Protein 3SQZ (pdb70)

CATH classification: 3.40.47.10 (+1 more: 3.40.47.10)

Structure (mmCIF, N/CA/C/O backbone):
data_3SQZ
#
_entry.id   3SQZ
#
_cell.length_a   115.648
_cell.length_b   56.058
_cell.length_c   67.365
_cell.angle_alpha   90.00
_cell.angle_beta   117.33
_cell.angle_gamma   90.00
#
_symmetry.space_group_name_H-M   'C 1 2 1'
#
loop_
_entity.id
_entity.type
_entity.pdbx_description
1 polymer 'Putative hydroxymethylglutaryl-CoA synthase'
2 non-polymer GLYCEROL
3 non-polymer 'COENZYME A'
4 water water
#
loop_
_atom_site.group_PDB
_atom_site.id
_atom_site.type_symbol
_atom_site.label_atom_id
_atom_site.label_alt_id
_atom_site.label_comp_id
_atom_site.label_asym_id
_atom_site.label_entity_id
_atom_site.label_seq_id
_atom_site.pdbx_PDB_ins_code
_atom_site.Cartn_x
_atom_site.Cartn_y
_atom_site.Cartn_z
_atom_site.occupancy
_atom_site.B_iso_or_equiv
_atom_site.auth_seq_id
_atom_site.auth_comp_id
_atom_site.auth_asym_id
_atom_site.auth_atom_id
_atom_site.pdbx_PDB_model_num
ATOM 1 N N . MET A 1 35 ? -38.667 25.586 -21.543 1.00 34.57 1 MET A N 1
ATOM 2 C CA . MET A 1 35 ? -39.446 24.522 -20.921 1.00 33.32 1 MET A CA 1
ATOM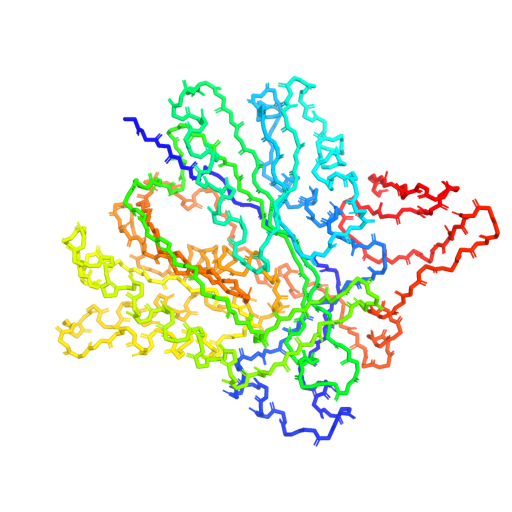 3 C C . MET A 1 35 ? -38.565 23.333 -20.548 1.00 29.29 1 MET A C 1
ATOM 4 O O . MET A 1 35 ? -37.898 22.748 -21.401 1.00 30.57 1 MET A O 1
ATOM 9 N N . ARG A 1 36 ? -38.566 22.986 -19.266 1.00 23.67 2 ARG A N 1
ATOM 10 C CA . ARG A 1 36 ? -37.763 21.879 -18.771 1.00 19.14 2 ARG A CA 1
ATOM 11 C C . ARG A 1 36 ? -38.625 20.635 -18.685 1.00 16.13 2 ARG A C 1
ATOM 12 O O . ARG A 1 36 ? -39.653 20.638 -18.019 1.00 16.47 2 ARG A O 1
ATOM 16 N N . ILE A 1 37 ? -38.192 19.578 -19.361 1.00 14.73 3 ILE A N 1
ATOM 17 C CA . ILE A 1 37 ? -38.920 18.321 -19.380 1.00 13.38 3 ILE A CA 1
ATOM 18 C C . ILE A 1 37 ? -37.928 17.219 -19.054 1.00 12.30 3 ILE A C 1
ATOM 19 O O . ILE A 1 37 ? -36.794 17.242 -19.530 1.00 13.22 3 ILE A O 1
ATOM 24 N N . GLY A 1 38 ? -38.341 16.233 -18.272 1.00 11.44 4 GLY A N 1
ATOM 25 C CA . GLY A 1 38 ? -37.442 15.129 -18.026 1.00 11.41 4 GLY A CA 1
ATOM 26 C C . GLY A 1 38 ? -37.945 14.123 -17.032 1.00 10.75 4 GLY A C 1
ATOM 27 O O . GLY A 1 38 ? -39.152 13.958 -16.837 1.00 11.33 4 GLY A O 1
ATOM 28 N N . ILE A 1 39 ? -36.989 13.442 -16.406 1.00 10.54 5 ILE A N 1
ATOM 29 C CA . ILE A 1 39 ? -37.272 12.377 -15.467 1.00 10.67 5 ILE A CA 1
ATOM 30 C C . ILE A 1 39 ? -37.549 12.966 -14.091 1.00 10.00 5 ILE A C 1
ATOM 31 O O . ILE A 1 39 ? -36.680 13.589 -13.465 1.00 10.52 5 ILE A O 1
ATOM 36 N N . ASP A 1 40 ? -38.777 12.767 -13.629 1.00 10.26 6 ASP A N 1
ATOM 37 C CA . ASP A 1 40 ? -39.228 13.287 -12.349 1.00 10.76 6 ASP A CA 1
ATOM 38 C 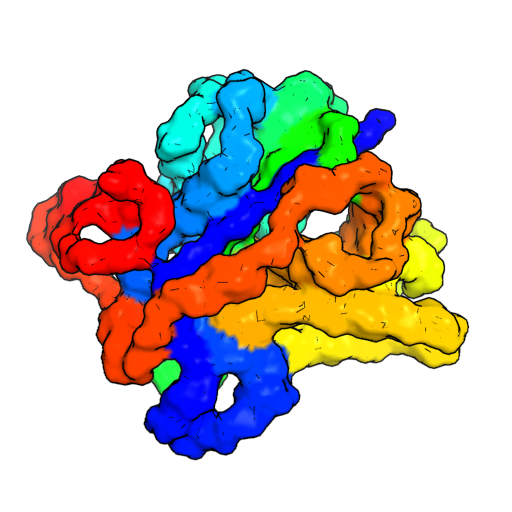C . ASP A 1 40 ? -38.994 12.292 -11.219 1.00 9.94 6 ASP A C 1
ATOM 39 O O . ASP A 1 40 ? -38.636 12.687 -10.110 1.00 11.22 6 ASP A O 1
ATOM 44 N N . LYS A 1 41 ? -39.244 11.015 -11.502 1.00 10.27 7 LYS A N 1
ATOM 45 C CA . LYS A 1 41 ? -39.081 9.946 -10.524 1.00 10.55 7 LYS A CA 1
ATOM 46 C C . LYS A 1 41 ? -38.583 8.698 -11.230 1.00 10.16 7 LYS A C 1
ATOM 47 O O . LYS A 1 41 ? -38.907 8.476 -12.403 1.00 10.39 7 LYS A O 1
ATOM 53 N N . ILE A 1 42 ? -37.791 7.900 -10.513 1.00 9.98 8 ILE A N 1
ATOM 54 C CA . ILE A 1 42 ? -37.295 6.614 -10.985 1.00 9.82 8 ILE A CA 1
ATOM 55 C C . ILE A 1 42 ? -37.634 5.542 -9.958 1.00 9.95 8 ILE A C 1
ATOM 56 O O . ILE A 1 42 ? -37.305 5.689 -8.778 1.00 11.22 8 ILE A O 1
ATOM 61 N N . GLY A 1 43 ? -38.308 4.486 -10.408 1.00 9.31 9 GLY A N 1
ATOM 62 C CA . GLY A 1 43 ? -38.598 3.340 -9.570 1.00 9.79 9 GLY A CA 1
ATOM 63 C C . GLY A 1 43 ? -37.832 2.135 -10.071 1.00 9.21 9 GLY A C 1
ATOM 64 O O . GLY A 1 43 ? -37.502 2.047 -11.261 1.00 9.35 9 GLY A O 1
ATOM 65 N N . PHE A 1 44 ? -37.538 1.207 -9.167 1.00 9.43 10 PHE A N 1
ATOM 66 C CA . PHE A 1 44 ? -36.876 -0.026 -9.550 1.00 10.10 10 PHE A CA 1
ATOM 67 C C . PHE A 1 44 ? -37.420 -1.191 -8.757 1.00 9.74 10 PHE A C 1
ATOM 68 O O . PHE A 1 44 ? -37.580 -1.098 -7.542 1.00 10.60 10 PHE A O 1
ATOM 76 N N . THR A 1 45 ? -37.689 -2.292 -9.439 1.00 9.61 11 THR A N 1
ATOM 77 C CA A THR A 1 45 ? -38.092 -3.556 -8.816 0.63 10.58 11 THR A CA 1
ATOM 78 C CA B THR A 1 45 ? -37.921 -3.519 -8.723 0.37 11.31 11 THR A CA 1
ATOM 79 C C . THR A 1 45 ? -37.243 -4.678 -9.413 1.00 10.97 11 THR A C 1
ATOM 80 O O . THR A 1 45 ? -37.061 -4.712 -10.627 1.00 12.46 11 THR A O 1
ATOM 87 N N . SER A 1 46 ? -36.773 -5.599 -8.586 1.00 9.77 12 SER A N 1
ATOM 88 C CA . SER A 1 46 ? -36.184 -6.824 -9.093 1.00 10.20 12 SER A CA 1
ATOM 89 C C . SER A 1 46 ? -36.967 -8.004 -8.536 1.00 9.55 12 SER A C 1
ATOM 90 O O . SER A 1 46 ? -37.975 -7.818 -7.859 1.00 10.54 12 SER A O 1
ATOM 93 N N . SER A 1 47 ? -36.525 -9.214 -8.860 1.00 9.79 13 SER A N 1
ATOM 94 C CA . SER A 1 47 ? -37.160 -10.410 -8.341 1.00 9.78 13 SER A CA 1
ATOM 95 C C . SER A 1 47 ? -36.716 -10.667 -6.898 1.00 9.56 13 SER A C 1
ATOM 96 O O . SER A 1 47 ? -35.877 -9.941 -6.342 1.00 10.48 13 SER A O 1
ATOM 99 N N . GLN A 1 48 ? -37.287 -11.700 -6.289 1.00 9.87 14 GLN A N 1
ATOM 100 C CA . GLN A 1 48 ? -37.107 -11.942 -4.861 1.00 10.14 14 GLN A CA 1
ATOM 101 C C . GLN A 1 48 ? -36.039 -12.988 -4.542 1.00 9.48 14 GLN A C 1
ATOM 102 O O . GLN A 1 48 ? -35.864 -13.349 -3.383 1.00 10.57 14 GLN A O 1
ATOM 108 N N . TYR A 1 49 ? -35.335 -13.458 -5.567 1.00 9.74 15 TYR A N 1
ATOM 109 C CA . TYR A 1 49 ? -34.330 -14.513 -5.425 1.00 9.57 15 TYR A CA 1
ATOM 110 C C . TYR A 1 49 ? -33.006 -14.053 -6.023 1.00 9.16 15 TYR A C 1
ATOM 111 O O . TYR A 1 49 ? -32.976 -13.219 -6.933 1.00 9.72 15 TYR A O 1
ATOM 120 N N . VAL A 1 50 ? -31.915 -14.634 -5.535 1.00 9.54 16 VAL A N 1
ATOM 121 C CA . VAL A 1 50 ? -30.590 -14.283 -6.012 1.00 9.66 16 VAL A CA 1
ATOM 122 C C . VAL A 1 50 ? -29.745 -15.538 -6.187 1.00 9.59 16 VAL A C 1
ATOM 123 O O . VAL A 1 50 ? -29.837 -16.478 -5.395 1.00 10.71 16 VAL A O 1
ATOM 127 N N . LEU A 1 51 ? -28.948 -15.547 -7.252 1.00 9.80 17 LEU A N 1
ATOM 128 C CA . LEU A 1 51 ? -27.934 -16.563 -7.481 1.00 10.57 17 LEU A CA 1
ATOM 129 C C . LEU A 1 51 ? -26.579 -15.906 -7.257 1.00 10.21 17 LEU A C 1
ATOM 130 O O . LEU A 1 51 ? -26.203 -14.966 -7.961 1.00 10.77 17 LEU A O 1
ATOM 135 N N . ASN A 1 52 ? -25.851 -16.391 -6.261 1.00 11.16 18 ASN A N 1
ATOM 136 C CA . ASN A 1 52 ? -24.532 -15.851 -5.982 1.00 12.72 18 ASN A CA 1
ATOM 137 C C . ASN A 1 52 ? -23.518 -16.441 -6.966 1.00 11.90 18 ASN A C 1
ATOM 138 O O . ASN A 1 52 ? -23.515 -17.648 -7.218 1.00 13.29 18 ASN A O 1
ATOM 143 N N . MET A 1 53 ? -22.672 -15.589 -7.537 1.00 12.61 19 MET A N 1
ATOM 144 C CA . MET A 1 53 ? -21.764 -16.031 -8.589 1.00 13.23 19 MET A CA 1
ATOM 145 C C . MET A 1 53 ? -20.781 -17.097 -8.115 1.00 13.85 19 MET A C 1
ATOM 146 O O . MET A 1 53 ? -20.404 -17.985 -8.877 1.00 14.75 19 MET A O 1
ATOM 151 N N . LYS A 1 54 ? -20.371 -17.035 -6.855 1.00 14.01 20 LYS A N 1
ATOM 152 C CA . LYS A 1 54 ? -19.463 -18.056 -6.351 1.00 15.38 20 LYS A CA 1
ATOM 153 C C . LYS A 1 54 ? -20.120 -19.436 -6.373 1.00 14.94 20 LYS A C 1
ATOM 154 O O . LYS A 1 54 ? -19.441 -20.446 -6.580 1.00 16.12 20 LYS A O 1
ATOM 160 N N . ASP A 1 55 ? -21.432 -19.486 -6.147 1.00 13.96 21 ASP A N 1
ATOM 161 C CA . ASP A 1 55 ? -22.156 -20.752 -6.211 1.00 13.48 21 ASP A CA 1
ATOM 162 C C . ASP A 1 55 ? -22.222 -21.280 -7.647 1.00 13.16 21 ASP A C 1
ATOM 163 O O . ASP A 1 55 ? -22.055 -22.479 -7.884 1.00 14.22 21 ASP A O 1
ATOM 168 N N . LEU A 1 56 ? -22.488 -20.390 -8.602 1.00 12.62 22 LEU A N 1
ATOM 169 C CA . LEU A 1 56 ? -22.503 -20.776 -10.006 1.00 12.61 22 LEU A CA 1
ATOM 170 C C . LEU A 1 56 ? -21.119 -21.281 -10.417 1.00 13.53 22 LEU A C 1
ATOM 171 O O . LEU A 1 56 ? -20.994 -22.305 -11.089 1.00 14.43 22 LEU A O 1
ATOM 176 N N . ALA A 1 57 ? -20.074 -20.574 -9.994 1.00 14.10 23 ALA A N 1
ATOM 177 C CA . ALA A 1 57 ? -18.711 -20.970 -10.330 1.00 15.35 23 ALA A CA 1
ATOM 178 C C . ALA A 1 57 ? -18.417 -22.380 -9.836 1.00 16.47 23 ALA A C 1
ATOM 179 O O . ALA A 1 57 ? -17.868 -23.205 -10.569 1.00 17.19 23 ALA A O 1
ATOM 181 N N . GLU A 1 58 ? -18.790 -22.653 -8.591 1.00 16.85 24 GLU A N 1
ATOM 182 C CA . GLU A 1 58 ? -18.556 -23.965 -8.002 1.00 17.66 24 GLU A CA 1
ATOM 183 C C . GLU A 1 58 ? -19.273 -25.057 -8.794 1.00 17.20 24 GLU A C 1
ATOM 184 O O . GLU A 1 58 ? -18.695 -26.102 -9.086 1.00 18.45 24 GLU A O 1
ATOM 188 N N . ALA A 1 59 ? -20.530 -24.814 -9.151 1.00 16.62 25 ALA A N 1
ATOM 189 C CA . ALA A 1 59 ? -21.310 -25.816 -9.868 1.00 16.72 25 ALA A CA 1
ATOM 190 C C . ALA A 1 59 ? -20.761 -26.062 -11.268 1.00 17.21 25 ALA A C 1
ATOM 191 O O . ALA A 1 59 ? -20.816 -27.184 -11.775 1.00 19.00 25 ALA A O 1
ATOM 193 N N . ARG A 1 60 ? -20.229 -25.015 -11.890 1.00 17.16 26 ARG A N 1
ATOM 194 C CA . ARG A 1 60 ? -19.801 -25.093 -13.287 1.00 18.09 26 ARG A CA 1
ATOM 195 C C . ARG A 1 60 ? -18.314 -25.391 -13.464 1.00 19.69 26 ARG A C 1
ATOM 196 O O . ARG A 1 60 ? -17.840 -25.529 -14.591 1.00 22.01 26 ARG A O 1
ATOM 204 N N . GLY A 1 61 ? -17.581 -25.480 -12.360 1.00 19.88 27 GLY A N 1
ATOM 205 C CA . GLY A 1 61 ? -16.154 -25.744 -12.425 1.00 21.31 27 GLY A CA 1
ATOM 206 C C . GLY A 1 61 ? -15.355 -24.562 -12.943 1.00 22.38 27 GLY A C 1
ATOM 207 O O . GLY A 1 61 ? -14.277 -24.728 -13.518 1.00 24.42 27 GLY A O 1
ATOM 208 N N . GLU A 1 62 ? -15.882 -23.361 -12.732 1.00 21.60 28 GLU A N 1
ATOM 209 C CA . GLU A 1 62 ? -15.220 -22.142 -13.173 1.00 22.47 28 GLU A CA 1
ATOM 210 C C . GLU A 1 62 ? -14.433 -21.522 -12.026 1.00 21.46 28 GLU A C 1
ATOM 211 O O . GLU A 1 62 ? -14.808 -21.657 -10.862 1.00 21.30 28 GLU A O 1
ATOM 217 N N . ASP A 1 63 ? -13.335 -20.854 -12.361 1.00 21.76 29 ASP A N 1
ATOM 218 C CA . ASP A 1 63 ? -12.606 -20.045 -11.398 1.00 22.07 29 ASP A CA 1
ATOM 219 C C . ASP A 1 63 ? -13.537 -18.924 -10.950 1.00 20.19 29 ASP A C 1
ATOM 220 O O . ASP A 1 63 ? -13.983 -18.131 -11.771 1.00 20.36 29 ASP A O 1
ATOM 225 N N . PRO A 1 64 ? -13.853 -18.860 -9.650 1.00 19.16 30 PRO A N 1
ATOM 226 C CA . PRO A 1 64 ? -14.769 -17.802 -9.200 1.00 19.04 30 PRO A CA 1
ATOM 227 C C . PRO A 1 64 ? -14.277 -16.392 -9.536 1.00 18.26 30 PRO A C 1
ATOM 228 O O . PRO A 1 64 ? -15.085 -15.459 -9.632 1.00 17.81 30 PRO A O 1
ATOM 232 N N . GLN A 1 65 ? -12.972 -16.231 -9.725 1.00 19.16 31 GLN A N 1
ATOM 233 C CA . GLN A 1 65 ? -12.439 -14.919 -10.083 1.00 19.75 31 GLN A CA 1
ATOM 234 C C . GLN A 1 65 ? -12.807 -14.503 -11.507 1.00 18.73 31 GLN A C 1
ATOM 235 O O . GLN A 1 65 ? -12.791 -13.318 -11.839 1.00 18.38 31 GLN A O 1
ATOM 241 N N . LYS A 1 66 ? -13.151 -15.469 -12.349 1.00 18.47 32 LYS A N 1
ATOM 242 C CA . LYS A 1 66 ? -13.670 -15.128 -13.662 1.00 18.39 32 LYS A CA 1
ATOM 243 C C . LYS A 1 66 ? -14.881 -14.215 -13.509 1.00 16.68 32 LYS A C 1
ATOM 244 O O . LYS A 1 66 ? -15.069 -13.268 -14.271 1.00 16.77 32 LYS A O 1
ATOM 250 N N . PHE A 1 67 ? -15.707 -14.502 -12.511 1.00 15.84 33 PHE A N 1
ATOM 251 C CA . PHE A 1 67 ? -16.898 -13.704 -12.284 1.00 15.41 33 PHE A CA 1
ATOM 252 C C . PHE A 1 67 ? -16.599 -12.437 -11.485 1.00 15.06 33 PHE A C 1
ATOM 253 O O . PHE A 1 67 ? -16.973 -11.342 -11.896 1.00 15.27 33 PHE A O 1
ATOM 261 N N . SER A 1 68 ? -15.922 -12.578 -10.350 1.00 16.37 34 SER A N 1
ATOM 262 C CA . SER A 1 68 ? -15.695 -11.430 -9.473 1.00 17.41 34 SER A CA 1
ATOM 263 C C . SER A 1 68 ? -14.779 -10.377 -10.094 1.00 18.24 34 SER A C 1
ATOM 264 O O . SER A 1 68 ? -14.985 -9.178 -9.894 1.00 19.65 34 SER A O 1
ATOM 267 N N . LYS A 1 69 ? -13.772 -10.822 -10.845 1.00 18.09 35 LYS A N 1
ATOM 268 C CA . LYS A 1 69 ? -12.827 -9.900 -11.483 1.00 18.61 35 LYS A CA 1
ATOM 269 C C . LYS A 1 69 ? -13.033 -9.777 -12.993 1.00 17.27 35 LYS A C 1
ATOM 270 O O . LYS A 1 69 ? -12.929 -8.686 -13.558 1.00 18.21 35 LYS A O 1
ATOM 274 N N . GLY A 1 70 ? -13.314 -10.899 -13.648 1.00 16.48 36 GLY A N 1
ATOM 275 C CA . GLY A 1 70 ? -13.468 -10.917 -15.091 1.00 15.85 36 GLY A CA 1
ATOM 276 C C . GLY A 1 70 ? -14.704 -10.175 -15.565 1.00 14.77 36 GLY A C 1
ATOM 277 O O . GLY A 1 70 ? -14.621 -9.295 -16.419 1.00 16.40 36 GLY A O 1
ATOM 278 N N . LEU A 1 71 ? -15.856 -10.530 -15.005 1.00 13.74 37 LEU A N 1
ATOM 279 C CA . LEU A 1 71 ? -17.119 -9.892 -15.375 1.00 13.18 37 LEU A CA 1
ATOM 280 C C . LEU A 1 71 ? -17.468 -8.720 -14.472 1.00 12.93 37 LEU A C 1
ATOM 281 O O . LEU A 1 71 ? -18.293 -7.885 -14.836 1.00 13.19 37 LEU A O 1
ATOM 286 N N . LEU A 1 72 ? -16.845 -8.676 -13.295 1.00 13.14 38 LEU A N 1
ATOM 287 C CA . LEU A 1 72 ? -17.213 -7.733 -12.233 1.00 13.98 38 LEU A CA 1
ATOM 288 C C . LEU A 1 72 ? -18.658 -7.938 -11.768 1.00 13.99 38 LEU A C 1
ATOM 289 O O . LEU A 1 72 ? -19.421 -6.981 -11.613 1.00 14.70 38 LEU A O 1
ATOM 294 N N . LEU A 1 73 ? -19.025 -9.199 -11.561 1.00 14.20 39 LEU A N 1
ATOM 295 C CA . LEU A 1 73 ? -20.346 -9.556 -11.049 1.00 13.90 39 LEU A CA 1
ATOM 296 C C . LEU A 1 73 ? -20.232 -10.349 -9.755 1.00 13.50 39 LEU A C 1
ATOM 297 O O . LEU A 1 73 ? -19.416 -11.267 -9.648 1.00 15.39 39 LEU A O 1
ATOM 302 N N . ASN A 1 74 ? -21.075 -10.006 -8.789 1.00 12.49 40 ASN A N 1
ATOM 303 C CA . ASN A 1 74 ? -21.142 -10.720 -7.517 1.00 12.46 40 ASN A CA 1
ATOM 304 C C . ASN A 1 74 ? -22.340 -11.659 -7.424 1.00 11.07 40 ASN A C 1
ATOM 305 O O . ASN A 1 74 ? -22.247 -12.734 -6.843 1.00 11.71 40 ASN A O 1
ATOM 310 N N . ALA A 1 75 ? -23.469 -11.237 -7.983 1.00 11.00 41 ALA A N 1
ATOM 311 C CA . ALA A 1 75 ? -24.715 -11.971 -7.838 1.00 10.49 41 ALA A CA 1
ATOM 312 C C . ALA A 1 75 ? -25.683 -11.531 -8.920 1.00 9.97 41 ALA A C 1
ATOM 313 O O . ALA A 1 75 ? -25.535 -10.452 -9.493 1.00 10.91 41 ALA A O 1
ATOM 315 N N . LEU A 1 76 ? -26.686 -12.359 -9.184 1.00 9.89 42 LEU A N 1
ATOM 316 C CA A LEU A 1 76 ? -27.679 -12.140 -10.244 0.62 10.35 42 LEU A CA 1
ATOM 317 C CA B LEU A 1 76 ? -27.694 -11.914 -10.115 0.38 10.45 42 LEU A CA 1
ATOM 318 C C . LEU A 1 76 ? -29.081 -12.326 -9.678 1.00 9.44 42 LEU A C 1
ATOM 319 O O . LEU A 1 76 ? -29.297 -13.305 -8.971 1.00 10.51 42 LEU A O 1
ATOM 328 N N . SER A 1 77 ? -30.034 -11.478 -10.051 1.00 9.39 43 SER A N 1
ATOM 329 C CA . SER A 1 77 ? -31.422 -11.724 -9.696 1.00 9.17 43 SER A CA 1
ATOM 330 C C . SER A 1 77 ? -32.007 -12.844 -10.541 1.00 9.56 43 SER A C 1
ATOM 331 O O . SER A 1 77 ? -31.800 -12.893 -11.755 1.00 10.29 43 SER A O 1
ATOM 334 N N . ILE A 1 78 ? -32.773 -13.715 -9.890 1.00 9.70 44 ILE A N 1
ATOM 335 C CA . ILE A 1 78 ? -33.441 -14.833 -10.545 1.00 9.91 44 ILE A CA 1
ATOM 336 C C . ILE A 1 78 ? -34.938 -14.673 -10.348 1.00 9.46 44 ILE A C 1
ATOM 337 O O . ILE A 1 78 ? -35.405 -14.435 -9.233 1.00 10.12 44 ILE A O 1
ATOM 342 N N . ALA A 1 79 ? -35.688 -14.794 -11.441 1.00 10.02 45 ALA A N 1
ATOM 343 C CA . ALA A 1 79 ? -37.140 -14.645 -11.412 1.00 10.40 45 ALA A CA 1
ATOM 344 C C . ALA A 1 79 ? -37.827 -15.995 -11.578 1.00 10.54 45 ALA A C 1
ATOM 345 O O . ALA A 1 79 ? -37.469 -16.763 -12.468 1.00 11.23 45 ALA A O 1
ATOM 347 N N . PRO A 1 80 ? -38.825 -16.285 -10.730 1.00 10.22 46 PRO A N 1
ATOM 348 C CA . PRO A 1 80 ? -39.661 -17.469 -10.925 1.00 10.90 46 PRO A CA 1
ATOM 349 C C . PRO A 1 80 ? -40.661 -17.202 -12.045 1.00 10.50 46 PRO A C 1
ATOM 350 O O . PRO A 1 80 ? -40.821 -16.067 -12.490 1.00 10.74 46 PRO A O 1
ATOM 354 N N . ILE A 1 81 ? -41.354 -18.252 -12.472 1.00 11.39 47 ILE A N 1
ATOM 355 C CA . ILE A 1 81 ? -42.281 -18.159 -13.586 1.00 11.72 47 ILE A CA 1
ATOM 356 C C . ILE A 1 81 ? -43.412 -17.157 -13.325 1.00 11.22 47 ILE A C 1
ATOM 357 O O . ILE A 1 81 ? -43.999 -16.617 -14.259 1.00 12.66 47 ILE A O 1
ATOM 362 N N . THR A 1 82 ? -43.706 -16.892 -12.056 1.00 11.28 48 THR A N 1
ATOM 363 C CA . THR A 1 82 ? -44.822 -16.025 -11.700 1.00 11.50 48 THR A CA 1
ATOM 364 C C . THR A 1 82 ? -44.435 -14.543 -11.593 1.00 10.56 48 THR A C 1
ATOM 365 O O . THR A 1 82 ? -45.283 -13.700 -11.302 1.00 11.13 48 THR A O 1
ATOM 369 N N . ASP A 1 83 ? -43.165 -14.224 -11.841 1.00 10.40 49 ASP A N 1
ATOM 370 C CA . ASP A 1 83 ? -42.696 -12.835 -11.815 1.00 10.51 49 ASP A CA 1
ATOM 371 C C . ASP A 1 83 ? -42.068 -12.572 -13.183 1.00 10.42 49 ASP A C 1
ATOM 372 O O . ASP A 1 83 ? -40.945 -13.005 -13.449 1.00 12.13 49 ASP A O 1
ATOM 377 N N . ASP A 1 84 ? -42.801 -11.883 -14.056 1.00 9.84 50 ASP A N 1
ATOM 378 C CA . ASP A 1 84 ? -42.396 -11.722 -15.450 1.00 9.85 50 ASP A CA 1
ATOM 379 C C . ASP A 1 84 ? -42.244 -10.252 -15.819 1.00 9.41 50 ASP A C 1
ATOM 380 O O . ASP A 1 84 ? -42.214 -9.379 -14.944 1.00 9.57 50 ASP A O 1
ATOM 385 N N . VAL A 1 85 ? -42.141 -9.971 -17.117 1.00 9.79 51 VAL A N 1
ATOM 386 C CA . VAL A 1 85 ? -41.967 -8.597 -17.567 1.00 10.04 51 VAL A CA 1
ATOM 387 C C . VAL A 1 85 ? -43.068 -7.673 -17.038 1.00 9.13 51 VAL A C 1
ATOM 388 O O . VAL A 1 85 ? -42.811 -6.531 -16.652 1.00 9.50 51 VAL A O 1
ATOM 392 N N . VAL A 1 86 ? -44.298 -8.169 -17.035 1.00 9.11 52 VAL A N 1
ATOM 393 C CA . VAL A 1 86 ? -45.446 -7.374 -16.620 1.00 9.54 52 VAL A CA 1
ATOM 394 C C . VAL A 1 86 ? -45.432 -7.085 -15.129 1.00 9.13 52 VAL A C 1
ATOM 395 O O . VAL A 1 86 ? -45.637 -5.943 -14.704 1.00 9.57 52 VAL A O 1
ATOM 399 N N . THR A 1 87 ? -45.206 -8.116 -14.324 1.00 9.46 53 THR A N 1
ATOM 400 C CA . THR A 1 87 ? -45.255 -7.923 -12.881 1.00 9.74 53 THR A CA 1
ATOM 401 C C . THR A 1 87 ? -44.091 -7.076 -12.385 1.00 8.83 53 THR A C 1
ATOM 402 O O . THR A 1 87 ? -44.269 -6.237 -11.505 1.00 9.50 53 THR A O 1
ATOM 406 N N . LEU A 1 88 ? -42.903 -7.284 -12.948 1.00 9.18 54 LEU A N 1
ATOM 407 C CA . LEU A 1 88 ? -41.765 -6.448 -12.580 1.00 9.15 54 LEU A CA 1
ATOM 408 C C . LEU A 1 88 ? -42.022 -4.998 -12.990 1.00 8.93 54 LEU A C 1
ATOM 409 O O . LEU A 1 88 ? -41.737 -4.073 -12.221 1.00 9.51 54 LEU A O 1
ATOM 414 N N . ALA A 1 89 ? -42.567 -4.797 -14.191 1.00 9.22 55 ALA A N 1
ATOM 415 C CA . ALA A 1 89 ? -42.852 -3.447 -14.673 1.00 9.49 55 ALA A CA 1
ATOM 416 C C . ALA A 1 89 ? -43.870 -2.757 -13.759 1.00 9.67 55 ALA A C 1
ATOM 417 O O . ALA A 1 89 ? -43.668 -1.613 -13.331 1.00 10.23 55 ALA A O 1
ATOM 419 N N . ALA A 1 90 ? -44.950 -3.459 -13.422 1.00 10.00 56 ALA A N 1
ATOM 420 C CA . ALA A 1 90 ? -45.967 -2.884 -12.554 1.00 10.59 56 ALA A CA 1
ATOM 421 C C . ALA A 1 90 ? -45.395 -2.589 -11.169 1.00 10.10 56 ALA A C 1
ATOM 422 O O . ALA A 1 90 ? -45.714 -1.565 -10.572 1.00 10.82 56 ALA A O 1
ATOM 424 N N . GLY A 1 91 ? -44.559 -3.487 -10.646 1.00 10.05 57 GLY A N 1
ATOM 425 C CA . GLY A 1 91 ? -43.915 -3.258 -9.364 1.00 9.99 57 GLY A CA 1
ATOM 426 C C . GLY A 1 91 ? -43.055 -2.007 -9.378 1.00 9.89 57 GLY A C 1
ATOM 427 O O . GLY A 1 91 ? -43.083 -1.209 -8.438 1.00 11.02 57 GLY A O 1
ATOM 428 N N . SER A 1 92 ? -42.288 -1.814 -10.447 1.00 9.52 58 SER A N 1
ATOM 429 C CA . SER A 1 92 ? -41.392 -0.663 -10.495 1.00 10.04 58 SER A CA 1
ATOM 430 C C . SER A 1 92 ? -42.184 0.644 -10.536 1.00 9.92 58 SER A C 1
ATOM 431 O O . SER A 1 92 ? -41.788 1.633 -9.929 1.00 11.62 58 SER A O 1
ATOM 434 N N . ALA A 1 93 ? -43.316 0.645 -11.230 1.00 10.83 59 ALA A N 1
ATOM 435 C CA . ALA A 1 93 ? -44.163 1.827 -11.268 1.00 11.67 59 ALA A CA 1
ATOM 436 C C . ALA A 1 93 ? -44.859 2.055 -9.920 1.00 10.63 59 ALA A C 1
ATOM 437 O O . ALA A 1 93 ? -45.040 3.190 -9.478 1.00 11.13 59 ALA A O 1
ATOM 439 N N . ASN A 1 94 ? -45.251 0.967 -9.270 1.00 10.62 60 ASN A N 1
ATOM 440 C CA . ASN A 1 94 ? -45.918 1.061 -7.981 1.00 11.08 60 ASN A CA 1
ATOM 441 C C . ASN A 1 94 ? -45.025 1.735 -6.939 1.00 11.35 60 ASN A C 1
ATOM 442 O O . ASN A 1 94 ? -45.519 2.349 -6.000 1.00 12.79 60 ASN A O 1
ATOM 447 N N . GLU A 1 95 ? -43.708 1.630 -7.128 1.00 11.64 61 GLU A N 1
ATOM 448 C CA . GLU A 1 95 ? -42.734 2.274 -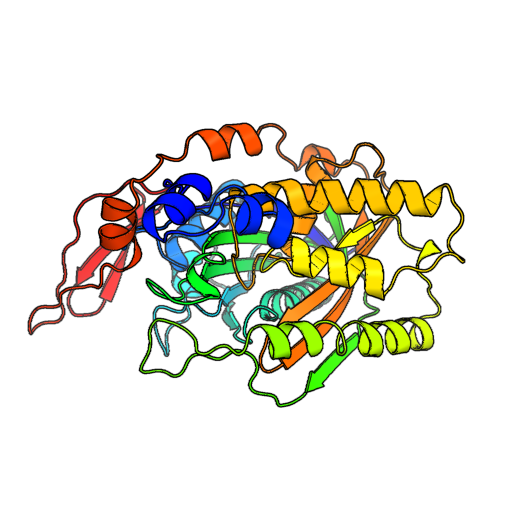6.253 1.00 13.14 61 GLU A CA 1
ATOM 449 C C . GLU A 1 95 ? -42.861 3.797 -6.250 1.00 12.88 61 GLU A C 1
ATOM 450 O O . GLU A 1 95 ? -42.512 4.437 -5.257 1.00 14.69 61 GLU A O 1
ATOM 456 N N . ILE A 1 96 ? -43.323 4.382 -7.357 1.00 12.00 62 ILE A N 1
ATOM 457 C CA . ILE A 1 96 ? -43.229 5.831 -7.528 1.00 12.39 62 ILE A CA 1
ATOM 458 C C . ILE A 1 96 ? -44.531 6.583 -7.816 1.00 12.30 62 ILE A C 1
ATOM 459 O O . ILE A 1 96 ? -44.585 7.788 -7.616 1.00 14.03 62 ILE A O 1
ATOM 464 N N . LEU A 1 97 ? -45.574 5.906 -8.286 1.00 11.62 63 LEU A N 1
ATOM 465 C CA . LEU A 1 97 ? -46.752 6.650 -8.751 1.00 12.11 63 LEU A CA 1
ATOM 466 C C . LEU A 1 97 ? -47.691 7.075 -7.636 1.00 12.88 63 LEU A C 1
ATOM 467 O O . LEU A 1 97 ? -48.006 6.299 -6.742 1.00 14.79 63 LEU A O 1
ATOM 472 N N . THR A 1 98 ? -48.159 8.312 -7.723 1.00 12.74 64 THR A N 1
ATOM 473 C CA . THR A 1 98 ? -49.196 8.817 -6.840 1.00 12.99 64 THR A CA 1
ATOM 474 C C . THR A 1 98 ? -50.547 8.802 -7.548 1.00 12.72 64 THR A C 1
ATOM 475 O O . THR A 1 98 ? -50.630 8.574 -8.753 1.00 12.87 64 THR A O 1
ATOM 479 N N . ALA A 1 99 ? -51.609 9.068 -6.799 1.00 13.79 65 ALA A N 1
ATOM 480 C CA . ALA A 1 99 ? -52.931 9.192 -7.399 1.00 14.52 65 ALA A CA 1
ATOM 481 C C . ALA A 1 99 ? -52.950 10.286 -8.458 1.00 13.98 65 ALA A C 1
ATOM 482 O O . ALA A 1 99 ? -53.568 10.133 -9.512 1.00 15.08 65 ALA A O 1
ATOM 484 N N . GLU A 1 100 ? -52.265 11.388 -8.189 1.00 14.24 66 GLU A N 1
ATOM 485 C CA . GLU A 1 100 ? -52.207 12.476 -9.155 1.00 14.59 66 GLU A CA 1
ATOM 486 C C . GLU A 1 100 ? -51.492 12.030 -10.435 1.00 13.55 66 GLU A C 1
ATOM 487 O O . GLU A 1 100 ? -51.927 12.355 -11.548 1.00 14.07 66 GLU A O 1
ATOM 493 N N . ASP A 1 101 ? -50.401 11.280 -10.293 1.00 12.83 67 ASP A N 1
ATOM 494 C CA . ASP A 1 101 ? -49.716 10.766 -11.476 1.00 12.16 67 ASP A CA 1
ATOM 495 C C . ASP A 1 101 ? -50.680 9.937 -12.318 1.00 11.98 67 ASP A C 1
ATOM 496 O O . ASP A 1 101 ? -50.707 10.048 -13.545 1.00 12.37 67 ASP A O 1
ATOM 501 N N . LYS A 1 102 ? -51.441 9.073 -11.652 1.00 11.73 68 LYS A N 1
ATOM 502 C CA . LYS A 1 102 ? -52.342 8.161 -12.344 1.00 12.15 68 LYS A CA 1
ATOM 503 C C . LYS A 1 102 ? -53.446 8.908 -13.099 1.00 12.67 68 LYS A C 1
ATOM 504 O O . LYS A 1 102 ? -53.963 8.419 -14.110 1.00 13.57 68 LYS A O 1
ATOM 510 N N . GLU A 1 103 ? -53.799 10.094 -12.608 1.00 13.11 69 GLU A N 1
ATOM 511 C CA . GLU A 1 103 ? -54.795 10.931 -13.267 1.00 13.94 69 GLU A CA 1
ATOM 512 C C . GLU A 1 103 ? -54.242 11.664 -14.485 1.00 13.61 69 GLU A C 1
ATOM 513 O O . GLU A 1 103 ? -54.997 12.011 -15.391 1.00 14.44 69 GLU A O 1
ATOM 515 N N . LYS A 1 104 ? -52.935 11.901 -14.503 1.00 13.04 70 LYS A N 1
ATOM 516 C CA . LYS A 1 104 ? -52.325 12.747 -15.525 1.00 13.39 70 LYS A CA 1
ATOM 517 C C . LYS A 1 104 ? -51.499 12.001 -16.568 1.00 11.93 70 LYS A C 1
ATOM 518 O O . LYS A 1 104 ? -51.191 12.560 -17.621 1.00 13.22 70 LYS A O 1
ATOM 522 N N . ILE A 1 105 ? -51.147 10.749 -16.294 1.00 11.72 71 ILE A N 1
ATOM 523 C CA . ILE A 1 105 ? -50.417 9.950 -17.267 1.00 11.03 71 ILE A CA 1
ATOM 524 C C . ILE A 1 105 ? -51.332 9.624 -18.440 1.00 10.98 71 ILE A C 1
ATOM 525 O O . ILE A 1 105 ? -52.419 9.067 -18.240 1.00 12.06 71 ILE A O 1
ATOM 530 N N . ASP A 1 106 ? -50.906 9.955 -19.659 1.00 10.90 72 ASP A N 1
ATOM 531 C CA . ASP A 1 106 ? -51.713 9.605 -20.828 1.00 10.81 72 ASP A CA 1
ATOM 532 C C . ASP A 1 106 ? -50.933 8.808 -21.869 1.00 10.02 72 ASP A C 1
ATOM 533 O O . ASP A 1 106 ? -51.401 8.628 -22.996 1.00 10.19 72 ASP A O 1
ATOM 538 N N . MET A 1 107 ? -49.780 8.279 -21.469 1.00 9.89 73 MET A N 1
ATOM 539 C CA . MET A 1 107 ? -49.034 7.369 -22.321 1.00 9.89 73 MET A CA 1
ATOM 540 C C . MET A 1 107 ? -48.221 6.443 -21.428 1.00 9.23 73 MET A C 1
ATOM 541 O O . MET A 1 107 ? -47.548 6.902 -20.491 1.00 9.73 73 MET A O 1
ATOM 546 N N . VAL A 1 108 ? -48.301 5.145 -21.706 1.00 9.22 74 VAL A N 1
ATOM 547 C CA . VAL A 1 108 ? -47.559 4.122 -20.979 1.00 9.50 74 VAL A CA 1
ATOM 548 C C . VAL A 1 108 ? -46.791 3.323 -22.022 1.00 9.21 74 VAL A C 1
ATOM 549 O O . VAL A 1 108 ? -47.397 2.745 -22.936 1.00 9.80 74 VAL A O 1
ATOM 553 N N . ILE A 1 109 ? -45.466 3.317 -21.918 1.00 9.10 75 ILE A N 1
ATOM 554 C CA . ILE A 1 109 ? -44.624 2.627 -22.885 1.00 8.64 75 ILE A CA 1
ATOM 555 C C . ILE A 1 109 ? -43.815 1.561 -22.162 1.00 8.62 75 ILE A C 1
ATOM 556 O O . ILE A 1 109 ? -43.092 1.867 -21.201 1.00 9.87 75 ILE A O 1
ATOM 561 N N . LEU A 1 110 ? -43.915 0.319 -22.625 1.00 8.40 76 LEU A N 1
ATOM 562 C CA . LEU A 1 110 ? -43.094 -0.771 -22.115 1.00 8.59 76 LEU A CA 1
ATOM 563 C C . LEU A 1 110 ? -41.993 -1.085 -23.113 1.00 8.47 76 LEU A C 1
ATOM 564 O O . LEU A 1 110 ? -42.280 -1.525 -24.230 1.00 9.89 76 LEU A O 1
ATOM 569 N N . ALA A 1 111 ? -40.751 -0.834 -22.715 1.00 8.45 77 ALA A N 1
ATOM 570 C CA . ALA A 1 111 ? -39.576 -1.258 -23.467 1.00 8.44 77 ALA A CA 1
ATOM 571 C C . ALA A 1 111 ? -39.148 -2.620 -22.936 1.00 8.51 77 ALA A C 1
ATOM 572 O O . ALA A 1 111 ? -38.962 -2.781 -21.726 1.00 9.35 77 ALA A O 1
ATOM 574 N N . THR A 1 112 ? -39.036 -3.606 -23.822 1.00 8.01 78 THR A N 1
ATOM 575 C CA . THR A 1 112 ? -38.679 -4.945 -23.390 1.00 7.96 78 THR A CA 1
ATOM 576 C C . THR A 1 112 ? -38.200 -5.771 -24.570 1.00 8.07 78 THR A C 1
ATOM 577 O O . THR A 1 112 ? -38.546 -5.484 -25.721 1.00 8.58 78 THR A O 1
ATOM 581 N N . GLU A 1 113 ? -37.418 -6.805 -24.272 1.00 8.36 79 GLU A N 1
ATOM 582 C CA . GLU A 1 113 ? -37.169 -7.884 -25.221 1.00 8.51 79 GLU A CA 1
ATOM 583 C C . GLU A 1 113 ? -37.576 -9.223 -24.610 1.00 8.71 79 GLU A C 1
ATOM 584 O O . GLU A 1 113 ? -37.166 -10.282 -25.089 1.00 9.92 79 GLU A O 1
ATOM 590 N N . SER A 1 114 ? -38.422 -9.158 -23.580 1.00 8.44 80 SER A N 1
ATOM 591 C CA . SER A 1 114 ? -38.884 -10.343 -22.855 1.00 9.23 80 SER A CA 1
ATOM 592 C C . SER A 1 114 ? -40.409 -10.431 -22.903 1.00 8.72 80 SER A C 1
ATOM 593 O O . SER A 1 114 ? -41.059 -10.810 -21.924 1.00 9.57 80 SER A O 1
ATOM 596 N N . SER A 1 115 ? -40.986 -10.081 -24.048 1.00 8.91 81 SER A N 1
ATOM 597 C CA . SER A 1 115 ? -42.439 -10.012 -24.168 1.00 9.26 81 SER A CA 1
ATOM 598 C C . SER A 1 115 ? -43.126 -11.346 -23.928 1.00 8.86 81 SER A C 1
ATOM 599 O O . SER A 1 115 ? -42.547 -12.416 -24.151 1.00 9.33 81 SER A O 1
ATOM 602 N N . VAL A 1 116 ? -44.365 -11.263 -23.466 1.00 8.97 82 VAL A N 1
ATOM 603 C CA . VAL A 1 116 ? -45.164 -12.447 -23.174 1.00 9.64 82 VAL A CA 1
ATOM 604 C C . VAL A 1 116 ? -46.353 -12.610 -24.129 1.00 9.21 82 VAL A C 1
ATOM 605 O O . VAL A 1 116 ? -47.114 -13.566 -23.996 1.00 9.75 82 VAL A O 1
ATOM 609 N N . ASP A 1 117 ? -46.506 -11.688 -25.085 1.00 9.08 83 ASP A N 1
ATOM 610 C CA . ASP A 1 117 ? -47.463 -11.846 -26.179 1.00 9.03 83 ASP A CA 1
ATOM 611 C C . ASP A 1 117 ? -46.851 -11.233 -27.413 1.00 9.26 83 ASP A C 1
ATOM 612 O O . ASP A 1 117 ? -46.032 -10.320 -27.306 1.00 9.70 83 ASP A O 1
ATOM 617 N N . GLN A 1 118 ? -47.270 -11.717 -28.578 1.00 8.84 84 GLN A N 1
ATOM 618 C CA . GLN A 1 118 ? -46.764 -11.201 -29.849 1.00 9.21 84 GLN A CA 1
ATOM 619 C C . GLN A 1 118 ? -47.618 -10.062 -30.396 1.00 8.73 84 GLN A C 1
ATOM 620 O O . GLN A 1 118 ? -47.197 -9.359 -31.317 1.00 9.50 84 GLN A O 1
ATOM 626 N N . SER A 1 119 ? -48.807 -9.890 -29.819 1.00 8.76 85 SER A N 1
ATOM 627 C CA . SER A 1 119 ? -49.762 -8.877 -30.262 1.00 9.19 85 SER A CA 1
ATOM 628 C C . SER A 1 119 ? -50.046 -7.864 -29.152 1.00 8.82 85 SER A C 1
ATOM 629 O O . SER A 1 119 ? -49.847 -6.662 -29.321 1.00 9.15 85 SER A O 1
ATOM 632 N N . LYS A 1 120 ? -50.528 -8.349 -28.016 1.00 9.14 86 LYS A N 1
ATOM 633 C CA . LYS A 1 120 ? -50.927 -7.456 -26.940 1.00 9.48 86 LYS A CA 1
ATOM 634 C C . LYS A 1 120 ? -49.710 -6.882 -26.234 1.00 9.29 86 LYS A C 1
ATOM 635 O O . LYS A 1 120 ? -48.873 -7.624 -25.715 1.00 10.17 86 LYS A O 1
ATOM 641 N N . ALA A 1 121 ? -49.610 -5.562 -26.189 1.00 8.91 87 ALA A N 1
ATOM 642 C CA . ALA A 1 121 ? -48.510 -4.921 -25.480 1.00 9.25 87 ALA A CA 1
ATOM 643 C C . ALA A 1 121 ? -48.584 -5.179 -23.981 1.00 8.97 87 ALA A C 1
ATOM 644 O O . ALA A 1 121 ? -49.638 -5.013 -23.369 1.00 9.51 87 ALA A O 1
ATOM 646 N N . GLY A 1 122 ? -47.450 -5.520 -23.372 1.00 9.34 88 GLY A N 1
ATOM 647 C CA . GLY A 1 122 ? -47.408 -5.704 -21.931 1.00 9.81 88 GLY A CA 1
ATOM 648 C C . GLY A 1 122 ? -47.794 -4.437 -21.185 1.00 9.71 88 GLY A C 1
ATOM 649 O O . GLY A 1 122 ? -48.281 -4.495 -20.052 1.00 10.02 88 GLY A O 1
ATOM 650 N N . ALA A 1 123 ? -47.605 -3.288 -21.830 1.00 9.38 89 ALA A N 1
ATOM 651 C CA . ALA A 1 123 ? -47.993 -2.002 -21.264 1.00 9.46 89 ALA A CA 1
ATOM 652 C C . ALA A 1 123 ? -49.472 -1.937 -20.892 1.00 9.47 89 ALA A C 1
ATOM 653 O O . ALA A 1 123 ? -49.852 -1.218 -19.974 1.00 9.99 89 ALA A O 1
ATOM 655 N N . VAL A 1 124 ? -50.325 -2.647 -21.634 1.00 9.66 90 VAL A N 1
ATOM 656 C CA . VAL A 1 124 ? -51.754 -2.619 -21.333 1.00 9.70 90 VAL A CA 1
ATOM 657 C C . VAL A 1 124 ? -52.019 -3.179 -19.931 1.00 9.92 90 VAL A C 1
ATOM 658 O O . VAL A 1 124 ? -52.825 -2.633 -19.182 1.00 10.37 90 VAL A O 1
ATOM 662 N N . TYR A 1 125 ? -51.340 -4.266 -19.580 1.00 10.49 91 TYR A N 1
ATOM 663 C CA . TYR A 1 125 ? -51.478 -4.834 -18.244 1.00 11.23 91 TYR A CA 1
ATOM 664 C C . TYR A 1 125 ? -50.979 -3.887 -17.170 1.00 11.24 91 TYR A C 1
ATOM 665 O O . TYR A 1 125 ? -51.565 -3.795 -16.095 1.00 12.50 91 TYR A O 1
ATOM 674 N N . VAL A 1 126 ? -49.880 -3.200 -17.446 1.00 11.41 92 VAL A N 1
ATOM 675 C CA . VAL A 1 126 ? -49.349 -2.261 -16.470 1.00 12.04 92 VAL A CA 1
ATOM 676 C C . VAL A 1 126 ? -50.344 -1.119 -16.242 1.00 11.72 92 VAL A C 1
ATOM 677 O O . VAL A 1 126 ? -50.618 -0.728 -15.106 1.00 12.89 92 VAL A O 1
ATOM 681 N N . HIS A 1 127 ? -50.893 -0.601 -17.334 1.00 11.26 93 HIS A N 1
ATOM 682 C CA . HIS A 1 127 ? -51.917 0.430 -17.268 1.00 11.55 93 HIS A CA 1
ATOM 683 C C . HIS A 1 127 ? -53.073 0.009 -16.347 1.00 12.13 93 HIS A C 1
ATOM 684 O O . HIS A 1 127 ? -53.522 0.771 -15.491 1.00 12.35 93 HIS A O 1
ATOM 691 N N . SER A 1 128 ? -53.537 -1.223 -16.511 1.00 12.04 94 SER A N 1
ATOM 692 C CA A SER A 1 128 ? -54.666 -1.682 -15.717 0.38 12.65 94 SER A CA 1
ATOM 693 C CA B SER A 1 128 ? -54.643 -1.771 -15.742 0.62 13.04 94 SER A CA 1
ATOM 694 C C . SER A 1 128 ? -54.279 -1.992 -14.270 1.00 12.55 94 SER A C 1
ATOM 695 O O . SER A 1 128 ? -54.993 -1.589 -13.358 1.00 13.11 94 SER A O 1
ATOM 700 N N . LEU A 1 129 ? -53.161 -2.678 -14.052 1.00 11.97 95 LEU A N 1
ATOM 701 C CA . LEU A 1 129 ? -52.743 -3.033 -12.698 1.00 12.38 95 LEU A CA 1
ATOM 702 C C . LEU A 1 129 ? -52.506 -1.799 -11.835 1.00 12.34 95 LEU A C 1
ATOM 703 O O . LEU A 1 129 ? -52.735 -1.833 -10.627 1.00 13.27 95 LEU A O 1
ATOM 708 N N . LEU A 1 130 ? -52.041 -0.716 -12.451 1.00 11.96 96 LEU A N 1
ATOM 709 C CA . LEU A 1 130 ? -51.741 0.516 -11.729 1.00 12.14 96 LEU A CA 1
ATOM 710 C C . LEU A 1 130 ? -52.934 1.450 -11.595 1.00 12.37 96 LEU A C 1
ATOM 711 O O . LEU A 1 130 ? -52.851 2.451 -10.899 1.00 14.13 96 LEU A O 1
ATOM 716 N N . GLY A 1 131 ? -54.031 1.154 -12.285 1.00 11.80 97 GLY A N 1
ATOM 717 C CA . GLY A 1 131 ? -55.203 2.002 -12.177 1.00 12.80 97 GLY A CA 1
ATOM 718 C C . GLY A 1 131 ? -55.014 3.373 -12.809 1.00 12.30 97 GLY A C 1
ATOM 719 O O . GLY A 1 131 ? -55.553 4.369 -12.327 1.00 13.99 97 GLY A O 1
ATOM 720 N N . ILE A 1 132 ? -54.252 3.429 -13.894 1.00 11.66 98 ILE A N 1
ATOM 721 C CA . ILE A 1 132 ? -54.071 4.682 -14.618 1.00 11.61 98 ILE A CA 1
ATOM 722 C C . ILE A 1 132 ? -55.364 5.074 -15.346 1.00 11.22 98 ILE A C 1
ATOM 723 O O . ILE A 1 132 ? -56.144 4.212 -15.759 1.00 11.77 98 ILE A O 1
ATOM 728 N N . GLN A 1 133 ? -55.604 6.374 -15.473 1.00 11.60 99 GLN A N 1
ATOM 729 C CA . GLN A 1 133 ? -56.818 6.866 -16.115 1.00 11.60 99 GLN A CA 1
ATOM 730 C C . GLN A 1 133 ? -56.938 6.308 -17.543 1.00 10.83 99 GLN A C 1
ATOM 731 O O . GLN A 1 133 ? -55.930 6.055 -18.203 1.00 10.95 99 GLN A O 1
ATOM 737 N N . PRO A 1 134 ? -58.179 6.099 -18.022 1.00 11.53 100 PRO A N 1
ATOM 738 C CA . PRO A 1 134 ? -58.384 5.310 -19.247 1.00 11.85 100 PRO A CA 1
ATOM 739 C C . PRO A 1 134 ? -57.947 5.974 -20.553 1.00 10.80 100 PRO A C 1
ATOM 740 O O . PRO A 1 134 ? -57.672 5.253 -21.515 1.00 10.79 100 PRO A O 1
ATOM 744 N N . PHE A 1 135 ? -57.921 7.300 -20.617 1.00 10.64 101 PHE A N 1
ATOM 745 C CA . PHE A 1 135 ? -57.632 7.970 -21.885 1.00 10.79 101 PHE A CA 1
ATOM 746 C C . PHE A 1 135 ? -56.135 8.150 -22.110 1.00 10.61 101 PHE A C 1
ATOM 747 O O . PHE A 1 135 ? -55.602 9.268 -22.118 1.00 11.92 101 PHE A O 1
ATOM 755 N N . ALA A 1 136 ? -55.473 7.007 -22.262 1.00 10.54 102 ALA A N 1
ATOM 756 C CA . ALA A 1 136 ? -54.028 6.924 -22.448 1.00 10.86 102 ALA A CA 1
ATOM 757 C C . ALA A 1 136 ? -53.748 6.000 -23.614 1.00 10.20 102 ALA A C 1
ATOM 758 O O . ALA A 1 136 ? -54.530 5.082 -23.877 1.00 10.44 102 ALA A O 1
ATOM 760 N N . ARG A 1 137 ? -52.630 6.218 -24.297 1.00 9.82 103 ARG A N 1
ATOM 761 C CA . ARG A 1 137 ? -52.147 5.204 -25.228 1.00 10.50 103 ARG A CA 1
ATOM 762 C C . ARG A 1 137 ? -51.112 4.328 -24.533 1.00 9.84 103 ARG A C 1
ATOM 763 O O . ARG A 1 137 ? -50.300 4.811 -23.738 1.00 11.29 103 ARG A O 1
ATOM 771 N N . SER A 1 138 ? -51.149 3.039 -24.838 1.00 9.45 104 SER A N 1
ATOM 772 C CA . SER A 1 138 ? -50.259 2.068 -24.213 1.00 9.61 104 SER A CA 1
ATOM 773 C C . SER A 1 138 ? -49.705 1.175 -25.310 1.00 9.64 104 SER A C 1
ATOM 774 O O . SER A 1 138 ? -50.461 0.692 -26.169 1.00 10.93 104 SER A O 1
ATOM 777 N N . PHE A 1 139 ? -48.392 0.963 -25.314 1.00 9.05 105 PHE A N 1
ATOM 778 C CA . PHE A 1 139 ? -47.783 0.095 -26.311 1.00 9.13 105 PHE A CA 1
ATOM 779 C C . PHE A 1 139 ? -46.384 -0.316 -25.858 1.00 8.60 105 PHE A C 1
ATOM 780 O O . PHE A 1 139 ? -45.853 0.192 -24.863 1.00 8.82 105 PHE A O 1
ATOM 788 N N . GLU A 1 140 ? -45.789 -1.218 -26.622 1.00 9.28 106 GLU A N 1
ATOM 789 C CA . GLU A 1 140 ? -44.471 -1.754 -26.365 1.00 9.36 106 GLU A CA 1
ATOM 790 C C . GLU A 1 140 ? -43.499 -1.251 -27.427 1.00 8.63 106 GLU A C 1
ATOM 791 O O . GLU A 1 140 ? -43.888 -1.052 -28.586 1.00 9.64 106 GLU A O 1
ATOM 797 N N . MET A 1 141 ? -42.242 -1.060 -27.032 1.00 8.96 107 MET A N 1
ATOM 798 C CA . MET A 1 141 ? -41.154 -0.853 -27.980 1.00 8.94 107 MET A CA 1
ATOM 799 C C . MET A 1 141 ? -40.156 -1.990 -27.877 1.00 8.82 107 MET A C 1
ATOM 800 O O . MET A 1 141 ? -39.899 -2.509 -26.786 1.00 10.04 107 MET A O 1
ATOM 805 N N . LYS A 1 142 ? -39.574 -2.354 -29.012 1.00 8.43 108 LYS A N 1
ATOM 806 C CA . LYS A 1 142 ? -38.606 -3.438 -29.080 1.00 8.29 108 LYS A CA 1
ATOM 807 C C . LYS A 1 142 ? -37.421 -3.056 -29.947 1.00 8.22 108 LYS A C 1
ATOM 808 O O . LYS A 1 142 ? -37.581 -2.674 -31.110 1.00 9.05 108 LYS A O 1
ATOM 814 N N . GLU A 1 143 ? -36.235 -3.195 -29.362 1.00 8.44 109 GLU A N 1
ATOM 815 C CA . GLU A 1 143 ? -34.959 -3.206 -30.067 1.00 8.63 109 GLU A CA 1
ATOM 816 C C . GLU A 1 143 ? -33.927 -3.549 -29.006 1.00 8.28 109 GLU A C 1
ATOM 817 O O . GLU A 1 143 ? -33.282 -2.663 -28.416 1.00 9.25 109 GLU A O 1
ATOM 823 N N . ALA A 1 144 ? -33.838 -4.845 -28.732 1.00 8.80 110 ALA A N 1
ATOM 824 C CA . ALA A 1 144 ? -32.874 -5.399 -27.797 1.00 9.00 110 ALA A CA 1
ATOM 825 C C . ALA A 1 144 ? -32.823 -4.561 -26.508 1.00 9.08 110 ALA A C 1
ATOM 826 O O . ALA A 1 144 ? -33.862 -4.272 -25.913 1.00 9.46 110 ALA A O 1
ATOM 836 N N A CYS A 1 145 ? -31.619 -4.191 -26.085 0.50 9.03 111 CYS A N 1
ATOM 837 C CA A CYS A 1 145 ? -31.480 -3.409 -24.883 0.50 10.97 111 CYS A CA 1
ATOM 838 C C A CYS A 1 145 ? -31.512 -1.922 -24.949 0.50 10.20 111 CYS A C 1
ATOM 839 O O A CYS A 1 145 ? -31.212 -1.210 -24.000 0.50 10.48 111 CYS A O 1
ATOM 842 N N . TYR A 1 146 ? -31.825 -1.466 -26.230 1.00 8.89 112 TYR A N 1
ATOM 843 C CA . TYR A 1 146 ? -31.810 -0.054 -26.563 1.00 9.19 112 TYR A CA 1
ATOM 844 C C . TYR A 1 146 ? -33.145 0.664 -26.321 1.00 8.70 112 TYR A C 1
ATOM 845 O O . TYR A 1 146 ? -33.162 1.865 -26.060 1.00 9.26 112 TYR A O 1
ATOM 854 N N . SER A 1 147 ? -34.264 -0.055 -26.440 1.00 8.75 113 SER A N 1
ATOM 855 C CA . SER A 1 147 ? -35.542 0.598 -26.701 1.00 9.13 113 SER A CA 1
ATOM 856 C C . SER A 1 147 ? -36.056 1.569 -25.645 1.00 8.72 113 SER A C 1
ATOM 857 O O . SER A 1 147 ? -36.861 2.432 -25.983 1.00 9.29 113 SER A O 1
ATOM 860 N N . ALA A 1 148 ? -35.636 1.453 -24.387 1.00 8.82 114 ALA A N 1
ATOM 861 C CA . ALA A 1 148 ? -36.115 2.427 -23.410 1.00 9.29 114 ALA A CA 1
ATOM 862 C C . ALA A 1 148 ? -35.625 3.836 -23.710 1.00 8.43 114 ALA A C 1
ATOM 863 O O . ALA A 1 148 ? -36.254 4.814 -23.300 1.00 9.13 114 ALA A O 1
ATOM 865 N N . THR A 1 149 ? -34.508 3.940 -24.424 1.00 8.63 115 THR A N 1
ATOM 866 C CA . THR A 1 149 ? -34.004 5.238 -24.852 1.00 9.31 115 THR A CA 1
ATOM 867 C C . THR A 1 149 ? -34.957 5.924 -25.829 1.00 8.90 115 THR A C 1
ATOM 868 O O . THR A 1 149 ? -35.218 7.125 -25.721 1.00 9.56 115 THR A O 1
ATOM 872 N N . ALA A 1 150 ? -35.484 5.158 -26.780 1.00 9.25 116 ALA A N 1
ATOM 873 C CA . ALA A 1 150 ? -36.488 5.684 -27.706 1.00 9.76 116 ALA A CA 1
ATOM 874 C C . ALA A 1 150 ? -37.780 6.015 -26.960 1.00 9.50 116 ALA A C 1
ATOM 875 O O . ALA A 1 150 ? -38.421 7.032 -27.241 1.00 10.39 116 ALA A O 1
ATOM 877 N N . ALA A 1 151 ? -38.155 5.178 -25.997 1.00 9.19 117 ALA A N 1
ATOM 878 C CA . ALA A 1 151 ? -39.349 5.434 -25.204 1.00 9.54 117 ALA A CA 1
ATOM 879 C C . ALA A 1 151 ? -39.231 6.757 -24.461 1.00 9.39 117 ALA A C 1
ATOM 880 O O . ALA A 1 151 ? -40.171 7.552 -24.431 1.00 9.72 117 ALA A O 1
ATOM 882 N N . LEU A 1 152 ? -38.079 6.982 -23.844 1.00 9.88 118 LEU A N 1
ATOM 883 C CA . LEU A 1 152 ? -37.846 8.207 -23.109 1.00 10.86 118 LEU A CA 1
ATOM 884 C C . LEU A 1 152 ? -37.898 9.418 -24.028 1.00 10.61 118 LEU A C 1
ATOM 885 O O . LEU A 1 152 ? -38.420 10.466 -23.663 1.00 11.48 118 LEU A O 1
ATOM 890 N N . ASN A 1 153 ? -37.332 9.279 -25.222 1.00 10.37 119 ASN A N 1
ATOM 891 C CA . ASN A 1 153 ? -37.330 10.383 -26.161 1.00 11.25 119 ASN A CA 1
ATOM 892 C C . ASN A 1 153 ? -38.740 10.758 -26.619 1.00 10.85 119 ASN A C 1
ATOM 893 O O . ASN A 1 153 ? -39.097 11.931 -26.660 1.00 11.62 119 ASN A O 1
ATOM 898 N N . TYR A 1 154 ? -39.534 9.758 -26.987 1.00 9.97 120 TYR A N 1
ATOM 899 C CA . TYR A 1 154 ? -40.921 10.013 -27.349 1.00 10.26 120 TYR A CA 1
ATOM 900 C C . TYR A 1 154 ? -41.658 10.644 -26.157 1.00 9.80 120 TYR A C 1
ATOM 901 O O . TYR A 1 154 ? -42.392 11.618 -26.319 1.00 10.52 120 TYR A O 1
ATOM 910 N N . ALA A 1 155 ? -41.445 10.103 -24.960 1.00 9.99 121 ALA A N 1
ATOM 911 C CA . ALA A 1 155 ? -42.074 10.654 -23.766 1.00 10.60 121 ALA A CA 1
ATOM 912 C C . ALA A 1 155 ? -41.775 12.146 -23.619 1.00 10.71 121 ALA A C 1
ATOM 913 O O . ALA A 1 155 ? -42.672 12.952 -23.344 1.00 11.31 121 ALA A O 1
ATOM 915 N N . LYS A 1 156 ? -40.503 12.499 -23.787 1.00 11.04 122 LYS A N 1
ATOM 916 C CA . LYS A 1 156 ? -40.064 13.874 -23.626 1.00 12.40 122 LYS A CA 1
ATOM 917 C C . LYS A 1 156 ? -40.759 14.792 -24.633 1.00 12.01 122 LYS A C 1
ATOM 918 O O . LYS A 1 156 ? -41.241 15.867 -24.277 1.00 12.77 122 LYS A O 1
ATOM 924 N N . LEU A 1 157 ? -40.810 14.369 -25.893 1.00 11.69 123 LEU A N 1
ATOM 925 C CA . LEU A 1 157 ? -41.445 15.188 -26.919 1.00 11.93 123 LEU A CA 1
ATOM 926 C C . LEU A 1 157 ? -42.948 15.320 -26.714 1.00 11.98 123 LEU A C 1
ATOM 927 O O . LEU A 1 157 ? -43.530 16.375 -26.966 1.00 12.52 123 LEU A O 1
ATOM 932 N N . HIS A 1 158 ? -43.581 14.235 -26.287 1.00 11.56 124 HIS A N 1
ATOM 933 C CA . HIS A 1 158 ? -45.010 14.243 -26.016 1.00 11.39 124 HIS A CA 1
ATOM 934 C C . HIS A 1 158 ? -45.353 15.254 -24.920 1.00 11.47 124 HIS A C 1
ATOM 935 O O . HIS A 1 158 ? -46.296 16.038 -25.053 1.00 11.85 124 HIS A O 1
ATOM 942 N N . VAL A 1 159 ? -44.588 15.249 -23.835 1.00 11.77 125 VAL A N 1
ATOM 943 C CA . VAL A 1 159 ? -44.857 16.176 -22.751 1.00 12.75 125 VAL A CA 1
ATOM 944 C C . VAL A 1 159 ? -44.575 17.613 -23.186 1.00 13.66 125 VAL A C 1
ATOM 945 O O . VAL A 1 159 ? -45.297 18.529 -22.822 1.00 14.61 125 VAL A O 1
ATOM 949 N N . GLU A 1 160 ? -43.537 17.810 -23.990 1.00 14.80 126 GLU A N 1
ATOM 950 C CA . GLU A 1 160 ? -43.255 19.145 -24.494 1.00 16.63 126 GLU A CA 1
ATOM 951 C C . GLU A 1 160 ? -44.443 19.689 -25.294 1.00 16.49 126 GLU A C 1
ATOM 952 O O . GLU A 1 160 ? -44.806 20.857 -25.169 1.00 18.30 126 GLU A O 1
ATOM 958 N N . LYS A 1 161 ? -45.051 18.835 -26.110 1.00 15.83 127 LYS A N 1
ATOM 959 C CA . LYS A 1 161 ? -46.219 19.219 -26.900 1.00 15.94 127 LYS A CA 1
ATOM 960 C C . LYS A 1 161 ? -47.451 19.424 -26.017 1.00 15.66 127 LYS A C 1
ATOM 961 O O . LYS A 1 161 ? -48.253 20.328 -26.261 1.00 16.24 127 LYS A O 1
ATOM 967 N N . HIS A 1 162 ? -47.582 18.583 -24.992 1.00 14.35 128 HIS A N 1
ATOM 968 C CA . HIS A 1 162 ? -48.727 18.594 -24.084 1.00 14.57 128 HIS A CA 1
ATOM 969 C C . HIS A 1 162 ? -48.229 18.693 -22.645 1.00 14.34 128 HIS A C 1
ATOM 970 O O . HIS A 1 162 ? -48.187 17.696 -21.917 1.00 14.02 128 HIS A O 1
ATOM 977 N N . PRO A 1 163 ? -47.843 19.903 -22.222 1.00 15.01 129 PRO A N 1
ATOM 978 C CA . PRO A 1 163 ? -47.076 20.052 -20.976 1.00 15.97 129 PRO A CA 1
ATOM 979 C C . PRO A 1 163 ? -47.834 19.774 -19.680 1.00 15.42 129 PRO A C 1
ATOM 980 O O . PRO A 1 163 ? -47.200 19.726 -18.628 1.00 15.98 129 PRO A O 1
ATOM 984 N N . ASP A 1 164 ? -49.144 19.581 -19.740 1.00 14.93 130 ASP A N 1
ATOM 985 C CA . ASP A 1 164 ? -49.892 19.183 -18.551 1.00 16.24 130 ASP A CA 1
ATOM 986 C C . ASP A 1 164 ? -49.920 17.667 -18.349 1.00 15.37 130 ASP A C 1
ATOM 987 O O . ASP A 1 164 ? -50.425 17.185 -17.335 1.00 16.72 130 ASP A O 1
ATOM 989 N N . THR A 1 165 ? -49.384 16.920 -19.308 1.00 13.21 131 THR A N 1
ATOM 990 C CA . THR A 1 165 ? -49.463 15.467 -19.255 1.00 13.15 131 THR A CA 1
ATOM 991 C C . THR A 1 165 ? -48.204 14.855 -18.660 1.00 11.86 131 THR A C 1
ATOM 992 O O . THR A 1 165 ? -47.178 15.527 -18.495 1.00 12.73 131 THR A O 1
ATOM 996 N N . ARG A 1 166 ? -48.299 13.570 -18.347 1.00 11.42 132 ARG A N 1
ATOM 997 C CA . ARG A 1 166 ? -47.168 12.811 -17.821 1.00 11.18 132 ARG A CA 1
ATOM 998 C C . ARG A 1 166 ? -47.081 11.504 -18.584 1.00 10.15 132 ARG A C 1
ATOM 999 O O . ARG A 1 166 ? -48.087 11.016 -19.126 1.00 10.81 132 ARG A O 1
ATOM 1007 N N . VAL A 1 167 ? -45.883 10.933 -18.642 1.00 10.22 133 VAL A N 1
ATOM 1008 C CA . VAL A 1 167 ? -45.690 9.683 -19.366 1.00 9.88 133 VAL A CA 1
ATOM 1009 C C . VAL A 1 167 ? -44.953 8.703 -18.471 1.00 9.29 133 VAL A C 1
ATOM 1010 O O . VAL A 1 167 ? -44.017 9.080 -17.763 1.00 10.44 133 VAL A O 1
ATOM 1014 N N . LEU A 1 168 ? -45.382 7.448 -18.504 1.00 9.16 134 LEU A N 1
ATOM 1015 C CA . LEU A 1 168 ? -44.728 6.392 -17.755 1.00 9.42 134 LEU A CA 1
ATOM 1016 C C . LEU A 1 168 ? -43.955 5.507 -18.722 1.00 8.81 134 LEU A C 1
ATOM 1017 O O . LEU A 1 168 ? -44.544 4.913 -19.637 1.00 9.47 134 LEU A O 1
ATOM 1022 N N . VAL A 1 169 ? -42.639 5.437 -18.529 1.00 9.15 135 VAL A N 1
ATOM 1023 C CA . VAL A 1 169 ? -41.770 4.570 -19.301 1.00 9.36 135 VAL A CA 1
ATOM 1024 C C . VAL A 1 169 ? -41.307 3.426 -18.415 1.00 9.17 135 VAL A C 1
ATOM 1025 O O . VAL A 1 169 ? -40.810 3.656 -17.315 1.00 9.89 135 VAL A O 1
ATOM 1029 N N . LEU A 1 170 ? -41.491 2.199 -18.883 1.00 9.29 136 LEU A N 1
ATOM 1030 C CA . LEU A 1 170 ? -41.052 1.003 -18.176 1.00 9.03 136 LEU A CA 1
ATOM 1031 C C . LEU A 1 170 ? -39.999 0.316 -19.019 1.00 9.29 136 LEU A C 1
ATOM 1032 O O . LEU A 1 170 ? -40.180 0.155 -20.224 1.00 11.23 136 LEU A O 1
ATOM 1037 N N . ALA A 1 171 ? -38.910 -0.094 -18.378 1.00 9.06 137 ALA A N 1
ATOM 1038 C CA . ALA A 1 171 ? -37.849 -0.852 -19.032 1.00 8.96 137 ALA A CA 1
ATOM 1039 C C . ALA A 1 171 ? -37.678 -2.118 -18.216 1.00 8.99 137 ALA A C 1
ATOM 1040 O O . ALA A 1 171 ? -37.046 -2.091 -17.151 1.00 11.08 137 ALA A O 1
ATOM 1042 N N . SER A 1 172 ? -38.263 -3.214 -18.698 1.00 8.88 138 SER A N 1
ATOM 1043 C CA . SER A 1 172 ? -38.445 -4.416 -17.894 1.00 9.21 138 SER A CA 1
ATOM 1044 C C . SER A 1 172 ? -38.008 -5.634 -18.687 1.00 8.51 138 SER A C 1
ATOM 1045 O O . SER A 1 172 ? -38.380 -5.788 -19.845 1.00 9.06 138 SER A O 1
ATOM 1048 N N . ASP A 1 173 ? -37.223 -6.508 -18.062 1.00 8.88 139 ASP A N 1
ATOM 1049 C CA . ASP A 1 173 ? -36.648 -7.637 -18.786 1.00 9.15 139 ASP A CA 1
ATOM 1050 C C . ASP A 1 173 ? -36.158 -8.713 -17.832 1.00 8.96 139 ASP A C 1
ATOM 1051 O O . ASP A 1 173 ? -35.817 -8.444 -16.667 1.00 9.67 139 ASP A O 1
ATOM 1056 N N . ILE A 1 174 ? -36.098 -9.930 -18.365 1.00 9.16 140 ILE A N 1
ATOM 1057 C CA . ILE A 1 174 ? -35.481 -11.058 -17.691 1.00 9.82 140 ILE A CA 1
ATOM 1058 C C . ILE A 1 174 ? -34.453 -11.626 -18.657 1.00 9.74 140 ILE A C 1
ATOM 1059 O O . ILE A 1 174 ? -34.804 -12.136 -19.728 1.00 11.08 140 ILE A O 1
ATOM 1064 N N . ALA A 1 175 ? -33.181 -11.499 -18.284 1.00 10.00 141 ALA A N 1
ATOM 1065 C CA . ALA A 1 175 ? -32.086 -11.963 -19.118 1.00 9.78 141 ALA A CA 1
ATOM 1066 C C . ALA A 1 175 ? -31.816 -13.424 -18.794 1.00 9.54 141 ALA A C 1
ATOM 1067 O O . ALA A 1 175 ? -31.369 -13.763 -17.699 1.00 9.99 141 ALA A O 1
ATOM 1069 N N . LYS A 1 176 ? -32.112 -14.282 -19.766 1.00 10.21 142 LYS A N 1
ATOM 1070 C CA . LYS A 1 176 ? -32.120 -15.724 -19.589 1.00 10.85 142 LYS A CA 1
ATOM 1071 C C . LYS A 1 176 ? -31.377 -16.328 -20.776 1.00 10.32 142 LYS A C 1
ATOM 1072 O O . LYS A 1 176 ? -31.835 -16.207 -21.920 1.00 11.22 142 LYS A O 1
ATOM 1078 N N . TYR A 1 177 ? -30.235 -16.965 -20.516 1.00 11.15 143 TYR A N 1
ATOM 1079 C CA . TYR A 1 177 ? -29.348 -17.415 -21.585 1.00 11.95 143 TYR A CA 1
ATOM 1080 C C . TYR A 1 177 ? -29.267 -18.929 -21.712 1.00 12.35 143 TYR A C 1
ATOM 1081 O O . TYR A 1 177 ? -28.995 -19.438 -22.797 1.00 13.01 143 TYR A O 1
ATOM 1090 N N . GLY A 1 178 ? -29.458 -19.643 -20.604 1.00 12.55 144 GLY A N 1
ATOM 1091 C CA . GLY A 1 178 ? -29.450 -21.093 -20.626 1.00 13.38 144 GLY A CA 1
ATOM 1092 C C . GLY A 1 178 ? -28.339 -21.728 -19.809 1.00 13.74 144 GLY A C 1
ATOM 1093 O O . GLY A 1 178 ? -27.227 -21.202 -19.692 1.00 13.88 144 GLY A O 1
ATOM 1094 N N . ILE A 1 179 ? -28.650 -22.882 -19.238 1.00 13.79 145 ILE A N 1
ATOM 1095 C CA . ILE A 1 179 ? -27.679 -23.639 -18.466 1.00 14.46 145 ILE A CA 1
ATOM 1096 C C . ILE A 1 179 ? -26.474 -24.026 -19.319 1.00 14.74 145 ILE A C 1
ATOM 1097 O O . ILE A 1 179 ? -26.629 -24.572 -20.412 1.00 16.13 145 ILE A O 1
ATOM 1102 N N . GLY A 1 180 ? -25.272 -23.753 -18.815 1.00 14.86 146 GLY A N 1
ATOM 1103 C CA . GLY A 1 180 ? -24.059 -24.190 -19.479 1.00 16.39 146 GLY A CA 1
ATOM 1104 C C . GLY A 1 180 ? -23.600 -23.285 -20.608 1.00 16.93 146 GLY A C 1
ATOM 1105 O O . GLY A 1 180 ? -22.571 -23.545 -21.222 1.00 19.45 146 GLY A O 1
ATOM 1106 N N . THR A 1 181 ? -24.347 -22.218 -20.884 1.00 15.61 147 THR A N 1
ATOM 1107 C CA . THR A 1 181 ? -23.979 -21.300 -21.959 1.00 15.67 147 THR A CA 1
ATOM 1108 C C . THR A 1 181 ? -23.028 -20.227 -21.448 1.00 14.89 147 THR A C 1
ATOM 1109 O O . THR A 1 181 ? -22.992 -19.942 -20.252 1.00 14.63 147 THR A O 1
ATOM 1113 N N . PRO A 1 182 ? -22.259 -19.611 -22.355 1.00 15.44 148 PRO A N 1
ATOM 1114 C CA . PRO A 1 182 ? -21.397 -18.519 -21.896 1.00 15.78 148 PRO A CA 1
ATOM 1115 C C . PRO A 1 182 ? -22.206 -17.407 -21.223 1.00 14.48 148 PRO A C 1
ATOM 1116 O O . PRO A 1 182 ? -21.737 -16.819 -20.252 1.00 15.54 148 PRO A O 1
ATOM 1120 N N . GLY A 1 183 ? -23.409 -17.135 -21.717 1.00 13.60 149 GLY A N 1
ATOM 1121 C CA . GLY A 1 183 ? -24.226 -16.071 -21.167 1.00 13.03 149 GLY A CA 1
ATOM 1122 C C . GLY A 1 183 ? -24.901 -16.377 -19.843 1.00 12.23 149 GLY A C 1
ATOM 1123 O O . GLY A 1 183 ? -25.537 -15.500 -19.271 1.00 12.90 149 GLY A O 1
ATOM 1124 N N . GLU A 1 184 ? -24.767 -17.604 -19.344 1.00 12.09 150 GLU A N 1
ATOM 1125 C CA . GLU A 1 184 ? -25.418 -17.950 -18.089 1.00 11.43 150 GLU A CA 1
ATOM 1126 C C . GLU A 1 184 ? -24.986 -17.015 -16.965 1.00 11.74 150 GLU A C 1
ATOM 1127 O O . GLU A 1 184 ? -25.773 -16.684 -16.066 1.00 12.27 150 GLU A O 1
ATOM 1133 N N . SER A 1 185 ? -23.729 -16.591 -17.021 1.00 12.29 151 SER A N 1
ATOM 1134 C CA . SER A 1 185 ? -23.183 -15.710 -16.007 1.00 13.70 151 SER A CA 1
ATOM 1135 C C . SER A 1 185 ? -23.631 -14.255 -16.154 1.00 13.15 151 SER A C 1
ATOM 1136 O O . SER A 1 185 ? -23.339 -13.447 -15.276 1.00 15.32 151 SER A O 1
ATOM 1139 N N . THR A 1 186 ? -24.305 -13.921 -17.257 1.00 12.48 152 THR A N 1
ATOM 1140 C CA . THR A 1 186 ? -24.809 -12.563 -17.475 1.00 13.84 152 THR A CA 1
ATOM 1141 C C . THR A 1 186 ? -26.332 -12.543 -17.560 1.00 12.35 152 THR A C 1
ATOM 1142 O O . THR A 1 186 ? -26.930 -11.796 -18.355 1.00 13.98 152 THR A O 1
ATOM 1146 N N . GLN A 1 187 ? -26.949 -13.346 -16.698 1.00 11.60 153 GLN A N 1
ATOM 1147 C CA . GLN A 1 187 ? -28.397 -13.362 -16.526 1.00 11.22 153 GLN A CA 1
ATOM 1148 C C . GLN A 1 187 ? -28.824 -12.294 -15.515 1.00 10.40 153 GLN A C 1
ATOM 1149 O O . GLN A 1 187 ? -27.976 -11.597 -14.947 1.00 12.24 153 GLN A O 1
ATOM 1155 N N . GLY A 1 188 ? -30.131 -12.130 -15.312 1.00 9.42 154 GLY A N 1
ATOM 1156 C CA . GLY A 1 188 ? -30.636 -11.151 -14.369 1.00 9.92 154 GLY A CA 1
ATOM 1157 C C . GLY A 1 188 ? -32.103 -10.862 -14.610 1.00 8.96 154 GLY A C 1
ATOM 1158 O O . GLY A 1 188 ? -32.724 -11.437 -15.511 1.00 9.42 154 GLY A O 1
ATOM 1159 N N . ALA A 1 189 ? -32.670 -9.980 -13.797 1.00 9.02 155 ALA A N 1
ATOM 1160 C CA . ALA A 1 189 ? -34.088 -9.654 -13.910 1.00 9.19 155 ALA A CA 1
ATOM 1161 C C . ALA A 1 189 ? -34.359 -8.336 -13.213 1.00 9.06 155 ALA A C 1
ATOM 1162 O O . ALA A 1 189 ? -33.832 -8.091 -12.127 1.00 9.97 155 ALA A O 1
ATOM 1164 N N . GLY A 1 190 ? -35.189 -7.485 -13.814 1.00 9.08 156 GLY A N 1
ATOM 1165 C CA . GLY A 1 190 ? -35.582 -6.265 -13.145 1.00 9.85 156 GLY A CA 1
ATOM 1166 C C . GLY A 1 190 ? -36.294 -5.310 -14.068 1.00 8.77 156 GLY A C 1
ATOM 1167 O O . GLY A 1 190 ? -36.330 -5.502 -15.289 1.00 9.31 156 GLY A O 1
ATOM 1168 N N . SER A 1 191 ? -36.863 -4.273 -13.470 1.00 8.56 157 SER A N 1
ATOM 1169 C CA . SER A 1 191 ? -37.554 -3.234 -14.222 1.00 8.22 157 SER A CA 1
ATOM 1170 C C . SER A 1 191 ? -37.285 -1.875 -13.615 1.00 8.26 157 SER A C 1
ATOM 1171 O O . SER A 1 191 ? -37.366 -1.697 -12.396 1.00 8.98 157 SER A O 1
ATOM 1174 N N . ILE A 1 192 ? -37.004 -0.915 -14.490 1.00 8.64 158 ILE A N 1
ATOM 1175 C CA . ILE A 1 192 ? -36.941 0.497 -14.160 1.00 8.76 158 ILE A CA 1
ATOM 1176 C C . ILE A 1 192 ? -38.224 1.172 -14.637 1.00 8.63 158 ILE A C 1
ATOM 1177 O O . ILE A 1 192 ? -38.680 0.919 -15.756 1.00 9.83 158 ILE A O 1
ATOM 1182 N N . ALA A 1 193 ? -38.816 1.999 -13.784 1.00 8.32 159 ALA A N 1
ATOM 1183 C CA . ALA A 1 193 ? -39.931 2.865 -14.172 1.00 8.81 159 ALA A CA 1
ATOM 1184 C C . ALA A 1 193 ? -39.453 4.307 -14.118 1.00 8.34 159 ALA A C 1
ATOM 1185 O O . ALA A 1 193 ? -38.801 4.707 -13.156 1.00 9.32 159 ALA A O 1
ATOM 1187 N N . MET A 1 194 ? -39.778 5.089 -15.142 1.00 9.08 160 MET A N 1
ATOM 1188 C CA . MET A 1 194 ? -39.446 6.509 -15.173 1.00 10.07 160 MET A CA 1
ATOM 1189 C C . MET A 1 194 ? -40.705 7.308 -15.454 1.00 9.88 160 MET A C 1
ATOM 1190 O O . MET A 1 194 ? -41.422 7.022 -16.415 1.00 11.18 160 MET A O 1
ATOM 1195 N N . LEU A 1 195 ? -40.990 8.279 -14.599 1.00 10.14 161 LEU A N 1
ATOM 1196 C CA . LEU A 1 195 ? -42.088 9.199 -14.822 1.00 10.45 161 LEU A CA 1
ATOM 1197 C C . LEU A 1 195 ? -41.531 10.454 -15.458 1.00 10.22 161 LEU A C 1
ATOM 1198 O O . LEU A 1 195 ? -40.643 11.104 -14.885 1.00 11.15 161 LEU A O 1
ATOM 1203 N N . VAL A 1 196 ? -42.047 10.790 -16.637 1.00 10.39 162 VAL A N 1
ATOM 1204 C CA . VAL A 1 196 ? -41.581 11.944 -17.386 1.00 10.95 162 VAL A CA 1
ATOM 1205 C C . VAL A 1 196 ? -42.639 13.039 -17.343 1.00 11.22 162 VAL A C 1
ATOM 1206 O O . VAL A 1 196 ? -43.816 12.765 -17.578 1.00 11.47 162 VAL A O 1
ATOM 1210 N N . LYS A 1 197 ? -42.225 14.258 -17.000 1.00 11.82 163 LYS A N 1
ATOM 1211 C CA . LYS A 1 197 ? -43.140 15.391 -16.954 1.00 12.53 163 LYS A CA 1
ATOM 1212 C C . LYS A 1 197 ? -42.368 16.699 -17.027 1.00 12.45 163 LYS A C 1
ATOM 1213 O O . LYS A 1 197 ? -41.138 16.718 -17.016 1.00 12.48 163 LYS A O 1
ATOM 1219 N N . LYS A 1 198 ? -43.108 17.793 -17.131 1.00 13.15 164 LYS A N 1
ATOM 1220 C CA . LYS A 1 198 ? -42.525 19.122 -17.092 1.00 14.23 164 LYS A CA 1
ATOM 1221 C C . LYS A 1 198 ? -42.003 19.419 -15.691 1.00 13.83 164 LYS A C 1
ATOM 1222 O O . LYS A 1 198 ? -42.521 18.899 -14.705 1.00 15.42 164 LYS A O 1
ATOM 1228 N N . ASP A 1 199 ? -40.970 20.251 -15.605 1.00 13.50 165 ASP A N 1
ATOM 1229 C CA . ASP A 1 199 ? -40.377 20.609 -14.320 1.00 14.31 165 ASP A CA 1
ATOM 1230 C C . ASP A 1 199 ? -40.038 19.372 -13.497 1.00 13.52 165 ASP A C 1
ATOM 1231 O O . ASP A 1 199 ? -40.463 19.226 -12.348 1.00 14.44 165 ASP A O 1
ATOM 1236 N N . PRO A 1 200 ? -39.244 18.477 -14.088 1.00 12.30 166 PRO A N 1
ATOM 1237 C CA . PRO A 1 200 ? -38.889 17.229 -13.410 1.00 11.92 166 PRO A CA 1
ATOM 1238 C C . PRO A 1 200 ? -38.006 17.470 -12.192 1.00 11.79 166 PRO A C 1
ATOM 1239 O O . PRO A 1 200 ? -37.214 18.417 -12.152 1.00 12.44 166 PRO A O 1
ATOM 1243 N N . ARG A 1 201 ? -38.106 16.571 -11.221 1.00 10.82 167 ARG A N 1
ATOM 1244 C CA . ARG A 1 201 ? -37.353 16.711 -9.983 1.00 11.01 167 ARG A CA 1
ATOM 1245 C C . ARG A 1 201 ? -35.993 16.018 -9.975 1.00 10.23 167 ARG A C 1
ATOM 1246 O O . ARG A 1 201 ? -35.223 16.232 -9.044 1.00 11.52 167 ARG A O 1
ATOM 1254 N N . ILE A 1 202 ? -35.685 15.219 -10.995 1.00 10.18 168 ILE A N 1
ATOM 1255 C CA . ILE A 1 202 ? -34.391 14.541 -11.038 1.00 9.90 168 ILE A CA 1
ATOM 1256 C C . ILE A 1 202 ? -33.495 15.005 -12.184 1.00 9.85 168 ILE A C 1
ATOM 1257 O O . ILE A 1 202 ? -32.424 15.564 -11.938 1.00 10.51 168 ILE A O 1
ATOM 1262 N N . LEU A 1 203 ? -33.927 14.789 -13.429 1.00 10.13 169 LEU A N 1
ATOM 1263 C CA . LEU A 1 203 ? -33.043 14.994 -14.567 1.00 10.51 169 LEU A CA 1
ATOM 1264 C C . LEU A 1 203 ? -33.776 15.673 -15.713 1.00 10.42 169 LEU A C 1
ATOM 1265 O O . LEU A 1 203 ? -34.725 15.116 -16.272 1.00 11.51 169 LEU A O 1
ATOM 1270 N N . ILE A 1 204 ? -33.317 16.861 -16.082 1.00 10.75 170 ILE A N 1
ATOM 1271 C CA . ILE A 1 204 ? -33.811 17.525 -17.279 1.00 11.93 170 ILE A CA 1
ATOM 1272 C C . ILE A 1 204 ? -33.183 16.863 -18.495 1.00 11.88 170 ILE A C 1
ATOM 1273 O O . ILE A 1 204 ? -31.962 16.702 -18.557 1.00 13.05 170 ILE A O 1
ATOM 1278 N N . LEU A 1 205 ? -34.013 16.472 -19.459 1.00 12.14 171 LEU A N 1
ATOM 1279 C CA . LEU A 1 205 ? -33.519 15.837 -20.676 1.00 13.05 171 LEU A CA 1
ATOM 1280 C C . LEU A 1 205 ? -33.310 16.880 -21.760 1.00 14.43 171 LEU A C 1
ATOM 1281 O O . LEU A 1 205 ? -34.119 17.792 -21.927 1.00 16.45 171 LEU A O 1
ATOM 1286 N N . HIS A 1 206 ? -32.213 16.756 -22.496 1.00 15.42 172 HIS A N 1
ATOM 1287 C CA . HIS A 1 206 ? -31.909 17.723 -23.543 1.00 16.36 172 HIS A CA 1
ATOM 1288 C C . HIS A 1 206 ? -32.181 17.186 -24.934 1.00 15.89 172 HIS A C 1
ATOM 1289 O O . HIS A 1 206 ? -32.362 15.994 -25.120 1.00 16.63 172 HIS A O 1
ATOM 1296 N N . ASP A 1 207 ? -32.217 18.082 -25.913 1.00 15.85 173 ASP A N 1
ATOM 1297 C CA . ASP A 1 207 ? -32.626 17.707 -27.262 1.00 16.63 173 ASP A CA 1
ATOM 1298 C C . ASP A 1 207 ? -31.492 17.274 -28.173 1.00 15.72 173 ASP A C 1
ATOM 1299 O O . ASP A 1 207 ? -31.735 16.839 -29.296 1.00 18.46 173 ASP A O 1
ATOM 1304 N N . GLU A 1 208 ? -30.258 17.399 -27.701 1.00 13.77 174 GLU A N 1
ATOM 1305 C CA . GLU A 1 208 ? -29.106 17.005 -28.494 1.00 14.37 174 GLU A CA 1
ATOM 1306 C C . GLU A 1 208 ? -28.890 15.504 -28.347 1.00 13.28 174 GLU A C 1
ATOM 1307 O O . GLU A 1 208 ? -28.353 15.034 -27.343 1.00 13.53 174 GLU A O 1
ATOM 1313 N N . THR A 1 209 ? -29.331 14.749 -29.346 1.00 12.94 175 THR A N 1
ATOM 1314 C CA . THR A 1 209 ? -29.239 13.298 -29.318 1.00 13.13 175 THR A CA 1
ATOM 1315 C C . THR A 1 209 ? -28.642 12.824 -30.631 1.00 12.53 175 THR A C 1
ATOM 1316 O O . THR A 1 209 ? -28.767 13.503 -31.643 1.00 13.72 175 THR A O 1
ATOM 1320 N N . LEU A 1 210 ? -28.004 11.662 -30.617 1.00 11.59 176 LEU A N 1
ATOM 1321 C CA . LEU A 1 210 ? -27.510 11.064 -31.843 1.00 11.16 176 LEU A CA 1
ATOM 1322 C C . LEU A 1 210 ? -27.586 9.553 -31.733 1.00 9.99 176 LEU A C 1
ATOM 1323 O O . LEU A 1 210 ? -27.046 8.968 -30.780 1.00 10.55 176 LEU A O 1
ATOM 1328 N N . ALA A 1 211 ? -28.251 8.929 -32.706 1.00 10.07 177 ALA A N 1
ATOM 1329 C CA . ALA A 1 211 ? -28.354 7.484 -32.782 1.00 9.98 177 ALA A CA 1
ATOM 1330 C C . ALA A 1 211 ? -27.633 6.961 -34.012 1.00 9.90 177 ALA A C 1
ATOM 1331 O O . ALA A 1 211 ? -27.370 7.703 -34.960 1.00 11.17 177 ALA A O 1
ATOM 1333 N N . GLN A 1 212 ? -27.337 5.667 -33.981 1.00 10.16 178 GLN A N 1
ATOM 1334 C CA . GLN A 1 212 ? -26.719 4.981 -35.102 1.00 10.59 178 GLN A CA 1
ATOM 1335 C C . GLN A 1 212 ? -27.317 3.582 -35.203 1.00 10.05 178 GLN A C 1
ATOM 1336 O O . GLN A 1 212 ? -27.503 2.919 -34.181 1.00 10.94 178 GLN A O 1
ATOM 1342 N N . THR A 1 213 ? -27.616 3.146 -36.426 1.00 9.42 179 THR A N 1
ATOM 1343 C CA . THR A 1 213 ? -28.091 1.794 -36.688 1.00 10.19 179 THR A CA 1
ATOM 1344 C C . THR A 1 213 ? -27.086 1.071 -37.570 1.00 10.53 179 THR A C 1
ATOM 1345 O O . THR A 1 213 ? -26.588 1.648 -38.534 1.00 11.78 179 THR A O 1
ATOM 1349 N N . ARG A 1 214 ? -26.824 -0.193 -37.252 1.00 10.79 180 ARG A N 1
ATOM 1350 C CA . ARG A 1 214 ? -25.929 -1.044 -38.033 1.00 13.24 180 ARG A CA 1
ATOM 1351 C C . ARG A 1 214 ? -26.453 -2.477 -37.986 1.00 13.93 180 ARG A C 1
ATOM 1352 O O . ARG A 1 214 ? -26.602 -3.040 -36.906 1.00 16.88 180 ARG A O 1
ATOM 1360 N N . ASP A 1 215 ? -26.686 -3.079 -39.148 1.00 12.57 181 ASP A N 1
ATOM 1361 C CA . ASP A 1 215 ? -27.302 -4.396 -39.259 1.00 12.37 181 ASP A CA 1
ATOM 1362 C C . ASP A 1 215 ? -26.269 -5.493 -39.026 1.00 11.67 181 ASP A C 1
ATOM 1363 O O . ASP A 1 215 ? -25.466 -5.798 -39.899 1.00 13.19 181 ASP A O 1
ATOM 1368 N N . ILE A 1 216 ? -26.294 -6.064 -37.825 1.00 10.79 182 ILE A N 1
ATOM 1369 C CA . ILE A 1 216 ? -25.349 -7.098 -37.407 1.00 11.07 182 ILE A CA 1
ATOM 1370 C C . ILE A 1 216 ? -26.080 -8.180 -36.614 1.00 10.50 182 ILE A C 1
ATOM 1371 O O . ILE A 1 216 ? -27.234 -8.000 -36.209 1.00 10.90 182 ILE A O 1
ATOM 1376 N N . MET A 1 217 ? -25.402 -9.299 -36.380 1.00 10.95 183 MET A N 1
ATOM 1377 C CA . MET A 1 217 ? -25.984 -10.378 -35.597 1.00 10.77 183 MET A CA 1
ATOM 1378 C C . MET A 1 217 ? -25.070 -10.757 -34.431 1.00 10.47 183 MET A C 1
ATOM 1379 O O . MET A 1 217 ? -24.548 -11.869 -34.355 1.00 11.25 183 MET A O 1
ATOM 1384 N N . ASP A 1 218 ? -24.868 -9.803 -33.522 1.00 10.67 184 ASP A N 1
ATOM 1385 C CA . ASP A 1 218 ? -24.093 -10.055 -32.312 1.00 10.22 184 ASP A CA 1
ATOM 1386 C C . ASP A 1 218 ? -24.893 -10.811 -31.250 1.00 9.76 184 ASP A C 1
ATOM 1387 O O . ASP A 1 218 ? -24.332 -11.617 -30.502 1.00 10.80 184 ASP A O 1
ATOM 1392 N N . PHE A 1 219 ? -26.190 -10.522 -31.169 1.00 9.77 185 PHE A N 1
ATOM 1393 C CA . PHE A 1 219 ? -27.098 -11.115 -30.187 1.00 9.63 185 PHE A CA 1
ATOM 1394 C C . PHE A 1 219 ? -28.475 -10.955 -30.801 1.00 9.42 185 PHE A C 1
ATOM 1395 O O . PHE A 1 219 ? -28.796 -9.890 -31.338 1.00 9.48 185 PHE A O 1
ATOM 1403 N N . TRP A 1 220 ? -29.278 -12.008 -30.726 1.00 9.58 186 TRP A N 1
ATOM 1404 C CA . TRP A 1 220 ? -30.651 -11.957 -31.218 1.00 9.95 186 TRP A CA 1
ATOM 1405 C C . TRP A 1 220 ? -31.421 -13.129 -30.633 1.00 9.52 186 TRP A C 1
ATOM 1406 O O . TRP A 1 220 ? -30.827 -14.028 -30.022 1.00 10.24 186 TRP A O 1
ATOM 1417 N N . ARG A 1 221 ? -32.741 -13.125 -30.790 1.00 9.62 187 ARG A N 1
ATOM 1418 C CA . ARG A 1 221 ? -33.540 -14.195 -30.207 1.00 9.72 187 ARG A CA 1
ATOM 1419 C C . ARG A 1 221 ? -34.735 -14.548 -31.083 1.00 9.37 187 ARG A C 1
ATOM 1420 O O . ARG A 1 221 ? -35.796 -13.921 -30.988 1.00 9.35 187 ARG A O 1
ATOM 1428 N N . PRO A 1 222 ? -34.571 -15.552 -31.951 1.00 9.67 188 PRO A N 1
ATOM 1429 C CA . PRO A 1 222 ? -35.671 -15.972 -32.826 1.00 10.27 188 PRO A CA 1
ATOM 1430 C C . PRO A 1 222 ? -36.881 -16.455 -32.037 1.00 10.51 188 PRO A C 1
ATOM 1431 O O . PRO A 1 222 ? -36.796 -16.754 -30.844 1.00 10.78 188 PRO A O 1
ATOM 1435 N N . ASN A 1 223 ? -38.011 -16.548 -32.728 1.00 10.39 189 ASN A N 1
ATOM 1436 C CA . ASN A 1 223 ? -39.283 -16.758 -32.057 1.00 10.92 189 ASN A CA 1
ATOM 1437 C C . ASN A 1 223 ? -39.390 -18.117 -31.376 1.00 11.28 189 ASN A C 1
ATOM 1438 O O . ASN A 1 223 ? -40.186 -18.294 -30.459 1.00 12.23 189 ASN A O 1
ATOM 1443 N N . TYR A 1 224 ? -38.573 -19.062 -31.826 1.00 11.43 190 TYR A N 1
ATOM 1444 C CA . TYR A 1 224 ? -38.656 -20.435 -31.354 1.00 12.52 190 TYR A CA 1
ATOM 1445 C C . TYR A 1 224 ? -37.771 -20.722 -30.145 1.00 12.31 190 TYR A C 1
ATOM 1446 O O . TYR A 1 224 ? -37.684 -21.866 -29.710 1.00 13.88 190 TYR A O 1
ATOM 1455 N N . THR A 1 225 ? -37.113 -19.702 -29.600 1.00 11.91 191 THR A N 1
ATOM 1456 C CA . THR A 1 225 ? -36.213 -19.920 -28.472 1.00 12.33 191 THR A CA 1
ATOM 1457 C C . THR A 1 225 ? -36.438 -18.924 -27.346 1.00 11.75 191 THR A C 1
ATOM 1458 O O . THR A 1 225 ? -36.565 -17.724 -27.589 1.00 11.50 191 THR A O 1
ATOM 1462 N N . THR A 1 226 ? -36.442 -19.426 -26.113 1.00 12.41 192 THR A N 1
ATOM 1463 C CA . THR A 1 226 ? -36.553 -18.564 -24.937 1.00 13.62 192 THR A CA 1
ATOM 1464 C C . THR A 1 226 ? -35.216 -17.924 -24.580 1.00 12.32 192 THR A C 1
ATOM 1465 O O . THR A 1 226 ? -35.156 -16.996 -23.774 1.00 13.01 192 THR A O 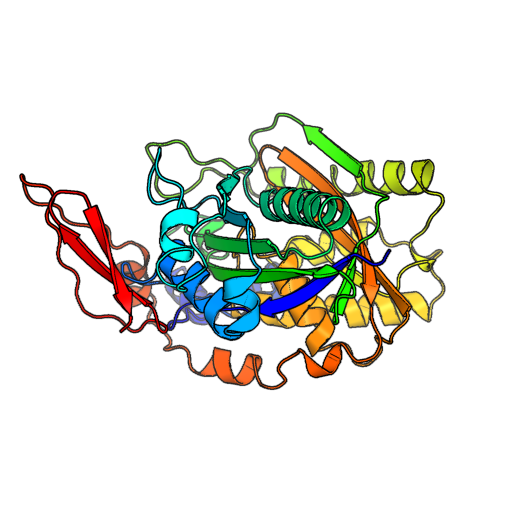1
ATOM 1469 N N . THR A 1 227 ? -34.140 -18.442 -25.167 1.00 11.50 193 THR A N 1
ATOM 1470 C CA . THR A 1 227 ? -32.796 -17.945 -24.899 1.00 11.50 193 THR A CA 1
ATOM 1471 C C . THR A 1 227 ? -32.177 -17.415 -26.194 1.00 11.02 193 THR A C 1
ATOM 1472 O O . THR A 1 227 ? -32.425 -17.943 -27.277 1.00 11.32 193 THR A O 1
ATOM 1476 N N . PRO A 1 228 ? -31.367 -16.356 -26.094 1.00 10.80 194 PRO A N 1
ATOM 1477 C CA . PRO A 1 228 ? -30.780 -15.750 -27.290 1.00 10.89 194 PRO A CA 1
ATOM 1478 C C . PRO A 1 228 ? -29.602 -16.534 -27.843 1.00 10.43 194 PRO A C 1
ATOM 1479 O O . PRO A 1 228 ? -29.012 -17.377 -27.158 1.00 11.67 194 PRO A O 1
ATOM 1483 N N . TYR A 1 229 ? -29.278 -16.240 -29.097 1.00 10.38 195 TYR A N 1
ATOM 1484 C CA . TYR A 1 229 ? -27.997 -16.601 -29.687 1.00 11.17 195 TYR A CA 1
ATOM 1485 C C . TYR A 1 229 ? -27.088 -15.392 -29.565 1.00 10.82 195 TYR A C 1
ATOM 1486 O O . TYR A 1 229 ? -27.523 -14.261 -29.754 1.00 10.84 195 TYR A O 1
ATOM 1495 N N . VAL A 1 230 ? -25.827 -15.624 -29.223 1.00 11.69 196 VAL A N 1
ATOM 1496 C CA . VAL A 1 230 ? -24.925 -14.506 -28.972 1.00 11.95 196 VAL A CA 1
ATOM 1497 C C . VAL A 1 230 ? -23.481 -14.889 -29.253 1.00 11.70 196 VAL A C 1
ATOM 1498 O O . VAL A 1 230 ? -23.042 -15.987 -28.913 1.00 13.65 196 VAL A O 1
ATOM 1502 N N . ASN A 1 231 ? -22.764 -13.983 -29.905 1.00 11.39 197 ASN A N 1
ATOM 1503 C CA . ASN A 1 231 ? -21.322 -14.091 -30.090 1.00 12.38 197 ASN A CA 1
ATOM 1504 C C . ASN A 1 231 ? -20.736 -13.033 -29.166 1.00 12.82 197 ASN A C 1
ATOM 1505 O O . ASN A 1 231 ? -20.712 -11.849 -29.494 1.00 13.04 197 ASN A O 1
ATOM 1510 N N . GLY A 1 232 ? -20.317 -13.451 -27.977 1.00 14.63 198 GLY A N 1
ATOM 1511 C CA . GLY A 1 232 ? -19.957 -12.507 -26.932 1.00 16.22 198 GLY A CA 1
ATOM 1512 C C . GLY A 1 232 ? -18.837 -11.558 -27.305 1.00 15.96 198 GLY A C 1
ATOM 1513 O O . GLY A 1 232 ? -18.925 -10.352 -27.092 1.00 16.29 198 GLY A O 1
ATOM 1514 N N . MET A 1 233 ? -17.767 -12.098 -27.868 1.00 15.94 199 MET A N 1
ATOM 1515 C CA . MET A 1 233 ? -16.620 -11.271 -28.220 1.00 15.38 199 MET A CA 1
ATOM 1516 C C . MET A 1 233 ? -16.962 -10.279 -29.328 1.00 14.27 199 MET A C 1
ATOM 1517 O O . MET A 1 233 ? -16.565 -9.114 -29.285 1.00 15.32 199 MET A O 1
ATOM 1519 N N . TYR A 1 234 ? -17.701 -10.744 -30.325 1.00 13.19 200 TYR A N 1
ATOM 1520 C CA . TYR A 1 234 ? -18.115 -9.876 -31.414 1.00 13.04 200 TYR A CA 1
ATOM 1521 C C . TYR A 1 234 ? -19.035 -8.778 -30.889 1.00 13.04 200 TYR A C 1
ATOM 1522 O O . TYR A 1 234 ? -18.931 -7.614 -31.285 1.00 14.22 200 TYR A O 1
ATOM 1531 N N . SER A 1 235 ? -19.937 -9.138 -29.984 1.00 12.81 201 SER A N 1
ATOM 1532 C CA . SER A 1 235 ? -20.834 -8.139 -29.432 1.00 13.96 201 SER A CA 1
ATOM 1533 C C . SER A 1 235 ? -20.058 -7.055 -28.674 1.00 15.00 201 SER A C 1
ATOM 1534 O O . SER A 1 235 ? -20.352 -5.875 -28.802 1.00 16.46 201 SER A O 1
ATOM 1537 N N . THR A 1 236 ? -19.055 -7.458 -27.902 1.00 14.40 202 THR A N 1
ATOM 1538 C CA . THR A 1 236 ? -18.213 -6.500 -27.193 1.00 15.22 202 THR A CA 1
ATOM 1539 C C . THR A 1 236 ? -17.532 -5.554 -28.175 1.00 14.83 202 THR A C 1
ATOM 1540 O O . THR A 1 236 ? -17.531 -4.339 -27.982 1.00 15.52 202 THR A O 1
ATOM 1544 N N . LYS A 1 237 ? -16.965 -6.109 -29.242 1.00 14.44 203 LYS A N 1
ATOM 1545 C CA . LYS A 1 237 ? -16.290 -5.285 -30.239 1.00 16.05 203 LYS A CA 1
ATOM 1546 C C . LYS A 1 237 ? -17.249 -4.291 -30.898 1.00 15.23 203 LYS A C 1
ATOM 1547 O O . LYS A 1 237 ? -16.895 -3.134 -31.136 1.00 15.84 203 LYS A O 1
ATOM 1550 N N . GLN A 1 238 ? -18.463 -4.742 -31.202 1.00 16.43 204 GLN A N 1
ATOM 1551 C CA . GLN A 1 238 ? -19.447 -3.880 -31.850 1.00 17.31 204 GLN A CA 1
ATOM 1552 C C . GLN A 1 238 ? -19.989 -2.829 -30.890 1.00 17.29 204 GLN A C 1
ATOM 1553 O O . GLN A 1 238 ? -20.220 -1.684 -31.281 1.00 18.97 204 GLN A O 1
ATOM 1559 N N . TYR A 1 239 ? -20.218 -3.222 -29.643 1.00 17.85 205 TYR A N 1
ATOM 1560 C CA A TYR A 1 239 ? -20.613 -2.272 -28.588 0.85 17.79 205 TYR A CA 1
ATOM 1561 C CA B TYR A 1 239 ? -20.599 -2.280 -28.620 0.16 17.63 205 TYR A CA 1
ATOM 1562 C CA C TYR A 1 239 ? -20.606 -2.271 -28.611 0.00 17.48 205 TYR A CA 1
ATOM 1563 C C . TYR A 1 239 ? -19.572 -1.150 -28.537 1.00 17.07 205 TYR A C 1
ATOM 1564 O O . TYR A 1 239 ? -19.919 0.036 -28.533 1.00 18.38 205 TYR A O 1
ATOM 1581 N N . LEU A 1 240 ? -18.295 -1.523 -28.506 1.00 15.92 206 LEU A N 1
ATOM 1582 C CA . LEU A 1 240 ? -17.226 -0.530 -28.399 1.00 15.31 206 LEU A CA 1
ATOM 1583 C C . LEU A 1 240 ? -17.063 0.324 -29.654 1.00 14.90 206 LEU A C 1
ATOM 1584 O O . LEU A 1 240 ? -16.782 1.517 -29.557 1.00 15.05 206 LEU A O 1
ATOM 1589 N N . ASP A 1 241 ? -17.254 -0.266 -30.832 1.00 15.43 207 ASP A N 1
ATOM 1590 C CA . ASP A 1 241 ? -17.136 0.513 -32.062 1.00 16.09 207 ASP A CA 1
ATOM 1591 C C . ASP A 1 241 ? -18.308 1.477 -32.260 1.00 15.35 207 ASP A C 1
ATOM 1592 O O . ASP A 1 241 ? -18.124 2.605 -32.722 1.00 15.94 207 ASP A O 1
ATOM 1597 N N . MET A 1 242 ? -19.517 1.038 -31.926 1.00 15.49 208 MET A N 1
ATOM 1598 C CA A MET A 1 242 ? -20.655 1.936 -32.007 0.51 15.69 208 MET A CA 1
ATOM 1599 C CA B MET A 1 242 ? -20.693 1.904 -31.972 0.49 15.45 208 MET A CA 1
ATOM 1600 C C . MET A 1 242 ? -20.548 3.037 -30.960 1.00 15.04 208 MET A C 1
ATOM 1601 O O . MET A 1 242 ? -20.930 4.174 -31.216 1.00 15.76 208 MET A O 1
ATOM 1610 N N . LEU A 1 243 ? -19.995 2.713 -29.799 1.00 14.64 209 LEU A N 1
ATOM 1611 C CA . LEU A 1 243 ? -19.733 3.745 -28.803 1.00 14.09 209 LEU A CA 1
ATOM 1612 C C . LEU A 1 243 ? -18.742 4.778 -29.348 1.00 13.10 209 LEU A C 1
ATOM 1613 O O . LEU A 1 243 ? -19.002 5.984 -29.332 1.00 13.43 209 LEU A O 1
ATOM 1618 N N . LYS A 1 244 ? -17.606 4.299 -29.840 1.00 13.21 210 LYS A N 1
ATOM 1619 C CA . LYS A 1 244 ? -16.566 5.187 -30.344 1.00 13.93 210 LYS A CA 1
ATOM 1620 C C . LYS A 1 244 ? -17.072 6.095 -31.460 1.00 13.64 210 LYS A C 1
ATOM 1621 O O . LYS A 1 244 ? -16.862 7.311 -31.430 1.00 14.38 210 LYS A O 1
ATOM 1627 N N . THR A 1 245 ? -17.737 5.501 -32.447 1.00 13.86 211 THR A N 1
ATOM 1628 C CA . THR A 1 245 ? -18.156 6.251 -33.628 1.00 14.57 211 THR A CA 1
ATOM 1629 C C . THR A 1 245 ? -19.321 7.190 -33.329 1.00 14.46 211 THR A C 1
ATOM 1630 O O . THR A 1 245 ? -19.387 8.298 -33.861 1.00 15.74 211 THR A O 1
ATOM 1634 N N . THR A 1 246 ? -20.247 6.757 -32.478 1.00 13.80 212 THR A N 1
ATOM 1635 C CA . THR A 1 246 ? -21.376 7.616 -32.141 1.00 13.39 212 THR A CA 1
ATOM 1636 C C . THR A 1 246 ? -20.906 8.795 -31.285 1.00 13.45 212 THR A C 1
ATOM 1637 O O . THR A 1 246 ? -21.321 9.932 -31.495 1.00 14.03 212 THR A O 1
ATOM 1641 N N . TRP A 1 247 ? -20.012 8.529 -30.341 1.00 13.63 213 TRP A N 1
ATOM 1642 C CA . TRP A 1 247 ? -19.496 9.595 -29.485 1.00 14.24 213 TRP A CA 1
ATOM 1643 C C . TRP A 1 247 ? -18.657 10.599 -30.277 1.00 15.06 213 TRP A C 1
ATOM 1644 O O . TRP A 1 247 ? -18.745 11.809 -30.047 1.00 15.46 213 TRP A O 1
ATOM 1655 N N . ALA A 1 248 ? -17.852 10.112 -31.217 1.00 15.84 214 ALA A N 1
ATOM 1656 C CA . ALA A 1 248 ? -17.070 11.018 -32.052 1.00 17.55 214 ALA A CA 1
ATOM 1657 C C . ALA A 1 248 ? -17.994 11.963 -32.814 1.00 17.48 214 ALA A C 1
ATOM 1658 O O . ALA A 1 248 ? -17.768 13.175 -32.858 1.00 18.93 214 ALA A O 1
ATOM 1660 N N . GLU A 1 249 ? -19.040 11.409 -33.415 1.00 16.61 215 GLU A N 1
ATOM 1661 C CA . GLU A 1 249 ? -19.951 12.217 -34.210 1.00 16.32 215 GLU A CA 1
ATOM 1662 C C . GLU A 1 249 ? -20.785 13.151 -33.330 1.00 15.42 215 GLU A C 1
ATOM 1663 O O . GLU A 1 249 ? -21.086 14.278 -33.727 1.00 16.44 215 GLU A O 1
ATOM 1669 N N . TYR A 1 250 ? -21.134 12.692 -32.129 1.00 15.01 216 TYR A N 1
ATOM 1670 C CA . TYR A 1 250 ? -21.884 13.504 -31.174 1.00 14.75 216 TYR A CA 1
ATOM 1671 C C . TYR A 1 250 ? -21.104 14.772 -30.811 1.00 15.54 216 TYR A C 1
ATOM 1672 O O . TYR A 1 250 ? -21.634 15.884 -30.835 1.00 15.88 216 TYR A O 1
ATOM 1681 N N . GLN A 1 251 ? -19.837 14.594 -30.461 1.00 16.46 217 GLN A N 1
ATOM 1682 C CA . GLN A 1 251 ? -18.977 15.719 -30.128 1.00 18.32 217 GLN A CA 1
ATOM 1683 C C . GLN A 1 251 ? -18.924 16.735 -31.256 1.00 19.31 217 GLN A C 1
ATOM 1684 O O . GLN A 1 251 ? -18.956 17.941 -31.009 1.00 20.07 217 GLN A O 1
ATOM 1690 N N . LYS A 1 252 ? -18.829 16.249 -32.491 1.00 19.01 218 LYS A N 1
ATOM 1691 C CA . LYS A 1 252 ? -18.758 17.128 -33.654 1.00 20.92 218 LYS A CA 1
ATOM 1692 C C . LYS A 1 252 ? -20.044 17.913 -33.863 1.00 20.16 218 LYS A C 1
ATOM 1693 O O . LYS A 1 252 ? -20.009 19.113 -34.109 1.00 21.50 218 LYS A O 1
ATOM 1699 N N . ARG A 1 253 ? -21.180 17.232 -33.789 1.00 17.64 219 ARG A N 1
ATOM 1700 C CA . ARG A 1 253 ? -22.451 17.887 -34.065 1.00 16.41 219 ARG A CA 1
ATOM 1701 C C . ARG A 1 253 ? -22.831 18.891 -32.991 1.00 16.08 219 ARG A C 1
ATOM 1702 O O . ARG A 1 253 ? -23.458 19.908 -33.287 1.00 17.12 219 ARG A O 1
ATOM 1710 N N . PHE A 1 254 ? -22.449 18.612 -31.748 1.00 16.37 220 PHE A N 1
ATOM 1711 C CA . PHE A 1 254 ? -22.986 19.368 -30.619 1.00 16.58 220 PHE A CA 1
ATOM 1712 C C . PHE A 1 254 ? -21.971 20.188 -29.836 1.00 17.89 220 PHE A C 1
ATOM 1713 O O . PHE A 1 254 ? -22.323 20.840 -28.853 1.00 18.92 220 PHE A O 1
ATOM 1721 N N . ASP A 1 255 ? -20.724 20.167 -30.292 1.00 18.11 221 ASP A N 1
ATOM 1722 C CA . ASP A 1 255 ? -19.664 20.976 -29.692 1.00 18.58 221 ASP A CA 1
ATOM 1723 C C . ASP A 1 255 ? -19.525 20.733 -28.191 1.00 17.76 221 ASP A C 1
ATOM 1724 O O . ASP A 1 255 ? -19.574 21.666 -27.388 1.00 19.15 221 ASP A O 1
ATOM 1729 N N . VAL A 1 256 ? -19.337 19.474 -27.823 1.00 16.50 222 VAL A N 1
ATOM 1730 C CA . VAL A 1 256 ? -19.092 19.116 -26.438 1.00 15.82 222 VAL A CA 1
ATOM 1731 C C . VAL A 1 256 ? -17.885 18.205 -26.346 1.00 15.52 222 VAL A C 1
ATOM 1732 O O . VAL A 1 256 ? -17.399 17.678 -27.355 1.00 16.81 222 VAL A O 1
ATOM 1736 N N . SER A 1 257 ? -17.407 18.037 -25.121 1.00 15.19 223 SER A N 1
ATOM 1737 C CA A SER A 1 257 ? -16.368 17.057 -24.886 0.58 16.29 223 SER A CA 1
ATOM 1738 C CA B SER A 1 257 ? -16.255 17.211 -24.793 0.42 15.77 223 SER A CA 1
ATOM 1739 C C . SER A 1 257 ? -16.568 16.432 -23.524 1.00 14.39 223 SER A C 1
ATOM 1740 O O . SER A 1 257 ? -17.519 16.757 -22.810 1.00 14.69 223 SER A O 1
ATOM 1745 N N . LEU A 1 258 ? -15.701 15.485 -23.198 1.00 14.58 224 LEU A N 1
ATOM 1746 C CA . LEU A 1 258 ? -15.816 14.746 -21.955 1.00 16.39 224 LEU A CA 1
ATOM 1747 C C . LEU A 1 258 ? -15.914 15.703 -20.770 1.00 17.69 224 LEU A C 1
ATOM 1748 O O . LEU A 1 258 ? -16.665 15.457 -19.827 1.00 18.91 224 LEU A O 1
ATOM 1753 N N . THR A 1 259 ? -15.169 16.802 -20.828 1.00 17.59 225 THR A N 1
ATOM 1754 C CA . THR A 1 259 ? -15.084 17.723 -19.699 1.00 19.85 225 THR A CA 1
ATOM 1755 C C . THR A 1 259 ? -16.373 18.507 -19.426 1.00 18.52 225 THR A C 1
ATOM 1756 O O . THR A 1 259 ? -16.484 19.185 -18.404 1.00 20.49 225 THR A O 1
ATOM 1760 N N . ASP A 1 260 ? -17.350 18.410 -20.322 1.00 15.39 226 ASP A N 1
ATOM 1761 C CA . ASP A 1 260 ? -18.637 19.062 -20.081 1.00 14.95 226 ASP A CA 1
ATOM 1762 C C . ASP A 1 260 ? -19.526 18.269 -19.129 1.00 13.75 226 ASP A C 1
ATOM 1763 O O . ASP A 1 260 ? -20.553 18.764 -18.667 1.00 14.89 226 ASP A O 1
ATOM 1768 N N . PHE A 1 261 ? -19.110 17.047 -18.812 1.00 13.19 227 PHE A N 1
ATOM 1769 C CA . PHE A 1 261 ? -19.953 16.129 -18.058 1.00 13.08 227 PHE A CA 1
ATOM 1770 C C . PHE A 1 261 ? -19.331 15.735 -16.732 1.00 13.52 227 PHE A C 1
ATOM 1771 O O . PHE A 1 261 ? -18.112 15.632 -16.614 1.00 16.49 227 PHE A O 1
ATOM 1779 N N . ALA A 1 262 ? -20.183 15.522 -15.735 1.00 11.73 228 ALA A N 1
ATOM 1780 C CA . ALA A 1 262 ? -19.739 15.104 -14.415 1.00 11.78 228 ALA A CA 1
ATOM 1781 C C . ALA A 1 262 ? -19.730 13.586 -14.282 1.00 11.75 228 ALA A C 1
ATOM 1782 O O . ALA A 1 262 ? -19.109 13.053 -13.365 1.00 12.27 228 ALA A O 1
ATOM 1784 N N . ALA A 1 263 ? -20.430 12.899 -15.185 1.00 10.98 229 ALA A N 1
ATOM 1785 C CA . ALA A 1 263 ? -20.536 11.444 -15.158 1.00 11.30 229 ALA A CA 1
ATOM 1786 C C . ALA A 1 263 ? -20.952 10.951 -16.532 1.00 10.90 229 ALA A C 1
ATOM 1787 O O . ALA A 1 263 ? -21.652 11.656 -17.280 1.00 11.63 229 ALA A O 1
ATOM 1789 N N . PHE A 1 264 ? -20.530 9.733 -16.850 1.00 11.55 230 PHE A N 1
ATOM 1790 C CA . PHE A 1 264 ? -20.945 9.048 -18.071 1.00 12.67 230 PHE A CA 1
ATOM 1791 C C . PHE A 1 264 ? -21.560 7.712 -17.668 1.00 12.91 230 PHE A C 1
ATOM 1792 O O . PHE A 1 264 ? -20.949 6.963 -16.900 1.00 15.87 230 PHE A O 1
ATOM 1800 N N . CYS A 1 265 ? -22.767 7.425 -18.155 1.00 11.34 231 CYS A N 1
ATOM 1801 C CA . CYS A 1 265 ? -23.458 6.160 -17.880 1.00 11.43 231 CYS A CA 1
ATOM 1802 C C . CYS A 1 265 ? -23.502 5.310 -19.138 1.00 10.25 231 CYS A C 1
ATOM 1803 O O . CYS A 1 265 ? -23.702 5.828 -20.236 1.00 11.42 231 CYS A O 1
ATOM 1806 N N . PHE A 1 266 ? -23.341 4.005 -18.952 1.00 9.80 232 PHE A N 1
ATOM 1807 C CA . PHE A 1 266 ? -23.288 3.052 -20.048 1.00 9.81 232 PHE A CA 1
ATOM 1808 C C . PHE A 1 266 ? -24.299 1.945 -19.874 1.00 10.28 232 PHE A C 1
ATOM 1809 O O . PHE A 1 266 ? -24.678 1.595 -18.767 1.00 11.19 232 PHE A O 1
ATOM 1817 N N . HIS A 1 267 ? -24.725 1.355 -20.975 1.00 11.03 233 HIS A N 1
ATOM 1818 C CA A HIS A 1 267 ? -25.493 0.132 -20.938 0.58 11.47 233 HIS A CA 1
ATOM 1819 C CA B HIS A 1 267 ? -25.543 0.163 -20.828 0.42 11.40 233 HIS A CA 1
ATOM 1820 C C . HIS A 1 267 ? -24.699 -0.919 -20.143 1.00 11.62 233 HIS A C 1
ATOM 1821 O O . HIS A 1 267 ? -23.466 -0.983 -20.281 1.00 12.73 233 HIS A O 1
ATOM 1834 N N . LEU A 1 268 ? -25.387 -1.738 -19.349 1.00 11.45 234 LEU A N 1
ATOM 1835 C CA . LEU A 1 268 ? -24.747 -2.593 -18.342 1.00 13.38 234 LEU A CA 1
ATOM 1836 C C . LEU A 1 268 ? -25.167 -4.066 -18.398 1.00 12.80 234 LEU A C 1
ATOM 1837 O O . LEU A 1 268 ? -25.798 -4.586 -17.477 1.00 13.47 234 LEU A O 1
ATOM 1842 N N . PRO A 1 269 ? -24.805 -4.762 -19.478 1.00 13.16 235 PRO A N 1
ATOM 1843 C CA . PRO A 1 269 ? -25.087 -6.204 -19.510 1.00 14.04 235 PRO A CA 1
ATOM 1844 C C . PRO A 1 269 ? -24.213 -6.955 -18.509 1.00 13.87 235 PRO A C 1
ATOM 1845 O O . PRO A 1 269 ? -24.615 -7.989 -17.991 1.00 15.47 235 PRO A O 1
ATOM 1849 N N . PHE A 1 270 ? -23.020 -6.424 -18.264 1.00 12.54 236 PHE A N 1
ATOM 1850 C CA . PHE A 1 270 ? -22.157 -6.832 -17.160 1.00 12.69 236 PHE A CA 1
ATOM 1851 C C . PHE A 1 270 ? -21.169 -5.680 -16.955 1.00 12.20 236 PHE A C 1
ATOM 1852 O O . PHE A 1 270 ? -20.833 -4.981 -17.907 1.00 12.02 236 PHE A O 1
ATOM 1860 N N . PRO A 1 271 ? -20.732 -5.443 -15.709 1.00 12.06 237 PRO A N 1
ATOM 1861 C CA . PRO A 1 271 ? -19.980 -4.203 -15.484 1.00 12.71 237 PRO A CA 1
ATOM 1862 C C . PRO A 1 271 ? -18.635 -4.117 -16.203 1.00 11.67 237 PRO A C 1
ATOM 1863 O O . PRO A 1 271 ? -18.227 -3.009 -16.537 1.00 12.24 237 PRO A O 1
ATOM 1867 N N . LYS A 1 272 ? -17.963 -5.237 -16.460 1.00 11.59 238 LYS A N 1
ATOM 1868 C CA . LYS A 1 272 ? -16.714 -5.173 -17.218 1.00 12.33 238 LYS A CA 1
ATOM 1869 C C . LYS A 1 272 ? -16.892 -4.526 -18.601 1.00 12.02 238 LYS A C 1
ATOM 1870 O O . LYS A 1 272 ? -16.021 -3.773 -19.045 1.00 12.41 238 LYS A O 1
ATOM 1876 N N . LEU A 1 273 ? -18.004 -4.800 -19.284 1.00 11.95 239 LEU A N 1
ATOM 1877 C CA . LEU A 1 273 ? -18.213 -4.189 -20.597 1.00 12.28 239 LEU A CA 1
ATOM 1878 C C . LEU A 1 273 ? -18.336 -2.672 -20.482 1.00 11.68 239 LEU A C 1
ATOM 1879 O O . LEU A 1 273 ? -17.774 -1.934 -21.286 1.00 11.95 239 LEU A O 1
ATOM 1884 N N . ALA A 1 274 ? -19.065 -2.214 -19.469 1.00 11.59 240 ALA A N 1
ATOM 1885 C CA . ALA A 1 274 ? -19.206 -0.785 -19.244 1.00 11.59 240 ALA A CA 1
ATOM 1886 C C . ALA A 1 274 ? -17.854 -0.147 -18.929 1.00 11.07 240 ALA A C 1
ATOM 1887 O O . ALA A 1 274 ? -17.574 0.969 -19.357 1.00 11.96 240 ALA A O 1
ATOM 1889 N N . LEU A 1 275 ? -17.017 -0.851 -18.165 1.00 11.35 241 LEU A N 1
ATOM 1890 C CA . LEU A 1 275 ? -15.668 -0.363 -17.874 1.00 11.43 241 LEU A CA 1
ATOM 1891 C C . LEU A 1 275 ? -14.839 -0.227 -19.156 1.00 11.94 241 LEU A C 1
ATOM 1892 O O . LEU A 1 275 ? -14.104 0.742 -19.334 1.00 12.41 241 LEU A O 1
ATOM 1897 N N . LYS A 1 276 ? -14.958 -1.199 -20.053 1.00 12.82 242 LYS A N 1
ATOM 1898 C CA . LYS A 1 276 ? -14.303 -1.092 -21.350 1.00 13.46 242 LYS A CA 1
ATOM 1899 C C . LYS A 1 276 ? -14.804 0.134 -22.116 1.00 13.28 242 LYS A C 1
ATOM 1900 O O . LYS A 1 276 ? -14.021 0.833 -22.756 1.00 14.90 242 LYS A O 1
ATOM 1906 N N . GLY A 1 277 ? -16.104 0.398 -22.036 1.00 13.91 243 GLY A N 1
ATOM 1907 C CA . GLY A 1 277 ? -16.676 1.563 -22.691 1.00 13.64 243 GLY A CA 1
ATOM 1908 C C . GLY A 1 277 ? -16.124 2.853 -22.108 1.00 13.39 243 GLY A C 1
ATOM 1909 O O . GLY A 1 277 ? -15.728 3.769 -22.830 1.00 14.19 243 GLY A O 1
ATOM 1910 N N . PHE A 1 278 ? -16.105 2.923 -20.783 1.00 12.90 244 PHE A N 1
ATOM 1911 C CA . PHE A 1 278 ? -15.546 4.065 -20.079 1.00 12.89 244 PHE A CA 1
ATOM 1912 C C . PHE A 1 278 ? -14.104 4.310 -20.516 1.00 13.38 244 PHE A C 1
ATOM 1913 O O . PHE A 1 278 ? -13.729 5.431 -20.869 1.00 14.40 244 PHE A O 1
ATOM 1921 N N . ASN A 1 279 ? -13.293 3.257 -20.510 1.00 14.13 245 ASN A N 1
ATOM 1922 C C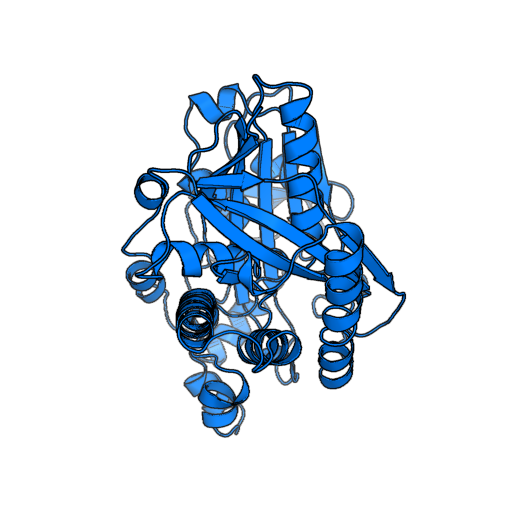A . ASN A 1 279 ? -11.896 3.402 -20.888 1.00 16.08 245 ASN A CA 1
ATOM 1923 C C . ASN A 1 279 ? -11.751 3.766 -22.369 1.00 16.97 245 ASN A C 1
ATOM 1924 O O . ASN A 1 279 ? -10.826 4.488 -22.752 1.00 19.26 245 ASN A O 1
ATOM 1929 N N . LYS A 1 280 ? -12.675 3.272 -23.193 1.00 16.97 246 LYS A N 1
ATOM 1930 C CA . LYS A 1 280 ? -12.658 3.531 -24.634 1.00 19.00 246 LYS A CA 1
ATOM 1931 C C . LYS A 1 280 ? -12.796 5.014 -24.957 1.00 20.27 246 LYS A C 1
ATOM 1932 O O . LYS A 1 280 ? -12.069 5.550 -25.790 1.00 22.05 246 LYS A O 1
ATOM 1934 N N . ILE A 1 281 ? -13.736 5.685 -24.306 1.00 18.95 247 ILE A N 1
ATOM 1935 C CA . ILE A 1 281 ? -13.968 7.085 -24.644 0.00 19.21 247 ILE A CA 1
ATOM 1936 C C . ILE A 1 281 ? -13.115 8.046 -23.830 1.00 18.99 247 ILE A C 1
ATOM 1937 O O . ILE A 1 281 ? -12.850 9.161 -24.263 1.00 19.38 247 ILE A O 1
ATOM 1942 N N . MET A 1 282 ? -12.679 7.621 -22.654 1.00 18.07 248 MET A N 1
ATOM 1943 C CA . MET A 1 282 ? -11.816 8.470 -21.852 1.00 18.75 248 MET A CA 1
ATOM 1944 C C . MET A 1 282 ? -10.446 8.618 -22.498 1.00 18.28 248 MET A C 1
ATOM 1945 O O . MET A 1 282 ? -10.005 7.765 -23.270 1.00 20.17 248 MET A O 1
ATOM 1950 N N . ASP A 1 283 ? -9.779 9.721 -22.191 1.00 16.41 249 ASP A N 1
ATOM 1951 C CA . ASP A 1 283 ? -8.387 9.888 -22.580 1.00 16.69 249 ASP A CA 1
ATOM 1952 C C . ASP A 1 283 ? -7.663 10.681 -21.505 1.00 16.06 249 ASP A C 1
ATOM 1953 O O . ASP A 1 283 ? -8.287 11.188 -20.570 1.00 16.98 249 ASP A O 1
ATOM 1958 N N . LYS A 1 284 ? -6.346 10.775 -21.627 1.00 15.89 250 LYS A N 1
ATOM 1959 C CA . LYS A 1 284 ? -5.554 11.439 -20.600 1.00 16.15 250 LYS A CA 1
ATOM 1960 C C . LYS A 1 284 ? -5.354 12.930 -20.874 1.00 14.81 250 LYS A C 1
ATOM 1961 O O . LYS A 1 284 ? -4.580 13.597 -20.183 1.00 16.05 250 LYS A O 1
ATOM 1967 N N . GLN A 1 285 ? -6.062 13.462 -21.865 1.00 13.98 251 GLN A N 1
ATOM 1968 C CA . GLN A 1 285 ? -6.140 14.910 -22.006 1.00 14.91 251 GLN A CA 1
ATOM 1969 C C . GLN A 1 285 ? -7.189 15.484 -21.041 1.00 15.01 251 GLN A C 1
ATOM 1970 O O . GLN A 1 285 ? -7.240 16.692 -20.832 1.00 17.01 251 GLN A O 1
ATOM 1976 N N . VAL A 1 286 ? -8.018 14.623 -20.455 1.00 15.55 252 VAL A N 1
ATOM 1977 C CA . VAL A 1 286 ? -8.903 15.042 -19.371 1.00 15.09 252 VAL A CA 1
ATOM 1978 C C . VAL A 1 286 ? -8.034 15.458 -18.175 1.00 15.79 252 VAL A C 1
ATOM 1979 O O . VAL A 1 286 ? -7.086 14.752 -17.836 1.00 16.12 252 VAL A O 1
ATOM 1983 N N . PRO A 1 287 ? -8.324 16.619 -17.551 1.00 16.01 253 PRO A N 1
ATOM 1984 C CA . PRO A 1 287 ? -7.548 17.005 -16.362 1.00 16.48 253 PRO A CA 1
ATOM 1985 C C . PRO A 1 287 ? -7.654 15.957 -15.262 1.00 15.71 253 PRO A C 1
ATOM 1986 O O . PRO A 1 287 ? -8.677 15.283 -15.136 1.00 15.37 253 PRO A O 1
ATOM 1990 N N . SER A 1 288 ? -6.609 15.841 -14.453 1.00 17.10 254 SER A N 1
ATOM 1991 C CA A SER A 1 288 ? -6.520 14.793 -13.438 0.27 17.51 254 SER A CA 1
ATOM 1992 C CA B SER A 1 288 ? -6.532 14.784 -13.450 0.73 17.81 254 SER A CA 1
ATOM 1993 C C . SER A 1 288 ? -7.695 14.791 -12.462 1.00 17.25 254 SER A C 1
ATOM 1994 O O . SER A 1 288 ? -8.203 13.732 -12.091 1.00 17.37 254 SER A O 1
ATOM 1999 N N . ASP A 1 289 ? -8.123 15.973 -12.034 1.00 17.18 255 ASP A N 1
ATOM 2000 C CA . ASP A 1 289 ? -9.211 16.030 -11.062 1.00 18.25 255 ASP A CA 1
ATOM 2001 C C . ASP A 1 289 ? -10.512 15.491 -11.647 1.00 16.62 255 ASP A C 1
ATOM 2002 O O . ASP A 1 289 ? -11.260 14.788 -10.965 1.00 17.16 255 ASP A O 1
ATOM 2007 N N . LEU A 1 290 ? -10.766 15.790 -12.918 1.00 16.00 256 LEU A N 1
ATOM 2008 C CA . LEU A 1 290 ? -11.952 15.269 -13.575 1.00 15.61 256 LEU A CA 1
ATOM 2009 C C . LEU A 1 290 ? -11.808 13.782 -13.873 1.00 14.91 256 LEU A C 1
ATOM 2010 O O . LEU A 1 290 ? -12.788 13.047 -13.796 1.00 15.28 256 LEU A O 1
ATOM 2015 N N . GLN A 1 291 ? -10.603 13.323 -14.209 1.00 14.88 257 GLN A N 1
ATOM 2016 C CA . GLN A 1 291 ? -10.401 11.880 -14.375 1.00 15.73 257 GLN A CA 1
ATOM 2017 C C . GLN A 1 291 ? -10.847 11.143 -13.118 1.00 15.27 257 GLN A C 1
ATOM 2018 O O . GLN A 1 291 ? -11.522 10.115 -13.184 1.00 15.88 257 GLN A O 1
ATOM 2024 N N . GLU A 1 292 ? -10.441 11.664 -11.967 1.00 15.30 258 GLU A N 1
ATOM 2025 C CA . GLU A 1 292 ? -10.774 11.032 -10.700 1.00 16.47 258 GLU A CA 1
ATOM 2026 C C . GLU A 1 292 ? -12.277 11.049 -10.442 1.00 15.20 258 GLU A C 1
ATOM 2027 O O . GLU A 1 292 ? -12.857 10.041 -10.037 1.00 15.34 258 GLU A O 1
ATOM 2029 N N . LYS A 1 293 ? -12.904 12.199 -10.673 1.00 14.91 259 LYS A N 1
ATOM 2030 C CA . LYS A 1 293 ? -14.342 12.309 -10.473 1.00 14.61 259 LYS A CA 1
ATOM 2031 C C . LYS A 1 293 ? -15.125 11.372 -11.386 1.00 12.72 259 LYS A C 1
ATOM 2032 O O . LYS A 1 293 ? -16.064 10.698 -10.953 1.00 13.17 259 LYS A O 1
ATOM 2038 N N . LEU A 1 294 ? -14.739 11.336 -12.654 1.00 12.48 260 LEU A N 1
ATOM 2039 C CA . LEU A 1 294 ? -15.433 10.483 -13.605 1.00 11.96 260 LEU A CA 1
ATOM 2040 C C . LEU A 1 294 ? -15.275 9.011 -13.234 1.00 12.16 260 LEU A C 1
ATOM 2041 O O . LEU A 1 294 ? -16.208 8.222 -13.378 1.00 12.16 260 LEU A O 1
ATOM 2046 N N . LYS A 1 295 ? -14.098 8.640 -12.739 1.00 12.44 261 LYS A N 1
ATOM 2047 C CA . LYS A 1 295 ? -13.851 7.260 -12.341 1.00 12.64 261 LYS A CA 1
ATOM 2048 C C . LYS A 1 295 ? -14.681 6.869 -11.115 1.00 12.16 261 LYS A C 1
ATOM 2049 O O . LYS A 1 295 ? -15.299 5.807 -11.082 1.00 12.43 261 LYS A O 1
ATOM 2055 N N . VAL A 1 296 ? -14.698 7.732 -10.107 1.00 12.82 262 VAL A N 1
ATOM 2056 C CA . VAL A 1 296 ? -15.499 7.482 -8.917 1.00 13.40 262 VAL A CA 1
ATOM 2057 C C . VAL A 1 296 ? -16.978 7.371 -9.288 1.00 11.42 262 VAL A C 1
ATOM 2058 O O . VAL A 1 296 ? -17.701 6.516 -8.764 1.00 11.95 262 VAL A O 1
ATOM 2062 N N . ASN A 1 297 ? -17.434 8.232 -10.193 1.00 10.81 263 ASN A N 1
ATOM 2063 C CA . ASN A 1 297 ? -18.825 8.174 -10.631 1.00 10.61 263 ASN A CA 1
ATOM 2064 C C . ASN A 1 297 ? -19.115 6.928 -11.457 1.00 10.00 263 ASN A C 1
ATOM 2065 O O . ASN A 1 297 ? -20.191 6.332 -11.328 1.00 10.49 263 ASN A O 1
ATOM 2070 N N . PHE A 1 298 ? -18.159 6.505 -12.275 1.00 10.68 264 PHE A N 1
ATOM 2071 C CA . PHE A 1 298 ? -18.310 5.235 -12.966 1.00 11.04 264 PHE A CA 1
ATOM 2072 C C . PHE A 1 298 ? -18.498 4.079 -11.967 1.00 10.55 264 PHE A C 1
ATOM 2073 O O . PHE A 1 298 ? -19.417 3.256 -12.098 1.00 11.02 264 PHE A O 1
ATOM 2081 N N . GLU A 1 299 ? -17.640 4.027 -10.953 1.00 11.11 265 GLU A N 1
ATOM 2082 C CA . GLU A 1 299 ? -17.733 2.978 -9.946 1.00 11.84 265 GLU A CA 1
ATOM 2083 C C . GLU A 1 299 ? -19.078 3.024 -9.214 1.00 11.44 265 GLU A C 1
ATOM 2084 O O . GLU A 1 299 ? -19.671 1.983 -8.934 1.00 12.33 265 GLU A O 1
ATOM 2090 N N . ALA A 1 300 ? -19.568 4.225 -8.917 1.00 10.97 266 ALA A N 1
ATOM 2091 C CA . ALA A 1 300 ? -20.879 4.363 -8.289 1.00 11.10 266 ALA A CA 1
ATOM 2092 C C . ALA A 1 300 ? -21.970 3.783 -9.188 1.00 10.05 266 ALA A C 1
ATOM 2093 O O . ALA A 1 300 ? -22.906 3.149 -8.708 1.00 11.01 266 ALA A O 1
ATOM 2095 N N . SER A 1 301 ? -21.848 4.008 -10.493 1.00 9.81 267 SER A N 1
ATOM 2096 C CA . SER A 1 301 ? -22.879 3.614 -11.447 1.00 10.20 267 SER A CA 1
ATOM 2097 C C . SER A 1 301 ? -23.023 2.106 -11.627 1.00 9.95 267 SER A C 1
ATOM 2098 O O . SER A 1 301 ? -24.076 1.645 -12.065 1.00 10.23 267 SER A O 1
ATOM 2101 N N . ILE A 1 302 ? -21.987 1.334 -11.291 1.00 10.14 268 ILE A N 1
ATOM 2102 C CA . ILE A 1 302 ? -22.054 -0.116 -11.489 1.00 10.59 268 ILE A CA 1
ATOM 2103 C C . ILE A 1 302 ? -22.398 -0.905 -10.227 1.00 10.89 268 ILE A C 1
ATOM 2104 O O . ILE A 1 302 ? -22.543 -2.123 -10.278 1.00 11.70 268 ILE A O 1
ATOM 2109 N N . LEU A 1 303 ? -22.556 -0.212 -9.105 1.00 11.16 269 LEU A N 1
ATOM 2110 C CA . LEU A 1 303 ? -22.776 -0.882 -7.827 1.00 12.12 269 LEU A CA 1
ATOM 2111 C C . LEU A 1 303 ? -23.994 -1.805 -7.835 1.00 11.27 269 LEU A C 1
ATOM 2112 O O . LEU A 1 303 ? -23.917 -2.941 -7.381 1.00 12.00 269 LEU A O 1
ATOM 2117 N N . TYR A 1 304 ? -25.125 -1.327 -8.343 1.00 10.66 270 TYR A N 1
ATOM 2118 C CA . TYR A 1 304 ? -26.326 -2.162 -8.326 1.00 11.05 270 TYR A CA 1
ATOM 2119 C C . TYR A 1 304 ? -26.212 -3.334 -9.296 1.00 10.90 270 TYR A C 1
ATOM 2120 O O . TYR A 1 304 ? -26.586 -4.462 -8.968 1.00 10.51 270 TYR A O 1
ATOM 2129 N N . SER A 1 305 ? -25.679 -3.073 -10.484 1.00 10.45 271 SER A N 1
ATOM 2130 C CA . SER A 1 305 ? -25.562 -4.118 -11.484 1.00 10.92 271 SER A CA 1
ATOM 2131 C C . SER A 1 305 ? -24.699 -5.293 -11.002 1.00 9.76 271 SER A C 1
ATOM 2132 O O . SER A 1 305 ? -24.955 -6.441 -11.352 1.00 10.01 271 SER A O 1
ATOM 2135 N N . LYS A 1 306 ? -23.693 -5.009 -10.179 1.00 9.79 272 LYS A N 1
ATOM 2136 C CA . LYS A 1 306 ? -22.858 -6.066 -9.605 1.00 10.26 272 LYS A CA 1
ATOM 2137 C C . LYS A 1 306 ? -23.663 -7.068 -8.784 1.00 10.28 272 LYS A C 1
ATOM 2138 O O . LYS A 1 306 ? -23.215 -8.197 -8.581 1.00 10.79 272 LYS A O 1
ATOM 2144 N N . GLN A 1 307 ? -24.815 -6.639 -8.274 1.00 9.94 273 GLN A N 1
ATOM 2145 C CA . GLN A 1 307 ? -25.656 -7.481 -7.421 1.00 10.58 273 GLN A CA 1
ATOM 2146 C C . GLN A 1 307 ? -26.869 -8.063 -8.139 1.00 9.90 273 GLN A C 1
ATOM 2147 O O . GLN A 1 307 ? -27.522 -8.957 -7.609 1.00 10.22 273 GLN A O 1
ATOM 2153 N N . ILE A 1 308 ? -27.199 -7.512 -9.308 1.00 10.68 274 ILE A N 1
ATOM 2154 C CA . ILE A 1 308 ? -28.440 -7.813 -10.016 1.00 10.79 274 ILE A CA 1
ATOM 2155 C C . ILE A 1 308 ? -28.228 -8.549 -11.336 1.00 10.45 274 ILE A C 1
ATOM 2156 O O . ILE A 1 308 ? -29.047 -9.386 -11.724 1.00 10.61 274 ILE A O 1
ATOM 2161 N N . GLY A 1 309 ? -27.134 -8.249 -12.025 1.00 10.32 275 GLY A N 1
ATOM 2162 C CA . GLY A 1 309 ? -26.900 -8.834 -13.328 1.00 11.06 275 GLY A CA 1
ATOM 2163 C C . GLY A 1 309 ? -27.497 -8.000 -14.444 1.00 10.61 275 GLY A C 1
ATOM 2164 O O . GLY A 1 309 ? -27.781 -6.813 -14.279 1.00 12.53 275 GLY A O 1
ATOM 2165 N N . ASN A 1 310 ? -27.682 -8.637 -15.592 1.00 10.13 276 ASN A N 1
ATOM 2166 C CA . ASN A 1 310 ? -28.176 -7.986 -16.799 1.00 10.02 276 ASN A CA 1
ATOM 2167 C C . ASN A 1 310 ? -29.692 -7.866 -16.758 1.00 9.58 276 ASN A C 1
ATOM 2168 O O . ASN A 1 310 ? -30.386 -8.857 -16.531 1.00 10.06 276 ASN A O 1
ATOM 2173 N N . ILE A 1 311 ? -30.207 -6.659 -16.994 1.00 9.06 277 ILE A N 1
ATOM 2174 C CA . ILE A 1 311 ? -31.651 -6.464 -17.109 1.00 9.53 277 ILE A CA 1
ATOM 2175 C C . ILE A 1 311 ? -32.029 -5.862 -18.458 1.00 9.08 277 ILE A C 1
ATOM 2176 O O . ILE A 1 311 ? -33.075 -5.227 -18.605 1.00 9.69 277 ILE A O 1
ATOM 2181 N N . TYR A 1 312 ? -31.176 -6.103 -19.453 1.00 9.03 278 TYR A N 1
ATOM 2182 C CA . TYR A 1 312 ? -31.447 -5.694 -20.828 1.00 9.48 278 TYR A CA 1
ATOM 2183 C C . TYR A 1 312 ? -31.860 -4.210 -20.919 1.00 9.17 278 TYR A C 1
ATOM 2184 O O . TYR A 1 312 ? -31.035 -3.331 -20.615 1.00 9.72 278 TYR A O 1
ATOM 2193 N N . THR A 1 313 ? -33.095 -3.911 -21.334 1.00 9.05 279 THR A N 1
ATOM 2194 C CA . THR A 1 313 ? -33.492 -2.518 -21.554 1.00 8.97 279 THR A CA 1
ATOM 2195 C C . THR A 1 313 ? -33.265 -1.612 -20.355 1.00 9.17 279 THR A C 1
ATOM 2196 O O . THR A 1 313 ? -32.982 -0.428 -20.514 1.00 10.52 279 THR A O 1
ATOM 2200 N N . GLY A 1 314 ? -33.420 -2.145 -19.154 1.00 8.57 280 GLY A N 1
ATOM 2201 C CA . GLY A 1 314 ? -33.300 -1.309 -17.981 1.00 9.74 280 GLY A CA 1
ATOM 2202 C C . GLY A 1 314 ? -31.882 -1.055 -17.514 1.00 9.28 280 GLY A C 1
ATOM 2203 O O . GLY A 1 314 ? -31.674 -0.236 -16.621 1.00 9.41 280 GLY A O 1
ATOM 2204 N N . SER A 1 315 ? -30.890 -1.709 -18.113 1.00 9.09 281 SER A N 1
ATOM 2205 C CA A SER A 1 315 ? -29.565 -1.713 -17.503 0.50 9.39 281 SER A CA 1
ATOM 2206 C CA B SER A 1 315 ? -29.543 -1.721 -17.541 0.50 9.69 281 SER A CA 1
ATOM 2207 C C . SER A 1 315 ? -28.894 -0.338 -17.463 1.00 8.86 281 SER A C 1
ATOM 2208 O O . SER A 1 315 ? -28.314 0.026 -16.443 1.00 9.28 281 SER A O 1
ATOM 2213 N N . LEU A 1 316 ? -28.992 0.432 -18.545 1.00 9.17 282 LEU A N 1
ATOM 2214 C CA . LEU A 1 316 ? -28.442 1.782 -18.572 1.00 9.31 282 LEU A CA 1
ATOM 2215 C C . LEU A 1 316 ? -29.062 2.623 -17.456 1.00 8.90 282 LEU A C 1
ATOM 2216 O O . LEU A 1 316 ? -28.373 3.380 -16.762 1.00 9.26 282 LEU A O 1
ATOM 2221 N N . PHE A 1 317 ? -30.369 2.481 -17.271 1.00 9.29 283 PHE A N 1
ATOM 2222 C CA . PHE A 1 317 ? -31.115 3.304 -16.331 1.00 9.74 283 PHE A CA 1
ATOM 2223 C C . PHE A 1 317 ? -30.943 2.860 -14.889 1.00 8.58 283 PHE A C 1
ATOM 2224 O O . PHE A 1 317 ? -30.963 3.684 -13.985 1.00 9.34 283 PHE A O 1
ATOM 2232 N N . LEU A 1 318 ? -30.726 1.565 -14.687 1.00 8.87 284 LEU A N 1
ATOM 2233 C CA . LEU A 1 318 ? -30.313 1.061 -13.387 1.00 9.16 284 LEU A CA 1
ATOM 2234 C C . LEU A 1 318 ? -28.957 1.674 -13.008 1.00 8.60 284 LEU A C 1
ATOM 2235 O O . LEU A 1 318 ? -28.738 2.051 -11.859 1.00 9.30 284 LEU A O 1
ATOM 2240 N N . GLY A 1 319 ? -28.044 1.771 -13.971 1.00 9.03 285 GLY A N 1
ATOM 2241 C CA . GLY A 1 319 ? -26.770 2.416 -13.711 1.00 9.44 285 GLY A CA 1
ATOM 2242 C C . GLY A 1 319 ? -26.924 3.891 -13.380 1.00 8.79 285 GLY A C 1
ATOM 2243 O O . GLY A 1 319 ? -26.226 4.412 -12.504 1.00 9.42 285 GLY A O 1
ATOM 2244 N N . LEU A 1 320 ? -27.822 4.587 -14.081 1.00 9.03 286 LEU A N 1
ATOM 2245 C CA . LEU A 1 320 ? -28.127 5.972 -13.736 1.00 9.47 286 LEU A CA 1
ATOM 2246 C C . LEU A 1 320 ? -28.608 6.058 -12.278 1.00 8.73 286 LEU A C 1
ATOM 2247 O O . LEU A 1 320 ? -28.149 6.893 -11.495 1.00 9.21 286 LEU A O 1
ATOM 2252 N N . LEU A 1 321 ? -29.531 5.180 -11.909 1.00 8.64 287 LEU A N 1
ATOM 2253 C CA . LEU A 1 321 ? -30.057 5.175 -10.549 1.00 9.08 287 LEU A CA 1
ATOM 2254 C C . LEU A 1 321 ? -28.956 4.894 -9.521 1.00 8.52 287 LEU A C 1
ATOM 2255 O O . LEU A 1 321 ? -28.850 5.573 -8.501 1.00 9.26 287 LEU A O 1
ATOM 2260 N N . SER A 1 322 ? -28.125 3.901 -9.812 1.00 8.82 288 SER A N 1
ATOM 2261 C CA . SER A 1 322 ? -27.002 3.555 -8.960 1.00 9.13 288 SER A CA 1
ATOM 2262 C C . SER A 1 322 ? -26.053 4.753 -8.799 1.00 9.25 288 SER A C 1
ATOM 2263 O O . SER A 1 322 ? -25.605 5.065 -7.693 1.00 9.98 288 SER A O 1
ATOM 2266 N N . LEU A 1 323 ? -25.756 5.422 -9.907 1.00 9.24 289 LEU A N 1
ATOM 2267 C CA . LEU A 1 323 ? -24.941 6.628 -9.882 1.00 9.82 289 LEU A CA 1
ATOM 2268 C C . LEU A 1 323 ? -25.538 7.686 -8.961 1.00 9.06 289 LEU A C 1
ATOM 2269 O O . LEU A 1 323 ? -24.854 8.237 -8.099 1.00 9.83 289 LEU A O 1
ATOM 2274 N N . LEU A 1 324 ? -26.818 7.991 -9.142 1.00 9.35 290 LEU A N 1
ATOM 2275 C CA . LEU A 1 324 ? -27.419 9.083 -8.392 1.00 9.95 290 LEU A CA 1
ATOM 2276 C C . LEU A 1 324 ? -27.493 8.782 -6.905 1.00 9.75 290 LEU A C 1
ATOM 2277 O O . LEU A 1 324 ? -27.366 9.689 -6.079 1.00 10.45 290 LEU A O 1
ATOM 2282 N N . GLU A 1 325 ? -27.695 7.512 -6.567 1.00 9.61 291 GLU A N 1
ATOM 2283 C CA . GLU A 1 325 ? -27.830 7.088 -5.179 1.00 10.26 291 GLU A CA 1
ATOM 2284 C C . GLU A 1 325 ? -26.492 6.826 -4.481 1.00 10.71 291 GLU A C 1
ATOM 2285 O O . GLU A 1 325 ? -26.445 6.698 -3.261 1.00 12.48 291 GLU A O 1
ATOM 2291 N N . ASN A 1 326 ? -25.405 6.768 -5.242 1.00 11.08 292 ASN A N 1
ATOM 2292 C CA . ASN A 1 326 ? -24.112 6.401 -4.670 1.00 11.82 292 ASN A CA 1
ATOM 2293 C C . ASN A 1 326 ? -22.957 7.360 -4.911 1.00 12.17 292 ASN A C 1
ATOM 2294 O O . ASN A 1 326 ? -21.954 7.295 -4.208 1.00 13.76 292 ASN A O 1
ATOM 2299 N N . SER A 1 327 ? -23.083 8.266 -5.871 1.00 11.81 293 SER A N 1
ATOM 2300 C CA . SER A 1 327 ? -22.045 9.277 -6.035 1.00 11.96 293 SER A CA 1
ATOM 2301 C C . SER A 1 327 ? -22.042 10.214 -4.847 1.00 11.89 293 SER A C 1
ATOM 2302 O O . SER A 1 327 ? -23.103 10.621 -4.362 1.00 13.55 293 SER A O 1
ATOM 2305 N N . GLN A 1 328 ? -20.849 10.583 -4.401 1.00 12.04 294 GLN A N 1
ATOM 2306 C CA . GLN A 1 328 ? -20.719 11.530 -3.303 1.00 13.71 294 GLN A CA 1
ATOM 2307 C C . GLN A 1 328 ? -20.393 12.937 -3.791 1.00 13.15 294 GLN A C 1
ATOM 2308 O O . GLN A 1 328 ? -20.176 13.841 -2.979 1.00 14.39 294 GLN A O 1
ATOM 2314 N N . ASN A 1 329 ? -20.374 13.137 -5.109 1.00 11.99 295 ASN A N 1
ATOM 2315 C CA . ASN A 1 329 ? -19.967 14.429 -5.657 1.00 12.68 295 ASN A CA 1
ATOM 2316 C C . ASN A 1 329 ? -20.952 15.110 -6.610 1.00 11.90 295 ASN A C 1
ATOM 2317 O O . ASN A 1 329 ? -20.771 16.279 -6.932 1.00 13.48 295 ASN A O 1
ATOM 2322 N N . LEU A 1 330 ? -21.987 14.410 -7.072 1.00 11.08 296 LEU A N 1
ATOM 2323 C CA . LEU A 1 330 ? -22.904 15.032 -8.024 1.00 10.61 296 LEU A CA 1
ATOM 2324 C C . LEU A 1 330 ? -23.711 16.137 -7.369 1.00 11.16 296 LEU A C 1
ATOM 2325 O O . LEU A 1 330 ? -24.165 16.000 -6.228 1.00 11.68 296 LEU A O 1
ATOM 2330 N N . VAL A 1 331 ? -23.888 17.232 -8.102 1.00 10.72 297 VAL A N 1
ATOM 2331 C CA . VAL A 1 331 ? -24.682 18.354 -7.635 1.00 10.99 297 VAL A CA 1
ATOM 2332 C C . VAL A 1 331 ? -25.619 18.868 -8.727 1.00 10.73 297 VAL A C 1
ATOM 2333 O O . VAL A 1 331 ? -25.429 18.610 -9.929 1.00 10.97 297 VAL A O 1
ATOM 2337 N N . ALA A 1 332 ? -26.630 19.609 -8.294 1.00 11.08 298 ALA A N 1
ATOM 2338 C CA . ALA A 1 332 ? -27.525 20.306 -9.201 1.00 11.54 298 ALA A CA 1
ATOM 2339 C C . ALA A 1 332 ? -26.730 21.024 -10.270 1.00 11.62 298 ALA A C 1
ATOM 2340 O O . ALA A 1 332 ? -25.733 21.687 -9.972 1.00 12.31 298 ALA A O 1
ATOM 2342 N N . GLY A 1 333 ? -27.175 20.897 -11.514 1.00 11.48 299 GLY A N 1
ATOM 2343 C CA . GLY A 1 333 ? -26.533 21.572 -12.620 1.00 12.24 299 GLY A CA 1
ATOM 2344 C C . GLY A 1 333 ? -25.467 20.744 -13.298 1.00 12.16 299 GLY A C 1
ATOM 2345 O O . GLY A 1 333 ? -25.052 21.080 -14.398 1.00 13.18 299 GLY A O 1
ATOM 2346 N N . ASP A 1 334 ? -25.007 19.673 -12.653 1.00 12.08 300 ASP A N 1
ATOM 2347 C CA . ASP A 1 334 ? -24.094 18.746 -13.316 1.00 11.77 300 ASP A CA 1
ATOM 2348 C C . ASP A 1 334 ? -24.802 18.073 -14.485 1.00 11.24 300 ASP A C 1
ATOM 2349 O O . ASP A 1 334 ? -25.986 17.719 -14.394 1.00 12.18 300 ASP A O 1
ATOM 2354 N N . LYS A 1 335 ? -24.058 17.872 -15.567 1.00 11.47 301 LYS A N 1
ATOM 2355 C CA . LYS A 1 335 ? -24.578 17.181 -16.737 1.00 11.46 301 LYS A CA 1
ATOM 2356 C C . LYS A 1 335 ? -24.065 15.759 -16.793 1.00 11.29 301 LYS A C 1
ATOM 2357 O O . LYS A 1 335 ? -22.930 15.467 -16.416 1.00 12.51 301 LYS A O 1
ATOM 2363 N N . ILE A 1 336 ? -24.926 14.871 -17.271 1.00 10.43 302 ILE A N 1
ATOM 2364 C CA . ILE A 1 336 ? -24.609 13.460 -17.385 1.00 10.67 302 ILE A CA 1
ATOM 2365 C C . ILE A 1 336 ? -24.793 13.059 -18.837 1.00 10.65 302 ILE A C 1
ATOM 2366 O O . ILE A 1 336 ? -25.781 13.439 -19.470 1.00 11.43 302 ILE A O 1
ATOM 2371 N N . ALA A 1 337 ? -23.826 12.321 -19.374 1.00 10.48 303 ALA A N 1
ATOM 2372 C CA . ALA A 1 337 ? -23.946 11.750 -20.712 1.00 10.49 303 ALA A CA 1
ATOM 2373 C C . ALA A 1 337 ? -24.269 10.276 -20.576 1.00 9.90 303 ALA A C 1
ATOM 2374 O O . ALA A 1 337 ? -23.717 9.590 -19.709 1.00 10.88 303 ALA A O 1
ATOM 2376 N N . LEU A 1 338 ? -25.158 9.796 -21.438 1.00 10.24 304 LEU A N 1
ATOM 2377 C CA . LEU A 1 338 ? -25.611 8.415 -21.399 1.00 10.45 304 LEU A CA 1
ATOM 2378 C C . LEU A 1 338 ? -25.420 7.751 -22.764 1.00 10.63 304 LEU A C 1
ATOM 2379 O O . LEU A 1 338 ? -25.776 8.325 -23.805 1.00 11.65 304 LEU A O 1
ATOM 2384 N N . PHE A 1 339 ? -24.857 6.542 -22.747 1.00 9.84 305 PHE A N 1
ATOM 2385 C CA . PHE A 1 339 ? -24.641 5.741 -23.945 1.00 10.57 305 PHE A CA 1
ATOM 2386 C C . PHE A 1 339 ? -25.514 4.510 -23.906 1.00 10.61 305 PHE A C 1
ATOM 2387 O O . PHE A 1 339 ? -25.289 3.600 -23.097 1.00 12.40 305 PHE A O 1
ATOM 2395 N N . SER A 1 340 ? -26.510 4.487 -24.776 1.00 10.41 306 SER A N 1
ATOM 2396 C CA . SER A 1 340 ? -27.412 3.356 -24.888 1.00 10.51 306 SER A CA 1
ATOM 2397 C C . SER A 1 340 ? -27.001 2.475 -26.054 1.00 10.40 306 SER A C 1
ATOM 2398 O O . SER A 1 340 ? -26.605 2.973 -27.102 1.00 10.82 306 SER A O 1
ATOM 2401 N N . TYR A 1 341 ? -27.069 1.166 -25.845 1.00 10.35 307 TYR A N 1
ATOM 2402 C CA . TYR A 1 341 ? -26.803 0.189 -26.889 1.00 10.45 307 TYR A CA 1
ATOM 2403 C C . TYR A 1 341 ? -27.882 -0.873 -26.880 1.00 10.10 307 TYR A C 1
ATOM 2404 O O . TYR A 1 341 ? -28.418 -1.238 -25.828 1.00 11.95 307 TYR A O 1
ATOM 2413 N N . GLY A 1 342 ? -28.196 -1.366 -28.067 1.00 9.17 308 GLY A N 1
ATOM 2414 C CA . GLY A 1 342 ? -28.985 -2.570 -28.220 1.00 9.49 308 GLY A CA 1
ATOM 2415 C C . GLY A 1 342 ? -28.361 -3.389 -29.328 1.00 9.81 308 GLY A C 1
ATOM 2416 O O . GLY A 1 342 ? -27.987 -2.860 -30.371 1.00 10.15 308 GLY A O 1
ATOM 2417 N N . SER A 1 343 ? -28.252 -4.688 -29.112 1.00 9.88 309 SER A N 1
ATOM 2418 C CA A SER A 1 343 ? -27.710 -5.569 -30.134 0.30 10.40 309 SER A CA 1
ATOM 2419 C CA B SER A 1 343 ? -27.725 -5.584 -30.128 0.70 10.34 309 SER A CA 1
ATOM 2420 C C . SER A 1 343 ? -28.553 -5.564 -31.404 1.00 10.20 309 SER A C 1
ATOM 2421 O O . SER A 1 343 ? -29.753 -5.258 -31.388 1.00 10.87 309 SER A O 1
ATOM 2426 N N . GLY A 1 344 ? -27.908 -5.888 -32.511 1.00 10.32 310 GLY A N 1
ATOM 2427 C CA . GLY A 1 344 ? -28.615 -5.991 -33.763 1.00 10.89 310 GLY A CA 1
ATOM 2428 C C . GLY A 1 344 ? -28.361 -4.997 -34.889 1.00 10.10 310 GLY A C 1
ATOM 2429 O O . GLY A 1 344 ? -28.570 -5.396 -36.029 1.00 10.45 310 GLY A O 1
ATOM 2430 N N . ALA A 1 345 ? -27.950 -3.738 -34.674 1.00 10.34 311 ALA A N 1
ATOM 2431 C CA . ALA A 1 345 ? -27.658 -3.053 -33.421 1.00 9.91 311 ALA A CA 1
ATOM 2432 C C . ALA A 1 345 ? -28.022 -1.581 -33.601 1.00 9.55 311 ALA A C 1
ATOM 2433 O O . ALA A 1 345 ? -27.945 -1.037 -34.708 1.00 10.02 311 ALA A O 1
ATOM 2435 N N . VAL A 1 346 ? -28.389 -0.941 -32.496 1.00 9.56 312 VAL A N 1
ATOM 2436 C CA . VAL A 1 346 ? -28.711 0.478 -32.465 1.00 9.79 312 VAL A CA 1
ATOM 2437 C C . VAL A 1 346 ? -28.067 1.072 -31.224 1.00 10.14 312 VAL A C 1
ATOM 2438 O O . VAL A 1 346 ? -28.103 0.459 -30.153 1.00 11.15 312 VAL A O 1
ATOM 2442 N N . ALA A 1 347 ? -27.460 2.245 -31.373 1.00 10.30 313 ALA A N 1
ATOM 2443 C CA . ALA A 1 347 ? -26.872 2.951 -30.242 1.00 11.08 313 ALA A CA 1
ATOM 2444 C C . ALA A 1 347 ? -27.357 4.384 -30.231 1.00 10.32 313 ALA A C 1
ATOM 2445 O O . ALA A 1 347 ? -27.732 4.922 -31.270 1.00 10.88 313 ALA A O 1
ATOM 2447 N N . GLU A 1 348 ? -27.335 5.019 -29.065 1.00 9.91 314 GLU A N 1
ATOM 2448 C CA . GLU A 1 348 ? -27.718 6.417 -28.995 1.00 9.95 314 GLU A CA 1
ATOM 2449 C C . GLU A 1 348 ? -27.045 7.077 -27.813 1.00 10.49 314 GLU A C 1
ATOM 2450 O O . GLU A 1 348 ? -26.943 6.479 -26.738 1.00 12.32 314 GLU A O 1
ATOM 2456 N N . ILE A 1 349 ? -26.568 8.301 -28.024 1.00 10.41 315 ILE A N 1
ATOM 2457 C CA . ILE A 1 349 ? -26.046 9.135 -26.957 1.00 10.60 315 ILE A CA 1
ATOM 2458 C C . ILE A 1 349 ? -27.017 10.272 -26.695 1.00 10.37 315 ILE A C 1
ATOM 2459 O O . ILE A 1 349 ? -27.507 10.914 -27.631 1.00 11.24 315 ILE A O 1
ATOM 2464 N N . PHE A 1 350 ? -27.310 10.498 -25.421 1.00 10.95 316 PHE A N 1
ATOM 2465 C CA . PHE A 1 350 ? -28.168 11.587 -25.006 1.00 11.56 316 PHE A CA 1
ATOM 2466 C C . PHE A 1 350 ? -27.680 12.082 -23.656 1.00 11.11 316 PHE A C 1
ATOM 2467 O O . PHE A 1 350 ? -26.811 11.462 -23.036 1.00 11.78 316 PHE A O 1
ATOM 2475 N N . THR A 1 351 ? -28.214 13.210 -23.208 1.00 11.37 317 THR A N 1
ATOM 2476 C CA . THR A 1 351 ? -27.697 13.862 -22.014 1.00 11.76 317 THR A CA 1
ATOM 2477 C C . THR A 1 351 ? -28.814 14.432 -21.170 1.00 11.88 317 THR A C 1
ATOM 2478 O O . THR A 1 351 ? -29.947 14.612 -21.630 1.00 13.17 317 THR A O 1
ATOM 2482 N N . GLY A 1 352 ? -28.473 14.761 -19.931 1.00 11.87 318 GLY A N 1
ATOM 2483 C CA . GLY A 1 352 ? -29.408 15.404 -19.033 1.00 12.33 318 GLY A CA 1
ATOM 2484 C C . GLY A 1 352 ? -28.683 16.214 -17.979 1.00 11.87 318 GLY A C 1
ATOM 2485 O O . GLY A 1 352 ? -27.474 16.063 -17.782 1.00 13.17 318 GLY A O 1
ATOM 2486 N N . THR A 1 353 ? -29.429 17.071 -17.294 1.00 11.13 319 THR A N 1
ATOM 2487 C CA . THR A 1 353 ? -28.874 17.923 -16.246 1.00 11.69 319 THR A CA 1
ATOM 2488 C C . THR A 1 353 ? -29.606 17.666 -14.938 1.00 10.62 319 THR A C 1
ATOM 2489 O O . THR A 1 353 ? -30.839 17.622 -14.900 1.00 11.15 319 THR A O 1
ATOM 2493 N N . LEU A 1 354 ? -28.843 17.483 -13.865 1.00 10.49 320 LEU A N 1
ATOM 2494 C CA . LEU A 1 354 ? -29.436 17.235 -12.553 1.00 10.84 320 LEU A CA 1
ATOM 2495 C C . LEU A 1 354 ? -30.142 18.456 -11.988 1.00 10.46 320 LEU A C 1
ATOM 2496 O O . LEU A 1 354 ? -29.656 19.583 -12.100 1.00 11.52 320 LEU A O 1
ATOM 2501 N N . VAL A 1 355 ? -31.272 18.205 -11.340 1.00 11.06 321 VAL A N 1
ATOM 2502 C CA . VAL A 1 355 ? -32.110 19.237 -10.757 1.00 12.01 321 VAL A CA 1
ATOM 2503 C C . VAL A 1 355 ? -31.882 19.322 -9.251 1.00 11.51 321 VAL A C 1
ATOM 2504 O O . VAL A 1 355 ? -31.774 18.305 -8.568 1.00 11.30 321 VAL A O 1
ATOM 2508 N N . LYS A 1 356 ? -31.789 20.544 -8.747 1.00 12.12 322 LYS A N 1
ATOM 2509 C CA . LYS A 1 356 ? -31.717 20.792 -7.318 1.00 13.17 322 LYS A CA 1
ATOM 2510 C C . LYS A 1 356 ? -32.826 20.032 -6.590 1.00 12.02 322 LYS A C 1
ATOM 2511 O O . LYS A 1 356 ? -34.008 20.129 -6.942 1.00 12.69 322 LYS A O 1
ATOM 2517 N N . GLY A 1 357 ? -32.442 19.272 -5.571 1.00 11.74 323 GLY A N 1
ATOM 2518 C CA . GLY A 1 357 ? -33.387 18.472 -4.818 1.00 11.82 323 GLY A CA 1
ATOM 2519 C C . GLY A 1 357 ? -33.548 17.039 -5.296 1.00 11.46 323 GLY A C 1
ATOM 2520 O O . GLY A 1 357 ? -34.338 16.293 -4.728 1.00 11.96 323 GLY A O 1
ATOM 2521 N N . PHE A 1 358 ? -32.801 16.631 -6.320 1.00 10.88 324 PHE A N 1
ATOM 2522 C CA . PHE A 1 358 ? -32.957 15.284 -6.866 1.00 10.60 324 PHE A CA 1
ATOM 2523 C C . PHE A 1 358 ? -32.842 14.184 -5.816 1.00 10.25 324 PHE A C 1
ATOM 2524 O O . PHE A 1 358 ? -33.505 13.150 -5.924 1.00 10.43 324 PHE A O 1
ATOM 2532 N N . LYS A 1 359 ? -32.005 14.394 -4.806 1.00 10.59 325 LYS A N 1
ATOM 2533 C CA . LYS A 1 359 ? -31.795 13.366 -3.796 1.00 10.85 325 LYS A CA 1
ATOM 2534 C C . LYS A 1 359 ? -33.078 13.041 -3.039 1.00 11.43 325 LYS A C 1
ATOM 2535 O O . LYS A 1 359 ? -33.236 11.929 -2.538 1.00 12.75 325 LYS A O 1
ATOM 2541 N N . GLU A 1 360 ? -33.994 14.007 -2.969 1.00 12.31 326 GLU A N 1
ATOM 2542 C CA . GLU A 1 360 ? -35.278 13.819 -2.289 1.00 13.52 326 GLU A CA 1
ATOM 2543 C C . GLU A 1 360 ? -36.143 12.758 -2.956 1.00 11.82 326 GLU A C 1
ATOM 2544 O O . GLU A 1 360 ? -37.087 12.257 -2.347 1.00 13.08 326 GLU A O 1
ATOM 2550 N N . GLN A 1 361 ? -35.849 12.449 -4.215 1.00 10.84 327 GLN A N 1
ATOM 2551 C CA . GLN A 1 361 ? -36.644 11.477 -4.958 1.00 11.19 327 GLN A CA 1
ATOM 2552 C C . GLN A 1 361 ? -36.026 10.088 -4.931 1.00 11.62 327 GLN A C 1
ATOM 2553 O O . GLN A 1 361 ? -36.590 9.155 -5.491 1.00 13.57 327 GLN A O 1
ATOM 2559 N N . LEU A 1 362 ? -34.874 9.949 -4.278 1.00 10.88 328 LEU A N 1
ATOM 2560 C CA . LEU A 1 362 ? -34.111 8.701 -4.320 1.00 11.08 328 LEU A CA 1
ATOM 2561 C C . LEU A 1 362 ? -34.329 7.872 -3.064 1.00 10.58 328 LEU A C 1
ATOM 2562 O O . LEU A 1 362 ? -35.007 8.298 -2.127 1.00 12.64 328 LEU A O 1
ATOM 2567 N N . GLN A 1 363 ? -33.752 6.676 -3.053 1.00 10.37 329 GLN A N 1
ATOM 2568 C CA . GLN A 1 363 ? -33.752 5.822 -1.868 1.00 11.17 329 GLN A CA 1
ATOM 2569 C C . GLN A 1 363 ? -32.329 5.602 -1.401 1.00 11.41 329 GLN A C 1
ATOM 2570 O O . GLN A 1 363 ? -31.402 5.597 -2.213 1.00 12.85 329 GLN A O 1
ATOM 2576 N N . THR A 1 364 ? -32.158 5.421 -0.097 1.00 10.69 330 THR A N 1
ATOM 2577 C CA . THR A 1 364 ? -30.835 5.223 0.485 1.00 11.02 330 THR A CA 1
ATOM 2578 C C . THR A 1 364 ? -30.541 3.782 0.874 1.00 10.73 330 THR A C 1
ATOM 2579 O O . THR A 1 364 ? -29.390 3.443 1.130 1.00 11.64 330 THR A O 1
ATOM 2583 N N . ASN A 1 365 ? -31.568 2.938 0.948 1.00 10.94 331 ASN A N 1
ATOM 2584 C CA . ASN A 1 365 ? -31.383 1.572 1.440 1.00 11.33 331 ASN A CA 1
ATOM 2585 C C . ASN A 1 365 ? -31.578 0.508 0.365 1.00 10.79 331 ASN A C 1
ATOM 2586 O O . ASN A 1 365 ? -31.939 -0.629 0.671 1.00 11.39 331 ASN A O 1
ATOM 2591 N N . ARG A 1 366 ? -31.306 0.853 -0.891 1.00 10.42 332 ARG A N 1
ATOM 2592 C CA . ARG A 1 366 ? -31.577 -0.105 -1.958 1.00 10.40 332 ARG A CA 1
ATOM 2593 C C . ARG A 1 366 ? -30.679 -1.344 -1.878 1.00 10.35 332 ARG A C 1
ATOM 2594 O O . ARG A 1 366 ? -31.117 -2.461 -2.147 1.00 10.87 332 ARG A O 1
ATOM 2602 N N . LEU A 1 367 ? -29.418 -1.154 -1.506 1.00 10.93 333 LEU A N 1
ATOM 2603 C CA . LEU A 1 367 ? -28.527 -2.300 -1.330 1.00 11.58 333 LEU A CA 1
ATOM 2604 C C . LEU A 1 367 ? -29.027 -3.200 -0.202 1.00 11.22 333 LEU A C 1
ATOM 2605 O O . LEU A 1 367 ? -28.965 -4.429 -0.290 1.00 11.92 333 LEU A O 1
ATOM 2610 N N . ASP A 1 368 ? -29.543 -2.588 0.853 1.00 10.71 334 ASP A N 1
ATOM 2611 C CA . ASP A 1 368 ? -30.130 -3.356 1.941 1.00 11.29 334 ASP A CA 1
ATOM 2612 C C . ASP A 1 368 ? -31.308 -4.180 1.446 1.00 10.31 334 ASP A C 1
ATOM 2613 O O . ASP A 1 368 ? -31.451 -5.354 1.781 1.00 10.98 334 ASP A O 1
ATOM 2618 N N . LYS A 1 369 ? -32.167 -3.562 0.643 1.00 10.66 335 LYS A N 1
ATOM 2619 C CA . LYS A 1 369 ? -33.312 -4.287 0.105 1.00 10.57 335 LYS A CA 1
ATOM 2620 C C . LYS A 1 369 ? -32.863 -5.454 -0.772 1.00 10.44 335 LYS A C 1
ATOM 2621 O O . LYS A 1 369 ? -33.444 -6.540 -0.710 1.00 10.66 335 LYS A O 1
ATOM 2627 N N . LEU A 1 370 ? -31.826 -5.248 -1.575 1.00 9.99 336 LEU A N 1
ATOM 2628 C CA . LEU A 1 370 ? -31.343 -6.325 -2.439 1.00 10.46 336 LEU A CA 1
ATOM 2629 C C . LEU A 1 370 ? -30.807 -7.513 -1.633 1.00 9.78 336 LEU A C 1
ATOM 2630 O O . LEU A 1 370 ? -30.927 -8.668 -2.060 1.00 10.26 336 LEU A O 1
ATOM 2635 N N . LYS A 1 371 ? -30.248 -7.245 -0.455 1.00 10.03 337 LYS A N 1
ATOM 2636 C CA . LYS A 1 371 ? -29.765 -8.320 0.412 1.00 10.07 337 LYS A CA 1
ATOM 2637 C C . LYS A 1 371 ? -30.896 -9.192 0.938 1.00 9.86 337 LYS A C 1
ATOM 2638 O O . LYS A 1 371 ? -30.654 -10.312 1.375 1.00 10.17 337 LYS A O 1
ATOM 2644 N N . ARG A 1 372 ? -32.128 -8.690 0.902 1.00 9.72 338 ARG A N 1
ATOM 2645 C CA . ARG A 1 372 ? -33.277 -9.479 1.329 1.00 10.02 338 ARG A CA 1
ATOM 2646 C C . ARG A 1 372 ? -33.603 -10.633 0.391 1.00 9.30 338 ARG A C 1
ATOM 2647 O O . ARG A 1 372 ? -34.320 -11.545 0.780 1.00 10.08 338 ARG A O 1
ATOM 2655 N N . ARG A 1 373 ? -33.115 -10.595 -0.844 1.00 9.37 339 ARG A N 1
ATOM 2656 C CA . ARG A 1 373 ? -33.429 -11.659 -1.788 1.00 9.52 339 ARG A CA 1
ATOM 2657 C C . ARG A 1 373 ? -33.010 -13.011 -1.220 1.00 9.47 339 ARG A C 1
ATOM 2658 O O . ARG A 1 373 ? -31.991 -13.134 -0.519 1.00 9.85 339 ARG A O 1
ATOM 2666 N N . THR A 1 374 ? -33.795 -14.036 -1.532 1.00 9.95 340 THR A N 1
ATOM 2667 C CA . THR A 1 374 ? -33.525 -15.390 -1.076 1.00 10.37 340 THR A CA 1
ATOM 2668 C C . THR A 1 374 ? -32.483 -16.049 -1.964 1.00 10.16 340 THR A C 1
ATOM 2669 O O . THR A 1 374 ? -32.698 -16.185 -3.165 1.00 10.34 340 THR A O 1
ATOM 2673 N N . PRO A 1 375 ? -31.349 -16.468 -1.376 1.00 10.33 341 PRO A N 1
ATOM 2674 C CA . PRO A 1 375 ? -30.338 -17.122 -2.210 1.00 11.49 341 PRO A CA 1
ATOM 2675 C C . PRO A 1 375 ? -30.807 -18.502 -2.649 1.00 12.03 341 PRO A C 1
ATOM 2676 O O . PRO A 1 375 ? -31.420 -19.228 -1.878 1.00 14.17 341 PRO A O 1
ATOM 2680 N N . LEU A 1 376 ? -30.516 -18.857 -3.890 1.00 11.32 342 LEU A N 1
ATOM 2681 C CA . LEU A 1 376 ? -30.882 -20.158 -4.415 1.00 11.13 342 LEU A CA 1
ATOM 2682 C C . LEU A 1 376 ? -29.661 -21.030 -4.606 1.00 11.20 342 LEU A C 1
ATOM 2683 O O . LEU A 1 376 ? -28.610 -20.553 -5.026 1.00 12.44 342 LEU A O 1
ATOM 2688 N N . SER A 1 377 ? -29.800 -22.317 -4.316 1.00 11.39 343 SER A N 1
ATOM 2689 C CA . SER A 1 377 ? -28.803 -23.273 -4.761 1.00 11.51 343 SER A CA 1
ATOM 2690 C C . SER A 1 377 ? -28.809 -23.268 -6.289 1.00 11.85 343 SER A C 1
ATOM 2691 O O . SER A 1 377 ? -29.794 -22.886 -6.928 1.00 11.89 343 SER A O 1
ATOM 2694 N N . VAL A 1 378 ? -27.719 -23.706 -6.896 1.00 12.03 344 VAL A N 1
ATOM 2695 C CA . VAL A 1 378 ? -27.705 -23.815 -8.345 1.00 12.13 344 VAL A CA 1
ATOM 2696 C C . VAL A 1 378 ? -28.811 -24.772 -8.802 1.00 11.83 344 VAL A C 1
ATOM 2697 O O . VAL A 1 378 ? -29.503 -24.509 -9.784 1.00 12.58 344 VAL A O 1
ATOM 2701 N N . GLU A 1 379 ? -28.995 -25.872 -8.083 1.00 12.33 345 GLU A N 1
ATOM 2702 C CA . GLU A 1 379 ? -30.059 -26.821 -8.413 1.00 13.50 345 GLU A CA 1
ATOM 2703 C C . GLU A 1 379 ? -31.440 -26.170 -8.439 1.00 12.58 345 GLU A C 1
ATOM 2704 O O . GLU A 1 379 ? -32.221 -26.377 -9.376 1.00 13.19 345 GLU A O 1
ATOM 2707 N N . ASN A 1 380 ? -31.752 -25.389 -7.415 1.00 12.31 346 ASN A N 1
ATOM 2708 C CA . ASN A 1 380 ? -33.051 -24.724 -7.368 1.00 12.50 346 ASN A CA 1
ATOM 2709 C C . ASN A 1 380 ? -33.176 -23.582 -8.359 1.00 11.85 346 ASN A C 1
ATOM 2710 O O . ASN A 1 380 ? -34.257 -23.362 -8.916 1.00 13.43 346 ASN A O 1
ATOM 2715 N N . TYR A 1 381 ? -32.079 -22.867 -8.601 1.00 11.52 347 TYR A N 1
ATOM 2716 C CA . TYR A 1 381 ? -32.079 -21.839 -9.637 1.00 11.37 347 TYR A CA 1
ATOM 2717 C C . TYR A 1 381 ? -32.388 -22.454 -11.005 1.00 11.25 347 TYR A C 1
ATOM 2718 O O . TYR A 1 381 ? -33.170 -21.902 -11.780 1.00 11.75 347 TYR A O 1
ATOM 2727 N N . GLU A 1 382 ? -31.802 -23.611 -11.295 1.00 11.79 348 GLU A N 1
ATOM 2728 C CA . GLU A 1 382 ? -32.043 -24.263 -12.580 1.00 12.67 348 GLU A CA 1
ATOM 2729 C C . GLU A 1 382 ? -33.512 -24.614 -12.751 1.00 13.55 348 GLU A C 1
ATOM 2730 O O . GLU A 1 382 ? -34.099 -24.422 -13.820 1.00 16.01 348 GLU A O 1
ATOM 2736 N N . LYS A 1 383 ? -34.114 -25.129 -11.691 1.00 13.99 349 LYS A N 1
ATOM 2737 C CA . LYS A 1 383 ? -35.507 -25.535 -11.742 1.00 15.67 349 LYS A CA 1
ATOM 2738 C C . LYS A 1 383 ? -36.436 -24.330 -11.850 1.00 14.89 349 LYS A C 1
ATOM 2739 O O . LYS A 1 383 ? -37.392 -24.341 -12.625 1.00 16.38 349 LYS A O 1
ATOM 2742 N N . ILE A 1 384 ? -36.158 -23.297 -11.066 1.00 13.13 350 ILE A N 1
ATOM 2743 C CA . ILE A 1 384 ? -37.045 -22.149 -10.997 1.00 12.61 350 ILE A CA 1
ATOM 2744 C C . ILE A 1 384 ? -36.906 -21.235 -12.218 1.00 11.88 350 ILE A C 1
ATOM 2745 O O . ILE A 1 384 ? -37.901 -20.834 -12.826 1.00 12.63 350 ILE A O 1
ATOM 2750 N N . PHE A 1 385 ? -35.678 -20.898 -12.592 1.00 11.79 351 PHE A N 1
ATOM 2751 C CA . PHE A 1 385 ? -35.494 -19.899 -13.639 1.00 11.84 351 PHE A CA 1
ATOM 2752 C C . PHE A 1 385 ? -35.960 -20.406 -14.997 1.00 12.64 351 PHE A C 1
ATOM 2753 O O . PHE A 1 385 ? -36.442 -19.626 -15.817 1.00 13.60 351 PHE A O 1
ATOM 2761 N N . PHE A 1 386 ? -35.826 -21.709 -15.230 1.00 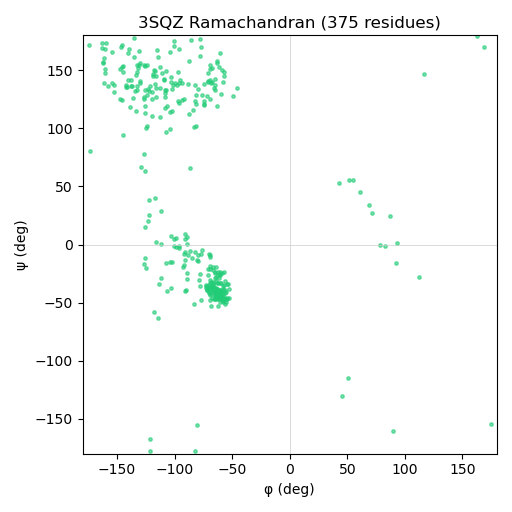13.09 352 PHE A N 1
ATOM 2762 C CA . PHE A 1 386 ? -36.116 -22.275 -16.542 1.00 13.56 352 PHE A CA 1
ATOM 2763 C C . PHE A 1 386 ? -37.453 -22.996 -16.614 1.00 13.78 352 PHE A C 1
ATOM 2764 O O . PHE A 1 386 ? -37.787 -23.606 -17.628 1.00 15.28 352 PHE A O 1
ATOM 2772 N N . GLU A 1 387 ? -38.237 -22.893 -15.548 1.00 13.55 353 GLU A N 1
ATOM 2773 C CA . GLU A 1 387 ? -39.585 -23.442 -15.571 1.00 14.51 353 GLU A CA 1
ATOM 2774 C C . GLU A 1 387 ? -40.384 -22.817 -16.715 1.00 14.76 353 GLU A C 1
ATOM 2775 O O . GLU A 1 387 ? -40.266 -21.620 -16.980 1.00 15.37 353 GLU A O 1
ATOM 2781 N N . GLU A 1 388 ? -41.177 -23.635 -17.402 1.00 15.91 354 GLU A N 1
ATOM 2782 C CA . GLU A 1 388 ? -42.090 -23.143 -18.428 1.00 16.83 354 GLU A CA 1
ATOM 2783 C C . GLU A 1 388 ? -43.507 -23.586 -18.084 1.00 16.15 354 GLU A C 1
ATOM 2784 O O . GLU A 1 388 ? -43.699 -24.579 -17.380 1.00 16.55 354 GLU A O 1
ATOM 2790 N N . ALA A 1 389 ? -44.495 -22.833 -18.557 1.00 16.24 355 ALA A N 1
ATOM 2791 C CA . ALA A 1 389 ? -45.887 -23.152 -18.269 1.00 16.97 355 ALA A CA 1
ATOM 2792 C C . ALA A 1 389 ? -46.282 -24.482 -18.889 1.00 18.21 355 ALA A C 1
ATOM 2793 O O . ALA A 1 389 ? -45.924 -24.779 -20.028 1.00 19.75 355 ALA A O 1
ATOM 2795 N N . GLN A 1 390 ? -47.014 -25.283 -18.125 1.00 18.54 356 GLN A N 1
ATOM 2796 C CA . GLN A 1 390 ? -47.519 -26.553 -18.624 1.00 20.08 356 GLN A CA 1
ATOM 2797 C C . GLN A 1 390 ? -49.009 -26.420 -18.927 1.00 19.64 356 GLN A C 1
ATOM 2798 O O . GLN A 1 390 ? -49.847 -26.478 -18.027 1.00 20.32 356 GLN A O 1
ATOM 2804 N N . LEU A 1 391 ? -49.334 -26.231 -20.200 1.00 19.42 357 LEU A N 1
ATOM 2805 C CA . LEU A 1 391 ? -50.708 -25.964 -20.598 1.00 19.58 357 LEU A CA 1
ATOM 2806 C C . LEU A 1 391 ? -51.460 -27.252 -20.865 1.00 19.93 357 LEU A C 1
ATOM 2807 O O . LEU A 1 391 ? -50.923 -28.173 -21.477 1.00 21.69 357 LEU A O 1
ATOM 2812 N N . ASP A 1 392 ? -52.703 -27.319 -20.407 1.00 19.91 358 ASP A N 1
ATOM 2813 C CA . ASP A 1 392 ? -53.562 -28.429 -20.800 1.00 21.15 358 ASP A CA 1
ATOM 2814 C C . ASP A 1 392 ? -54.165 -28.131 -22.173 1.00 21.80 358 ASP A C 1
ATOM 2815 O O . ASP A 1 392 ? -53.850 -27.111 -22.783 1.00 21.74 358 ASP A O 1
ATOM 2820 N N . ASP A 1 393 ? -55.018 -29.020 -22.668 1.00 23.03 359 ASP A N 1
ATOM 2821 C CA . ASP A 1 393 ? -55.529 -28.876 -24.032 1.00 24.74 359 ASP A CA 1
ATOM 2822 C C . ASP A 1 393 ? -56.476 -27.689 -24.222 1.00 24.12 359 ASP A C 1
ATOM 2823 O O . ASP A 1 393 ? -56.808 -27.333 -25.353 1.00 25.41 359 ASP A O 1
ATOM 2828 N N . LYS A 1 394 ? -56.900 -27.075 -23.122 1.00 22.56 360 LYS A N 1
ATOM 2829 C CA . LYS A 1 394 ? -57.758 -25.895 -23.190 1.00 22.41 360 LYS A CA 1
ATOM 2830 C C . LYS A 1 394 ? -56.970 -24.605 -22.970 1.00 20.21 360 LYS A C 1
ATOM 2831 O O . LYS A 1 394 ? -57.534 -23.515 -23.016 1.00 21.17 360 LYS A O 1
ATOM 2834 N N . GLY A 1 395 ? -55.670 -24.732 -22.731 1.00 18.10 361 GLY A N 1
ATOM 2835 C CA . GLY A 1 395 ? -54.824 -23.575 -22.507 1.00 16.55 361 GLY A CA 1
ATOM 2836 C C . GLY A 1 395 ? -54.771 -23.122 -21.060 1.00 15.08 361 GLY A C 1
ATOM 2837 O O . GLY A 1 395 ? -54.484 -21.960 -20.786 1.00 15.17 361 GLY A O 1
ATOM 2838 N N . ASN A 1 396 ? -55.031 -24.037 -20.130 1.00 15.36 362 ASN A N 1
ATOM 2839 C CA . ASN A 1 396 ? -54.942 -23.725 -18.708 1.00 15.52 362 ASN A CA 1
ATOM 2840 C C . ASN A 1 396 ? -53.612 -24.168 -18.124 1.00 15.53 362 ASN A C 1
ATOM 2841 O O . ASN A 1 396 ? -53.129 -25.260 -18.425 1.00 16.16 362 ASN A O 1
ATOM 2846 N N . ALA A 1 397 ? -53.022 -23.322 -17.285 1.00 15.22 363 ALA A N 1
ATOM 2847 C CA . ALA A 1 397 ? -51.817 -23.685 -16.548 1.00 15.63 363 ALA A CA 1
ATOM 2848 C C . ALA A 1 397 ? -51.891 -23.133 -15.138 1.00 15.37 363 ALA A C 1
ATOM 2849 O O . ALA A 1 397 ? -52.369 -22.014 -14.919 1.00 15.26 363 ALA A O 1
ATOM 2851 N N . SER A 1 398 ? -51.407 -23.930 -14.192 1.00 16.19 364 SER A N 1
ATOM 2852 C CA A SER A 1 398 ? -51.302 -23.503 -12.803 0.54 17.34 364 SER A CA 1
ATOM 2853 C CA B SER A 1 398 ? -51.302 -23.512 -12.799 0.46 17.38 364 SER A CA 1
ATOM 2854 C C . SER A 1 398 ? -49.840 -23.426 -12.387 1.00 17.21 364 SER A C 1
ATOM 2855 O O . SER A 1 398 ? -48.978 -24.070 -12.994 1.00 17.51 364 SER A O 1
ATOM 2860 N N . PHE A 1 399 ? -49.569 -22.636 -11.351 1.00 16.72 365 PHE A N 1
ATOM 2861 C CA . PHE A 1 399 ? -48.211 -22.433 -10.871 1.00 17.76 365 PHE A CA 1
ATOM 2862 C C . PHE A 1 399 ? -48.143 -22.572 -9.365 1.00 19.00 365 PHE A C 1
ATOM 2863 O O . PHE A 1 399 ? -49.087 -22.233 -8.657 1.00 19.57 365 PHE A O 1
ATOM 2871 N N . LYS A 1 400 ? -47.007 -23.057 -8.880 1.00 18.12 366 LYS A N 1
ATOM 2872 C CA . LYS A 1 400 ? -46.711 -22.999 -7.462 1.00 18.53 366 LYS A CA 1
ATOM 2873 C C . LYS A 1 400 ? -46.628 -21.535 -7.050 1.00 18.03 366 LYS A C 1
ATOM 2874 O O . LYS A 1 400 ? -46.377 -20.657 -7.879 1.00 17.76 366 LYS A O 1
ATOM 2876 N N . GLU A 1 401 ? -46.848 -21.266 -5.769 1.00 18.12 367 GLU A N 1
ATOM 2877 C CA . GLU A 1 401 ? -46.657 -19.916 -5.261 1.00 19.12 367 GLU A CA 1
ATOM 2878 C C . GLU A 1 401 ? -45.181 -19.682 -4.964 1.00 17.15 367 GLU A C 1
ATOM 2879 O O . GLU A 1 401 ? -44.558 -20.425 -4.203 1.00 18.86 367 GLU A O 1
ATOM 2885 N N . TYR A 1 402 ? -44.632 -18.647 -5.581 1.00 14.92 368 TYR A N 1
ATOM 2886 C CA . TYR A 1 402 ? -43.252 -18.255 -5.371 1.00 14.04 368 TYR A CA 1
ATOM 2887 C C . TYR A 1 402 ? -43.246 -16.889 -4.715 1.00 13.53 368 TYR A C 1
ATOM 2888 O O . TYR A 1 402 ? -44.275 -16.207 -4.655 1.00 14.86 368 TYR A O 1
ATOM 2897 N N . GLN A 1 403 ? -42.086 -16.479 -4.221 1.00 13.08 369 GLN A N 1
ATOM 2898 C CA . GLN A 1 403 ? -41.939 -15.128 -3.715 1.00 13.38 369 GLN A CA 1
ATOM 2899 C C . GLN A 1 403 ? -41.928 -14.150 -4.873 1.00 12.38 369 GLN A C 1
ATOM 2900 O O . GLN A 1 403 ? -41.153 -14.308 -5.822 1.00 12.65 369 GLN A O 1
ATOM 2906 N N . THR A 1 404 ? -42.787 -13.140 -4.784 1.00 11.87 370 THR A N 1
ATOM 2907 C CA . THR A 1 404 ? -42.840 -12.077 -5.777 1.00 11.85 370 THR A CA 1
ATOM 2908 C C . THR A 1 404 ? -42.941 -10.727 -5.078 1.00 11.96 370 THR A C 1
ATOM 2909 O O . THR A 1 404 ? -43.004 -10.658 -3.851 1.00 13.00 370 THR A O 1
ATOM 2913 N N . GLY A 1 405 ? -42.958 -9.661 -5.869 1.00 12.18 371 GLY A N 1
ATOM 2914 C CA . GLY A 1 405 ? -43.311 -8.341 -5.391 1.00 12.95 371 GLY A CA 1
ATOM 2915 C C . GLY A 1 405 ? -44.824 -8.227 -5.315 1.00 12.52 371 GLY A C 1
ATOM 2916 O O . GLY A 1 405 ? -45.528 -9.238 -5.188 1.00 12.78 371 GLY A O 1
ATOM 2917 N N . PRO A 1 406 ? -45.342 -6.993 -5.395 1.00 12.92 372 PRO A N 1
ATOM 2918 C CA . PRO A 1 406 ? -46.776 -6.767 -5.179 1.00 13.83 372 PRO A CA 1
ATOM 2919 C C . PRO A 1 406 ? -47.691 -7.417 -6.211 1.00 13.54 372 PRO A C 1
ATOM 2920 O O . PRO A 1 406 ? -48.851 -7.655 -5.889 1.00 16.07 372 PRO A O 1
ATOM 2924 N N . PHE A 1 407 ? -47.189 -7.690 -7.411 1.00 11.75 373 PHE A N 1
ATOM 2925 C CA . PHE A 1 407 ? -47.995 -8.297 -8.462 1.00 11.54 373 PHE A CA 1
ATOM 2926 C C . PHE A 1 407 ? -47.423 -9.645 -8.856 1.00 11.03 373 PHE A C 1
ATOM 2927 O O . PHE A 1 407 ? -46.211 -9.864 -8.787 1.00 11.80 373 PHE A O 1
ATOM 2935 N N . 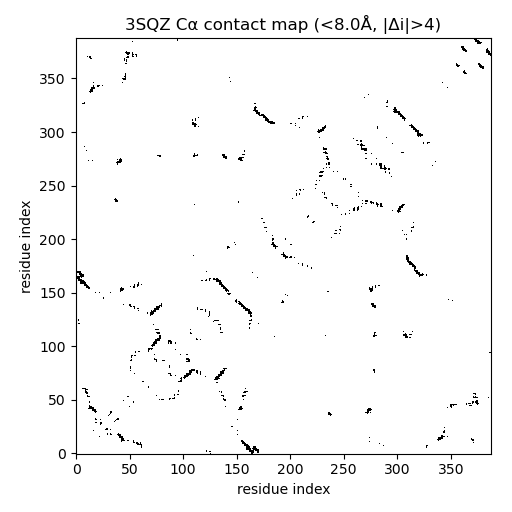ALA A 1 408 ? -48.298 -10.545 -9.293 1.00 10.95 374 ALA A N 1
ATOM 2936 C CA . ALA A 1 408 ? -47.866 -11.865 -9.717 1.00 10.84 374 ALA A CA 1
ATOM 2937 C C . ALA A 1 408 ? -48.727 -12.374 -10.856 1.00 10.58 374 ALA A C 1
ATOM 2938 O O . ALA A 1 408 ? -49.910 -12.020 -10.975 1.00 11.40 374 ALA A O 1
ATOM 2940 N N . LEU A 1 409 ? -48.127 -13.231 -11.675 1.00 10.86 375 LEU A N 1
ATOM 2941 C CA . LEU A 1 409 ? -48.877 -14.085 -12.580 1.00 10.97 375 LEU A CA 1
ATOM 2942 C C . LEU A 1 409 ? -49.500 -15.193 -11.737 1.00 11.34 375 LEU A C 1
ATOM 2943 O O . LEU A 1 409 ? -48.797 -15.949 -11.065 1.00 12.80 375 LEU A O 1
ATOM 2948 N N . LYS A 1 410 ? -50.828 -15.273 -11.750 1.00 12.21 376 LYS A N 1
ATOM 2949 C CA . LYS A 1 410 ? -51.575 -16.199 -10.900 1.00 13.21 376 LYS A CA 1
ATOM 2950 C C . LYS A 1 410 ? -51.809 -17.553 -11.553 1.00 13.51 376 LYS A C 1
ATOM 2951 O O . LYS A 1 410 ? -51.764 -18.588 -10.894 1.00 14.35 376 LYS A O 1
ATOM 2957 N N . GLU A 1 411 ? -52.082 -17.528 -12.850 1.00 13.24 377 GLU A N 1
ATOM 2958 C CA . GLU A 1 411 ? -52.434 -18.720 -13.609 1.00 13.35 377 GLU A CA 1
ATOM 2959 C C . GLU A 1 411 ? -52.525 -18.303 -15.071 1.00 12.73 377 GLU A C 1
ATOM 2960 O O . GLU A 1 411 ? -52.491 -17.113 -15.386 1.00 12.41 377 GLU A O 1
ATOM 2966 N N . ILE A 1 412 ? -52.669 -19.286 -15.956 1.00 12.89 378 ILE A N 1
ATOM 2967 C CA . ILE A 1 412 ? -53.086 -19.020 -17.321 1.00 13.16 378 ILE A CA 1
ATOM 2968 C C . ILE A 1 412 ? -54.439 -19.705 -17.489 1.00 12.67 378 ILE A C 1
ATOM 2969 O O . ILE A 1 412 ? -54.595 -20.883 -17.169 1.00 13.33 378 ILE A O 1
ATOM 2974 N N . LEU A 1 413 ? -55.423 -18.940 -17.947 1.00 12.90 379 LEU A N 1
ATOM 2975 C CA . LEU A 1 413 ? -56.796 -19.410 -18.057 1.00 13.54 379 LEU A CA 1
ATOM 2976 C C . LEU A 1 413 ? -57.203 -19.329 -19.521 1.00 12.99 379 LEU A C 1
ATOM 2977 O O . LEU A 1 413 ? -57.328 -18.238 -20.077 1.00 12.58 379 LEU A O 1
ATOM 2982 N N . GLU A 1 414 ? -57.367 -20.491 -20.146 1.00 13.30 380 GLU A N 1
ATOM 2983 C CA . GLU A 1 414 ? -57.679 -20.581 -21.577 1.00 13.95 380 GLU A CA 1
ATOM 2984 C C . GLU A 1 414 ? -56.838 -19.600 -22.386 1.00 12.93 380 GLU A C 1
ATOM 2985 O O . GLU A 1 414 ? -57.349 -18.777 -23.160 1.00 12.81 380 GLU A O 1
ATOM 2991 N N . HIS A 1 415 ? -55.532 -19.699 -22.158 1.00 13.14 381 HIS A N 1
ATOM 2992 C CA . HIS A 1 415 ? -54.503 -18.951 -22.878 1.00 12.14 381 HIS A CA 1
ATOM 2993 C C . HIS A 1 415 ? -54.330 -17.503 -22.448 1.00 11.26 381 HIS A C 1
ATOM 2994 O O . HIS A 1 415 ? -53.470 -16.809 -22.984 1.00 11.54 381 HIS A O 1
ATOM 3001 N N . GLN A 1 416 ? -55.128 -17.056 -21.480 1.00 11.18 382 GLN A N 1
ATOM 3002 C CA . GLN A 1 416 ? -55.000 -15.707 -20.937 1.00 11.25 382 GLN A CA 1
ATOM 3003 C C . GLN A 1 416 ? -54.107 -15.699 -19.696 1.00 11.28 382 GLN A C 1
ATOM 3004 O O . GLN A 1 416 ? -54.389 -16.392 -18.716 1.00 11.64 382 GLN A O 1
ATOM 3010 N N . ARG A 1 417 ? -53.062 -14.883 -19.709 1.00 10.61 383 ARG A N 1
ATOM 3011 C CA . ARG A 1 417 ? -52.214 -14.712 -18.535 1.00 10.90 383 ARG A CA 1
ATOM 3012 C C . ARG A 1 417 ? -52.961 -13.870 -17.508 1.00 10.76 383 ARG A C 1
ATOM 3013 O O . ARG A 1 417 ? -53.353 -12.741 -17.790 1.00 11.94 383 ARG A O 1
ATOM 3021 N N . ILE A 1 418 ? -53.177 -14.432 -16.322 1.00 11.03 384 ILE A N 1
ATOM 3022 C CA . ILE A 1 418 ? -53.980 -13.769 -15.307 1.00 11.41 384 ILE A CA 1
ATOM 3023 C C . ILE A 1 418 ? -53.057 -13.153 -14.260 1.00 11.01 384 ILE A C 1
ATOM 3024 O O . ILE A 1 418 ? -52.350 -13.872 -13.549 1.00 12.34 384 ILE A O 1
ATOM 3029 N N . TYR A 1 419 ? -53.066 -11.825 -14.187 1.00 11.13 385 TYR A N 1
ATOM 3030 C CA . TYR A 1 419 ? -52.233 -11.084 -13.249 1.00 11.26 385 TYR A CA 1
ATOM 3031 C C . TYR A 1 419 ? -53.079 -10.498 -12.135 1.00 12.17 385 TYR A C 1
ATOM 3032 O O . TYR A 1 419 ? -54.233 -10.132 -12.348 1.00 13.92 385 TYR A O 1
ATOM 3041 N N . GLY A 1 420 ? -52.492 -10.357 -10.952 1.00 12.37 386 GLY A N 1
ATOM 3042 C CA . GLY A 1 420 ? -53.191 -9.705 -9.869 1.00 13.83 386 GLY A CA 1
ATOM 3043 C C . GLY A 1 420 ? -52.242 -9.230 -8.797 1.00 13.50 386 GLY A C 1
ATOM 3044 O O . GLY A 1 420 ? -51.060 -9.577 -8.787 1.00 13.35 386 GL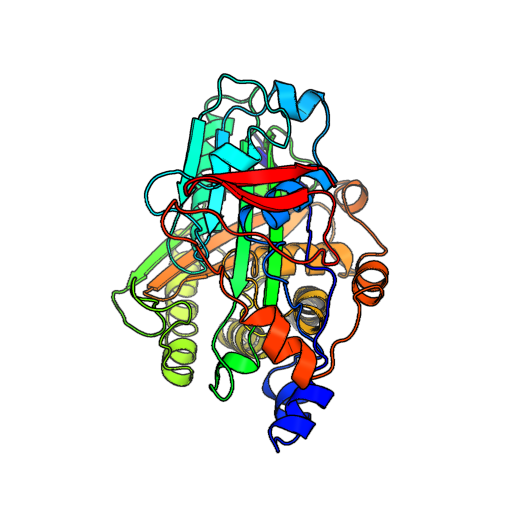Y A O 1
ATOM 3045 N N . LYS A 1 421 ? -52.773 -8.412 -7.901 1.00 16.25 387 LYS A N 1
ATOM 3046 C CA . LYS A 1 421 ? -52.060 -8.036 -6.701 1.00 19.32 387 LYS A CA 1
ATOM 3047 C C . LYS A 1 421 ? -52.005 -9.238 -5.779 1.00 21.13 387 LYS A C 1
ATOM 3048 O O . LYS A 1 421 ? -52.988 -9.974 -5.638 1.00 24.11 387 LYS A O 1
ATOM 3051 N N . VAL A 1 422 ? -50.860 -9.434 -5.143 1.00 20.92 388 VAL A N 1
ATOM 3052 C CA . VAL A 1 422 ? -50.694 -10.544 -4.210 1.00 24.44 388 VAL A CA 1
ATOM 3053 C C . VAL A 1 422 ? -51.352 -10.251 -2.865 1.00 28.59 388 VAL A C 1
ATOM 3054 O O . VAL A 1 422 ? -52.184 -11.025 -2.392 1.00 31.25 388 VAL A O 1
#

InterPro domains:
  IPR011554 Hydroxymethylglutaryl-CoA synthase, prokaryotic [TIGR01835] (3-385)
  IPR013746 Hydroxymethylglutaryl-coenzyme A synthase, C-terminal domain [PF08540] (245-354)
  IPR016039 Thiolase-like [G3DSA:3.40.47.10] (3-385)
  IPR016039 Thiolase-like [G3DSA:3.40.47.10] (174-321)
  IPR016039 Thiolase-like [SSF53901] (3-166)
  IPR016039 Thiolase-like [SSF53901] (168-387)

Solvent-accessible surface area: 15960 Å² total; per-residue (Å²): 140,71,1,0,0,1,17,5,1,11,18,11,3,53,15,9,0,43,5,144,53,2,1,125,53,70,73,67,90,74,107,106,7,50,92,27,26,36,1,66,4,0,0,0,3,2,28,6,3,9,1,0,3,0,0,0,2,0,0,74,78,22,21,67,86,105,2,58,68,50,0,33,0,0,0,0,0,1,22,18,31,44,64,153,108,89,17,2,0,59,42,0,31,74,41,4,54,9,42,103,180,27,117,31,54,46,38,151,46,14,16,21,2,0,3,32,0,4,54,81,0,13,90,18,0,74,151,89,50,86,24,27,0,0,0,0,0,0,0,26,0,46,17,10,90,59,54,130,7,5,9,15,0,0,0,0,0,0,0,0,0,0,36,65,88,5,108,0,0,28,12,57,90,78,40,19,54,54,107,60,137,19,107,0,19,89,89,28,151,177,25,78,27,12,91,60,76,44,84,85,19,23,71,26,1,42,52,0,0,141,52,2,11,42,63,3,51,160,149,60,134,39,43,14,72,62,8,6,0,11,1,4,2,2,15,39,0,51,8,1,31,90,0,10,91,55,14,31,60,166,156,5,72,91,108,22,46,59,69,6,77,82,1,2,63,8,3,2,62,5,1,44,48,0,2,1,0,9,1,0,0,3,3,0,0,1,0,0,0,5,32,41,13,180,46,6,88,49,44,24,87,0,0,0,0,2,5,0,6,25,3,24,0,13,0,12,8,0,22,3,33,182,31,8,134,147,42,30,49,145,56,10,58,81,72,14,165,176,18,49,87,14,58,18,92,79,0,47,91,23,2,46,56,108,35,144,91,75,145,70,0,46,7,102,32,65,166,48,86,26,18,60,8,7,2,92,66,13,88,110,130,116,55,53,27,15,86,115

Secondary structure (DSSP, 8-state):
--EEEEEEEEE--SEEEEHHHHHHHHT--HHIIIIII---EEEE--TTS-HHHHHHHHHHTT--HHHHHHEEEEEEE-S--S-SSS-HHHHHHHHTT--SS-EEEEE-BTBTHHHHHHHHHHHHHHHSTT-EEEEEEEEEE---TTSGGGGG-EEEEEEEEEEES-SSEEE-S--EEEE----SEE--TT-SS-EE-HHHHHHHHHHHHHHHHHHHHHHHT--GGG-SEEEE--SSHHHHHHHHHHH--TTS-HHHHHHHHHHHHHHHTTHHHHB--GGGHHHHHHHHHHHH-SS--TT-EEEEEEEETTTEEEEEEEEEPTTGGGGS-S-HHHHHHTSEE--HHHHHHHHT------TTS-EE------SSEEEEEEETTEEEEEE-

B-factor: mean 15.07, std 6.0, range [7.96, 44.02]

Radius of gyration: 19.87 Å; Cα contacts (8 Å, |Δi|>4): 952; chains: 1; bounding box: 53×53×41 Å

Organism: Streptococcus mutans serotype c (strain ATCC 700610 / UA159) (NCBI:txid210007)

Sequence (388 aa):
MRIGIDKIGFTTSSQYVLNMKDLAEARGEDPQKFSKGLLLNALLSIAPITDDVVTLAAGSANEILTAEDKEKIDMVILATESSVDQSKAGAVYVHSSLLGIQPFARSFEMKEACYSATAALNYAKLHVEKHPDTRVLVLASDIAKYGIGTPGESTQGAGSIAMLVKKDPRILILHDETLAQTRDIMDFWRPNYTTTPYVNGMYSTKQYYYLDMMLKTTWAEYQKRFDVSSLTDFAAFCFHHLPFPKLALKGFNKIMDKQVPSSDLQEKLKVNFEASILYSKQIGNIYTGSSLFLGLLSLLENSQNLVAGDKIALFSYGSSGAVAEIFTGTLVKGFKEQLQTNRLDKLKRRTPLSVENYEKIFFEEAQLDDKGNASSFKEYQTGPFALKEILEHQRIYGKV

Foldseek 3Di:
DFKAFFFKFKDFWQEKAFLVLVCVVLVHDSCCQCPVQVAGMATFHFPWCFQLNQQLLRCVRADDPVQLAFAAEEEEEEPRDPDPPDASQVSSNVQNNRDDNHYYHYDYFWQFVLVVVRVVQRVVCVVVQSHKHKYKYWYWADADPPDPCNSQTFTMMMITIMHGPHQWKGWDDQKFKDDDQDPQWDCDPVDSHIDHDVVVVLVVLQVRLLVRVVVSCVVPVDAPVLAQEEFEQCSTLVSVVVNVVSRDDPVPDPVSVVRHVLLSVQLCVVCSHHGHGRNCRRVSSVLSSVQGRPDDDFQGKYWYWGWGPSTMIMITMITTHHNNVVNHDNCVVVVSVSRHYDRPVVSNCGRPDDFDQDPQGWGADDDDDGRQKTQGITDSNRGDMHGD

Nearest PDB structures (foldseek):
  3sqz-assembly1_A  TM=1.003E+00  e=8.402E-88  Streptococcus mutans
  3leh-assembly1_A-2  TM=9.972E-01  e=5.682E-70  Streptococcus mutans UA159
  1ysl-assembly1_B  TM=9.681E-01  e=4.551E-55  Enterococcus faecalis
  3v4n-assembly1_A  TM=9.683E-01  e=6.617E-55  Enterococcus faecalis
  2hdb-assembly1_B  TM=9.703E-01  e=2.178E-53  Enterococcus faecalis